Protein AF-A0A453SWI1-F1 (afdb_monomer_lite)

pLDDT: mean 75.59, std 21.59, range [22.67, 96.69]

Radius of gyration: 23.84 Å; chains: 1; bounding box: 58×55×70 Å

Organism: Aegilops tauschii subsp. strangulata (NCBI:txid200361)

Structure (mmCIF, N/CA/C/O backbone):
data_AF-A0A453SWI1-F1
#
_entry.id   AF-A0A453SWI1-F1
#
loop_
_atom_site.group_PDB
_atom_site.id
_atom_site.type_symbol
_atom_site.label_atom_id
_atom_site.label_alt_id
_atom_site.label_comp_id
_atom_site.label_asym_id
_atom_site.label_entity_id
_atom_site.label_seq_id
_atom_site.pdbx_PDB_ins_code
_atom_site.Cartn_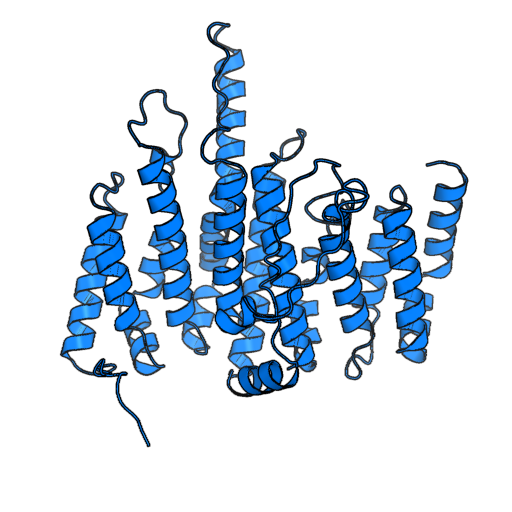x
_atom_site.Cartn_y
_atom_site.Cartn_z
_atom_site.occupancy
_atom_site.B_iso_or_equiv
_atom_site.auth_seq_id
_atom_site.auth_comp_id
_atom_site.auth_asym_id
_atom_site.auth_atom_id
_atom_site.pdbx_PDB_model_num
ATOM 1 N N . SER A 1 1 ? -19.571 -3.387 -36.442 1.00 33.78 1 SER A N 1
ATOM 2 C CA . SER A 1 1 ? -18.944 -2.528 -37.469 1.00 33.78 1 SER A CA 1
ATOM 3 C C . SER A 1 1 ? -18.848 -1.136 -36.872 1.00 33.78 1 SER A C 1
ATOM 5 O O . SER A 1 1 ? -19.881 -0.546 -36.625 1.00 33.78 1 SER A O 1
ATOM 7 N N . THR A 1 2 ? -17.700 -0.649 -36.415 1.00 26.67 2 THR A N 1
ATOM 8 C CA . THR A 1 2 ? -16.456 -0.480 -37.177 1.00 26.67 2 THR A CA 1
ATOM 9 C C . THR A 1 2 ? -15.273 -0.524 -36.204 1.00 26.67 2 THR A C 1
ATOM 11 O O . THR A 1 2 ? -15.128 0.341 -35.347 1.00 26.67 2 THR A O 1
ATOM 14 N N . LEU A 1 3 ? -14.434 -1.553 -36.349 1.00 32.88 3 LEU A N 1
ATOM 15 C CA . LEU A 1 3 ? -13.018 -1.496 -35.995 1.00 32.88 3 LEU A CA 1
ATOM 16 C C . LEU A 1 3 ? -12.351 -0.483 -36.935 1.00 32.88 3 LEU A C 1
ATOM 18 O O . LEU A 1 3 ? -12.455 -0.679 -38.142 1.00 32.88 3 LEU A O 1
ATOM 22 N N . ALA A 1 4 ? -11.650 0.522 -36.409 1.00 29.55 4 ALA A N 1
ATOM 23 C CA . ALA A 1 4 ? -10.449 1.105 -37.026 1.00 29.55 4 ALA A CA 1
ATOM 24 C C . ALA A 1 4 ? -9.934 2.279 -36.179 1.00 29.55 4 ALA A C 1
ATOM 26 O O . ALA A 1 4 ? -10.516 3.355 -36.225 1.00 29.55 4 ALA A O 1
ATOM 27 N N . ALA A 1 5 ? -8.863 2.038 -35.410 1.00 27.30 5 ALA A N 1
ATOM 28 C CA . ALA A 1 5 ? -7.766 2.975 -35.084 1.00 27.30 5 ALA A CA 1
ATOM 29 C C . ALA A 1 5 ? -7.000 2.532 -33.815 1.00 27.30 5 ALA A C 1
ATOM 31 O O . ALA A 1 5 ? -6.771 3.303 -32.892 1.00 27.30 5 ALA A O 1
ATOM 32 N N . LYS A 1 6 ? -6.579 1.263 -33.757 1.00 29.86 6 LYS A N 1
ATOM 33 C CA . LYS A 1 6 ? -5.437 0.829 -32.936 1.00 29.86 6 LYS A CA 1
ATOM 34 C C . LYS A 1 6 ? -4.476 0.102 -33.865 1.00 29.86 6 LYS A C 1
ATOM 36 O O . LYS A 1 6 ? -4.496 -1.115 -33.979 1.00 29.86 6 LYS A O 1
ATOM 41 N N . GLY A 1 7 ? -3.716 0.895 -34.610 1.00 26.67 7 GLY A N 1
ATOM 42 C CA . GLY A 1 7 ? -2.661 0.443 -35.509 1.00 26.67 7 GLY A CA 1
ATOM 43 C C . GLY A 1 7 ? -1.292 0.826 -34.965 1.00 26.67 7 GLY A C 1
ATOM 44 O O . GLY A 1 7 ? -0.549 1.518 -35.644 1.00 26.67 7 GLY A O 1
ATOM 45 N N . TYR A 1 8 ? -0.969 0.406 -33.741 1.00 31.95 8 TYR A N 1
ATOM 46 C CA . TYR A 1 8 ? 0.425 0.225 -33.347 1.00 31.95 8 TYR A CA 1
ATOM 47 C C . TYR A 1 8 ? 0.682 -1.272 -33.420 1.00 31.95 8 TYR A C 1
ATOM 49 O O . TYR A 1 8 ? 0.076 -2.048 -32.682 1.00 31.95 8 TYR A O 1
ATOM 57 N N . TYR A 1 9 ? 1.512 -1.679 -34.377 1.00 33.34 9 TYR A N 1
ATOM 58 C CA . TYR A 1 9 ? 1.978 -3.052 -34.495 1.00 33.34 9 TYR A CA 1
ATOM 59 C C . TYR A 1 9 ? 2.566 -3.483 -33.148 1.00 33.34 9 TYR A C 1
ATOM 61 O O . TYR A 1 9 ? 3.606 -2.976 -32.729 1.00 33.34 9 TYR A O 1
ATOM 69 N N . SER A 1 10 ? 1.885 -4.410 -32.470 1.00 39.66 10 SER A N 1
ATOM 70 C CA . SER A 1 10 ? 2.433 -5.148 -31.336 1.00 39.66 10 SER A CA 1
ATOM 71 C C . SER A 1 10 ? 3.617 -5.963 -31.849 1.00 39.66 10 SER A C 1
ATOM 73 O O . SER A 1 10 ? 3.466 -7.059 -32.379 1.00 39.66 10 SER A O 1
ATOM 75 N N . CYS A 1 11 ? 4.805 -5.375 -31.756 1.00 42.25 11 CYS A N 1
ATOM 76 C CA . CYS A 1 11 ? 6.077 -6.025 -32.046 1.00 42.25 11 CYS A CA 1
ATOM 77 C C . CYS A 1 11 ? 6.698 -6.578 -30.752 1.00 42.25 11 CYS A C 1
ATOM 79 O O . CYS A 1 11 ? 7.919 -6.697 -30.652 1.00 42.25 11 CYS A O 1
ATOM 81 N N . ALA A 1 12 ? 5.860 -6.884 -29.752 1.00 45.41 12 ALA A N 1
ATOM 82 C CA . ALA A 1 12 ? 6.252 -7.465 -28.475 1.00 45.41 12 ALA A CA 1
ATOM 83 C C . ALA A 1 12 ? 6.768 -8.897 -28.707 1.00 45.41 12 ALA A C 1
ATOM 85 O O . ALA A 1 12 ? 6.026 -9.869 -28.621 1.00 45.41 12 ALA A O 1
ATOM 86 N N . GLY A 1 13 ? 8.042 -9.018 -29.086 1.00 47.91 13 GLY A N 1
ATOM 87 C CA . GLY A 1 13 ? 8.703 -10.302 -29.337 1.00 47.91 13 GLY A CA 1
ATOM 88 C C . GLY A 1 13 ? 9.620 -10.361 -30.559 1.00 47.91 13 GLY A C 1
ATOM 89 O O . GLY A 1 13 ? 10.281 -11.379 -30.744 1.00 47.91 13 GLY A O 1
ATOM 90 N N . SER A 1 14 ? 9.713 -9.315 -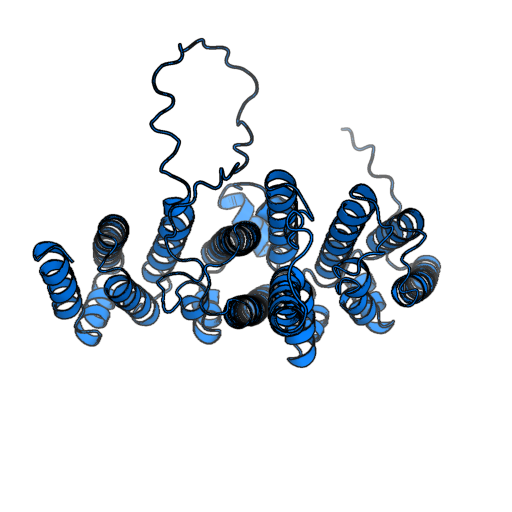31.391 1.00 59.75 14 SER A N 1
ATOM 91 C CA . SER A 1 14 ? 10.692 -9.323 -32.488 1.00 59.75 14 SER A CA 1
ATOM 92 C C . SER A 1 14 ? 12.110 -9.049 -31.970 1.00 59.75 14 SER A C 1
ATOM 94 O O . SER A 1 14 ? 12.307 -8.262 -31.043 1.00 59.75 14 SER A O 1
ATOM 96 N N . TRP A 1 15 ? 13.117 -9.656 -32.605 1.00 58.38 15 TRP A N 1
ATOM 97 C CA . TRP A 1 15 ? 14.543 -9.380 -32.354 1.00 58.38 15 TRP A CA 1
ATOM 98 C C . TRP A 1 15 ? 14.873 -7.877 -32.402 1.00 58.38 15 TRP A C 1
ATOM 100 O O . TRP A 1 15 ? 15.684 -7.380 -31.624 1.00 58.38 15 TRP A O 1
ATOM 110 N N . LEU A 1 16 ? 14.196 -7.143 -33.291 1.00 58.69 16 LEU A N 1
ATOM 111 C CA . LEU A 1 16 ? 14.291 -5.689 -33.403 1.00 58.69 16 LEU A CA 1
ATOM 112 C C . LEU A 1 16 ? 13.811 -4.983 -32.132 1.00 58.69 16 LEU A C 1
ATOM 114 O O . LEU A 1 16 ? 14.490 -4.083 -31.652 1.00 58.69 16 LEU A O 1
ATOM 118 N N . CYS A 1 17 ? 12.687 -5.407 -31.551 1.00 65.19 17 CYS A N 1
ATOM 119 C CA . CYS A 1 17 ? 12.175 -4.825 -30.311 1.00 65.19 17 CYS A CA 1
ATOM 120 C C . CYS A 1 17 ? 13.142 -5.064 -29.137 1.00 65.19 17 CYS A C 1
ATOM 122 O O . CYS A 1 17 ? 13.427 -4.139 -28.383 1.00 65.19 17 CYS A O 1
ATOM 124 N N . GLN A 1 18 ? 13.738 -6.258 -29.051 1.00 69.19 18 GLN A N 1
ATOM 125 C CA . GLN A 1 18 ? 14.719 -6.604 -28.012 1.00 69.19 18 GLN A CA 1
ATOM 126 C C . GLN A 1 18 ? 16.026 -5.798 -28.115 1.00 69.19 18 GLN A C 1
ATOM 128 O O . GLN A 1 18 ? 16.538 -5.308 -27.105 1.00 69.19 18 GLN A O 1
ATOM 133 N N . SER A 1 19 ? 16.562 -5.619 -29.329 1.00 73.00 19 SER A N 1
ATOM 134 C CA . SER A 1 19 ? 17.738 -4.762 -29.554 1.00 73.00 19 SER A CA 1
ATOM 135 C C . SER A 1 19 ? 17.428 -3.302 -29.220 1.00 73.00 19 SER A C 1
ATOM 137 O O . SER A 1 19 ? 18.192 -2.655 -28.507 1.00 73.00 19 SER A O 1
ATOM 139 N N . VAL A 1 20 ? 16.263 -2.797 -29.632 1.00 82.12 20 VAL A N 1
ATOM 140 C CA . VAL A 1 20 ? 15.848 -1.424 -29.324 1.00 82.12 20 VAL A CA 1
ATOM 141 C C . VAL A 1 20 ? 15.735 -1.197 -27.812 1.00 82.12 20 VAL A C 1
ATOM 143 O O . VAL A 1 20 ? 16.293 -0.219 -27.321 1.00 82.12 20 VAL A O 1
ATOM 146 N N . SER A 1 21 ? 15.112 -2.099 -27.044 1.00 82.19 21 SER A N 1
ATOM 147 C CA . SER A 1 21 ? 15.001 -1.947 -25.581 1.00 82.19 21 SER A CA 1
ATOM 148 C C . SER A 1 21 ? 16.368 -1.869 -24.893 1.00 82.19 21 SER A C 1
ATOM 150 O O . SER A 1 21 ? 16.569 -1.027 -24.018 1.00 82.19 21 SER A O 1
ATOM 152 N N . ARG A 1 22 ? 17.340 -2.693 -25.307 1.00 86.50 22 ARG A N 1
ATOM 153 C CA . ARG A 1 22 ? 18.706 -2.659 -24.758 1.00 86.50 22 ARG A CA 1
ATOM 154 C C . ARG A 1 22 ? 19.411 -1.334 -25.050 1.00 86.50 22 ARG A C 1
ATOM 156 O O . ARG A 1 22 ? 20.102 -0.790 -24.187 1.00 86.50 22 ARG A O 1
ATOM 163 N N . GLU A 1 23 ? 19.217 -0.801 -26.247 1.00 88.44 23 GLU A N 1
ATOM 164 C CA . GLU A 1 23 ? 19.861 0.434 -26.679 1.00 88.44 23 GLU A CA 1
ATOM 165 C C . GLU A 1 23 ? 19.249 1.636 -25.948 1.00 88.44 23 GLU A C 1
ATOM 167 O O . GLU A 1 23 ? 19.985 2.488 -25.447 1.00 88.44 23 GLU A O 1
ATOM 172 N N . LEU A 1 24 ? 17.921 1.649 -25.784 1.00 89.75 24 LEU A N 1
ATOM 173 C CA . LEU A 1 24 ? 17.203 2.642 -24.981 1.00 89.75 24 LEU A CA 1
ATOM 174 C C . LEU A 1 24 ? 17.655 2.619 -23.515 1.00 89.75 24 LEU A C 1
ATOM 176 O O . LEU A 1 24 ? 17.919 3.676 -22.946 1.00 89.75 24 LEU A O 1
ATOM 180 N N . LEU A 1 25 ? 17.826 1.436 -22.916 1.00 89.88 25 LEU A N 1
ATOM 181 C CA . LEU A 1 25 ? 18.326 1.302 -21.544 1.00 89.88 25 LEU A CA 1
ATOM 182 C C . LEU A 1 25 ? 19.735 1.882 -21.372 1.00 89.88 25 LEU A C 1
ATOM 184 O O . LEU A 1 25 ? 19.993 2.582 -20.394 1.00 89.88 25 LEU A O 1
ATOM 188 N N . ARG A 1 26 ? 20.639 1.669 -22.336 1.00 88.25 26 ARG A N 1
ATOM 189 C CA . ARG A 1 26 ? 21.980 2.284 -22.312 1.00 88.25 26 ARG A CA 1
ATOM 190 C C . ARG A 1 26 ? 21.918 3.807 -22.405 1.00 88.25 26 ARG A C 1
ATOM 192 O O . ARG A 1 26 ? 22.723 4.488 -21.769 1.00 88.25 26 ARG A O 1
ATOM 199 N N . VAL A 1 27 ? 20.997 4.347 -23.205 1.00 88.06 27 VAL A N 1
ATOM 200 C CA . VAL A 1 27 ? 20.767 5.797 -23.286 1.00 88.06 27 VAL A CA 1
ATOM 201 C C . VAL A 1 27 ? 20.263 6.314 -21.940 1.00 88.06 27 VAL A C 1
ATOM 203 O O . VAL A 1 27 ? 20.851 7.252 -21.409 1.00 88.06 27 VAL A O 1
ATOM 206 N N . ILE A 1 28 ? 19.268 5.656 -21.341 1.00 87.75 28 ILE A N 1
ATOM 207 C CA . ILE A 1 28 ? 18.716 6.016 -20.027 1.00 87.75 28 ILE A CA 1
ATOM 208 C C . ILE A 1 28 ? 19.791 5.988 -18.938 1.00 87.75 28 ILE A C 1
ATOM 210 O O . ILE A 1 28 ? 19.941 6.964 -18.213 1.00 87.75 28 ILE A O 1
ATOM 214 N N . GLN A 1 29 ? 20.601 4.929 -18.860 1.00 86.62 29 GLN A N 1
ATOM 215 C CA . GLN A 1 29 ? 21.712 4.849 -17.904 1.00 86.62 29 GLN A CA 1
ATOM 216 C C . GLN A 1 29 ? 22.676 6.033 -18.047 1.00 86.62 29 GLN A C 1
ATOM 218 O O . GLN A 1 29 ? 23.085 6.631 -17.056 1.00 86.62 29 GLN A O 1
ATOM 223 N N . ARG A 1 30 ? 23.027 6.408 -19.283 1.00 84.69 30 ARG A N 1
ATOM 224 C CA . ARG A 1 30 ? 23.901 7.564 -19.539 1.00 84.69 30 ARG A CA 1
ATOM 225 C C . ARG A 1 30 ? 23.246 8.887 -19.157 1.00 84.69 30 ARG A C 1
ATOM 227 O O . ARG A 1 30 ? 23.955 9.787 -18.714 1.00 84.69 30 ARG A O 1
ATOM 234 N N . LEU A 1 31 ? 21.935 9.015 -19.347 1.00 82.50 31 LEU A N 1
ATOM 235 C CA . LEU A 1 31 ? 21.178 10.195 -18.932 1.00 82.50 31 LEU A CA 1
ATOM 236 C C . LEU A 1 31 ? 21.090 10.287 -17.401 1.00 82.50 31 LEU A C 1
ATOM 238 O O . LEU A 1 31 ? 21.313 11.367 -16.869 1.00 82.50 31 LEU A O 1
ATOM 242 N N . ASN A 1 32 ? 20.905 9.161 -16.702 1.00 79.88 32 ASN A N 1
ATOM 243 C CA . ASN A 1 32 ? 20.886 9.094 -15.236 1.00 79.88 32 ASN A CA 1
ATOM 244 C C . ASN A 1 32 ? 22.253 9.423 -14.609 1.00 79.88 32 ASN A C 1
ATOM 246 O O . ASN A 1 32 ? 22.315 10.111 -13.595 1.00 79.88 32 ASN A O 1
ATOM 250 N N . LEU A 1 33 ? 23.357 8.960 -15.213 1.00 73.38 33 LEU A N 1
ATOM 251 C CA . LEU A 1 33 ? 24.721 9.216 -14.721 1.00 73.38 33 LEU A CA 1
ATOM 252 C C . LEU A 1 33 ? 25.175 10.668 -14.914 1.00 73.38 33 LEU A C 1
ATOM 254 O O . LEU A 1 33 ? 26.052 11.150 -14.198 1.00 73.38 33 LEU A O 1
ATOM 258 N N . LYS A 1 34 ? 24.612 11.380 -15.895 1.00 62.09 34 LYS A N 1
ATOM 259 C CA . LYS A 1 34 ? 24.868 12.809 -16.058 1.00 62.09 34 LYS A CA 1
ATOM 260 C C . LYS A 1 34 ? 24.070 13.558 -14.994 1.00 62.09 34 LYS A C 1
ATOM 262 O O . LYS A 1 34 ? 22.940 13.966 -15.240 1.00 62.09 34 LYS A O 1
ATOM 267 N N . GLU A 1 35 ? 24.696 13.832 -13.849 1.00 54.69 35 GLU A N 1
ATOM 268 C CA . GLU A 1 35 ? 24.138 14.633 -12.737 1.00 54.69 35 GLU A CA 1
ATOM 269 C C . GLU A 1 35 ? 23.506 15.974 -13.172 1.00 54.69 35 GLU A C 1
ATOM 271 O O . GLU A 1 35 ? 22.720 16.583 -12.446 1.00 54.69 35 GLU A O 1
ATOM 276 N N . GLN A 1 36 ? 23.812 16.439 -14.383 1.00 55.19 36 GLN A N 1
ATOM 277 C CA . GLN A 1 36 ? 23.316 17.685 -14.942 1.00 55.19 36 GLN A CA 1
ATOM 278 C C . GLN A 1 36 ? 21.908 17.611 -15.564 1.00 55.19 36 GLN A C 1
ATOM 280 O O . GLN A 1 36 ? 21.368 18.683 -15.814 1.00 55.19 36 GLN A O 1
ATOM 285 N N . TRP A 1 37 ? 21.286 16.433 -15.781 1.00 62.44 37 TRP A N 1
ATOM 286 C CA . TRP A 1 37 ? 19.982 16.241 -16.477 1.00 62.44 37 TRP A CA 1
ATOM 287 C C . TRP A 1 37 ? 19.708 17.328 -17.539 1.00 62.44 37 TRP A C 1
ATOM 289 O O . TRP A 1 37 ? 18.756 18.096 -17.419 1.00 62.44 37 TRP A O 1
ATOM 299 N N . THR A 1 38 ? 20.625 17.489 -18.498 1.00 62.59 38 THR A N 1
ATOM 300 C CA . THR A 1 38 ? 20.646 18.640 -19.422 1.00 62.59 38 THR A CA 1
ATOM 301 C C . THR A 1 38 ? 19.697 18.504 -20.612 1.00 62.59 38 THR A C 1
ATOM 303 O O . THR A 1 38 ? 19.531 19.463 -21.353 1.00 62.59 38 THR A O 1
ATOM 306 N N . ASP A 1 39 ? 19.113 17.323 -20.828 1.00 76.69 39 ASP A N 1
ATOM 307 C CA . ASP A 1 39 ? 18.196 17.055 -21.942 1.00 76.69 39 ASP A CA 1
ATOM 308 C C . ASP A 1 39 ? 16.999 16.219 -21.459 1.00 76.69 39 ASP A C 1
ATOM 310 O O . ASP A 1 39 ? 16.906 15.010 -21.690 1.00 76.69 39 ASP A O 1
ATOM 314 N N . LEU A 1 40 ? 16.107 16.874 -20.706 1.00 81.69 40 LEU A N 1
ATOM 315 C CA . LEU A 1 40 ? 14.895 16.258 -20.153 1.00 81.69 40 LEU A CA 1
ATOM 316 C C . LEU A 1 40 ? 13.959 15.772 -21.269 1.00 81.69 40 LEU A C 1
ATOM 318 O O . LEU A 1 40 ? 13.390 14.690 -21.156 1.00 81.69 40 LEU A O 1
ATOM 322 N N . SER A 1 41 ? 13.868 16.502 -22.384 1.00 85.38 41 SER A N 1
ATOM 323 C CA . SER A 1 41 ? 13.050 16.125 -23.546 1.00 85.38 41 SER A CA 1
ATOM 324 C C . SER A 1 41 ? 13.493 14.797 -24.173 1.00 85.38 41 SER A C 1
ATOM 326 O O . SER A 1 41 ? 12.667 13.905 -24.414 1.00 85.38 41 SER A O 1
ATOM 328 N N . LEU A 1 42 ? 14.804 14.610 -24.375 1.00 87.38 42 LEU A N 1
ATOM 329 C CA . LEU A 1 42 ? 15.350 13.332 -24.829 1.00 87.38 42 LEU A CA 1
ATOM 330 C C . LEU A 1 42 ? 15.084 12.221 -23.810 1.00 87.38 42 LEU A C 1
ATOM 332 O O . LEU A 1 42 ? 14.737 11.104 -24.200 1.00 87.38 42 LEU A O 1
ATOM 336 N N . HIS A 1 43 ? 15.206 12.521 -22.515 1.00 88.12 43 HIS A N 1
ATOM 337 C CA . HIS A 1 43 ? 14.940 11.564 -21.441 1.00 88.12 43 HIS A CA 1
ATOM 338 C C . HIS A 1 43 ? 13.490 11.073 -21.468 1.00 88.12 43 HIS A C 1
ATOM 340 O O . HIS A 1 43 ? 13.252 9.864 -21.531 1.00 88.12 43 HIS A O 1
ATOM 346 N N . PHE A 1 44 ? 12.531 11.998 -21.530 1.00 88.88 44 PHE A N 1
ATOM 347 C CA . PHE A 1 44 ? 11.107 11.699 -21.668 1.00 88.88 44 PHE A CA 1
ATOM 348 C C . PHE A 1 44 ? 10.817 10.857 -22.905 1.00 88.88 44 PHE A C 1
ATOM 350 O O . PHE A 1 44 ? 10.193 9.803 -22.809 1.00 88.88 44 PHE A O 1
ATOM 357 N N . THR A 1 45 ? 11.309 11.285 -24.067 1.00 89.25 45 THR A N 1
ATOM 358 C CA . THR A 1 45 ? 11.061 10.587 -25.335 1.00 89.25 45 THR A CA 1
ATOM 359 C C . THR A 1 45 ? 11.622 9.164 -25.305 1.00 89.25 45 THR A C 1
ATOM 361 O O . THR A 1 45 ? 10.961 8.219 -25.745 1.00 89.25 45 THR A O 1
ATOM 364 N N . THR A 1 46 ? 12.813 8.985 -24.728 1.00 91.38 46 THR A N 1
ATOM 365 C CA . THR A 1 46 ? 13.461 7.674 -24.588 1.00 91.38 46 THR A CA 1
ATOM 366 C C . THR A 1 46 ? 12.651 6.753 -23.674 1.00 91.38 46 THR A C 1
ATOM 368 O O . THR A 1 46 ? 12.411 5.600 -24.034 1.00 91.38 46 THR A O 1
ATOM 371 N N . LEU A 1 47 ? 12.163 7.254 -22.535 1.00 91.38 47 LEU A N 1
ATOM 372 C CA . LEU A 1 47 ? 11.329 6.481 -21.609 1.00 91.38 47 LEU A CA 1
ATOM 373 C C . LEU A 1 47 ? 9.952 6.146 -22.190 1.00 91.38 47 LEU A C 1
ATOM 375 O O . LEU A 1 47 ? 9.520 5.002 -22.089 1.00 91.38 47 LEU A O 1
ATOM 379 N N . CYS A 1 48 ? 9.282 7.085 -22.861 1.00 90.19 48 CYS A N 1
ATOM 380 C CA . CYS A 1 48 ? 8.015 6.818 -23.551 1.00 90.19 48 CYS A CA 1
ATOM 381 C C . CYS A 1 48 ? 8.176 5.750 -24.646 1.00 90.19 48 CYS A C 1
ATOM 383 O O . CYS A 1 48 ? 7.326 4.868 -24.809 1.00 90.19 48 CYS A O 1
ATOM 385 N N . THR A 1 49 ? 9.296 5.793 -25.373 1.00 90.56 49 THR A N 1
ATOM 386 C CA . THR A 1 49 ? 9.635 4.764 -26.364 1.00 90.56 49 THR A CA 1
ATOM 387 C C . THR A 1 49 ? 9.873 3.421 -25.680 1.00 90.56 49 THR A C 1
ATOM 389 O O . THR A 1 49 ? 9.334 2.410 -26.125 1.00 90.56 49 THR A O 1
ATOM 392 N N . LEU A 1 50 ? 10.610 3.403 -24.563 1.00 92.00 50 LEU A N 1
ATOM 393 C CA . LEU A 1 50 ? 10.861 2.189 -23.789 1.00 92.00 50 LEU A CA 1
ATOM 394 C C . LEU A 1 50 ? 9.559 1.571 -23.266 1.00 92.00 50 LEU A C 1
ATOM 396 O O . LEU A 1 50 ? 9.351 0.373 -23.444 1.00 92.00 50 LEU A O 1
ATOM 400 N N . ARG A 1 51 ? 8.660 2.380 -22.696 1.00 91.38 51 ARG A N 1
ATOM 401 C CA . ARG A 1 51 ? 7.336 1.953 -22.219 1.00 91.38 51 ARG A CA 1
ATOM 402 C C . ARG A 1 51 ? 6.568 1.180 -23.287 1.00 91.38 51 ARG A C 1
ATOM 404 O O . ARG A 1 51 ? 6.052 0.102 -23.029 1.00 91.38 51 ARG A O 1
ATOM 411 N N . SER A 1 52 ? 6.591 1.677 -24.524 1.00 87.44 52 SER A N 1
ATOM 412 C CA . SER A 1 52 ? 5.916 1.046 -25.667 1.00 87.44 52 SER A CA 1
ATOM 413 C C . SER A 1 52 ? 6.474 -0.341 -26.027 1.00 87.44 52 SER A C 1
ATOM 415 O O . SER A 1 52 ? 5.817 -1.101 -26.736 1.00 87.44 52 SER A O 1
ATOM 417 N N . THR A 1 53 ? 7.675 -0.686 -25.548 1.00 87.56 53 THR A N 1
ATOM 418 C CA . THR A 1 53 ? 8.286 -2.017 -25.724 1.00 87.56 53 THR A CA 1
ATOM 419 C C . THR A 1 53 ? 7.943 -2.998 -24.600 1.00 87.56 53 THR A C 1
ATOM 421 O O . THR A 1 53 ? 8.128 -4.203 -24.766 1.00 87.56 53 THR A O 1
ATOM 424 N N . ILE A 1 54 ? 7.418 -2.510 -23.472 1.00 85.31 54 ILE A N 1
ATOM 425 C CA . ILE A 1 54 ? 7.126 -3.295 -22.270 1.00 85.31 54 ILE A CA 1
ATOM 426 C C . ILE A 1 54 ? 5.637 -3.653 -22.288 1.00 85.31 54 ILE A C 1
ATOM 428 O O . ILE A 1 54 ? 4.806 -3.025 -21.644 1.00 85.31 54 ILE A O 1
ATOM 432 N N . SER A 1 55 ? 5.268 -4.658 -23.082 1.00 82.25 55 SER A N 1
ATOM 433 C CA . SER A 1 55 ? 3.894 -5.171 -23.098 1.00 82.25 55 SER A CA 1
ATOM 434 C C . SER A 1 55 ? 3.870 -6.692 -23.165 1.00 82.25 55 SER A C 1
ATOM 436 O O . SER A 1 55 ? 4.464 -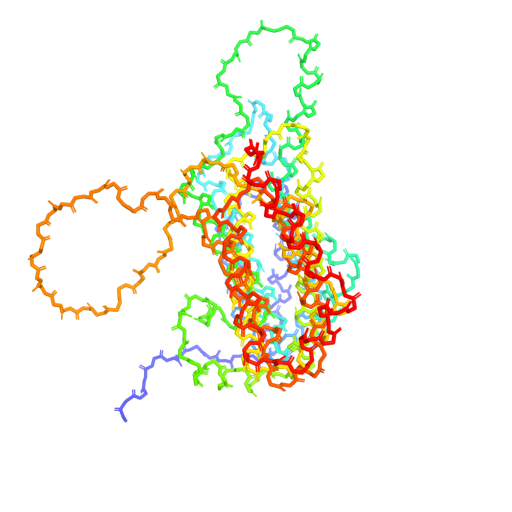7.301 -24.057 1.00 82.25 55 SER A O 1
ATOM 438 N N . GLY A 1 56 ? 3.171 -7.306 -22.210 1.00 84.44 56 GLY A N 1
ATOM 439 C CA . GLY A 1 56 ? 3.056 -8.755 -22.079 1.00 84.44 56 GLY A CA 1
ATOM 440 C C . GLY A 1 56 ? 4.223 -9.412 -21.334 1.00 84.44 56 GLY A C 1
ATOM 441 O O . GLY A 1 56 ? 5.332 -8.882 -21.240 1.00 84.44 56 GLY A O 1
ATOM 442 N N . THR A 1 57 ? 3.967 -10.616 -20.824 1.00 87.69 57 THR A N 1
ATOM 443 C CA . THR A 1 57 ? 4.870 -11.354 -19.922 1.00 87.69 57 THR A CA 1
ATOM 444 C C . THR A 1 57 ? 6.241 -11.639 -20.533 1.00 87.69 57 THR A C 1
ATOM 446 O O . THR A 1 57 ? 7.258 -11.516 -19.856 1.00 87.69 57 THR A O 1
ATOM 449 N N . HIS A 1 58 ? 6.305 -11.966 -21.827 1.00 87.88 58 HIS A N 1
ATOM 450 C CA . HIS A 1 58 ? 7.577 -12.205 -22.514 1.00 87.88 58 HIS A CA 1
ATOM 451 C C . HIS A 1 58 ? 8.454 -10.943 -22.567 1.00 87.88 58 HIS A C 1
ATOM 453 O O . HIS A 1 58 ? 9.648 -11.010 -22.276 1.00 87.88 58 HIS A O 1
ATOM 459 N N . ALA A 1 59 ? 7.868 -9.788 -22.900 1.00 89.25 59 ALA A N 1
ATOM 460 C CA . ALA A 1 59 ? 8.594 -8.522 -22.938 1.00 89.25 59 ALA A CA 1
ATOM 461 C C . ALA A 1 59 ? 9.047 -8.094 -21.535 1.00 89.25 59 ALA A C 1
ATOM 463 O O . ALA A 1 59 ? 10.201 -7.716 -21.364 1.00 89.25 59 ALA A O 1
ATOM 464 N N . GLN A 1 60 ? 8.184 -8.241 -20.526 1.00 93.19 60 GLN A N 1
ATOM 465 C CA . GLN A 1 60 ? 8.515 -7.988 -19.119 1.00 93.19 60 GLN A CA 1
ATOM 466 C C . GLN A 1 60 ? 9.678 -8.866 -18.621 1.00 93.19 60 GLN A C 1
ATOM 468 O O . GLN A 1 60 ? 10.597 -8.372 -17.967 1.00 93.19 60 GLN A O 1
ATOM 473 N N . ASN A 1 61 ? 9.676 -10.162 -18.948 1.00 92.56 61 ASN A N 1
ATOM 474 C CA . ASN A 1 61 ? 10.748 -11.083 -18.558 1.00 92.56 61 ASN A CA 1
ATOM 475 C C . ASN A 1 61 ? 12.064 -10.753 -19.270 1.00 92.56 61 ASN A C 1
ATOM 477 O O . ASN A 1 61 ? 13.126 -10.747 -18.647 1.00 92.56 61 ASN A O 1
ATOM 481 N N . HIS A 1 62 ? 12.004 -10.438 -20.567 1.00 90.75 62 HIS A N 1
ATOM 482 C CA . HIS A 1 62 ? 13.177 -9.980 -21.305 1.00 90.75 62 HIS A CA 1
ATOM 483 C C . HIS A 1 62 ? 13.734 -8.687 -20.702 1.00 90.75 62 HIS A C 1
ATOM 485 O O . HIS A 1 62 ? 14.935 -8.600 -20.454 1.00 90.75 62 HIS A O 1
ATOM 491 N N . PHE A 1 63 ? 12.861 -7.723 -20.408 1.00 93.31 63 PHE A N 1
ATOM 492 C CA . PHE A 1 63 ? 13.213 -6.450 -19.793 1.00 93.31 63 PHE A CA 1
ATOM 493 C C . PHE A 1 63 ? 13.935 -6.635 -18.453 1.00 93.31 63 PHE A C 1
ATOM 495 O O . PHE A 1 63 ? 14.988 -6.037 -18.238 1.00 93.31 63 PHE A O 1
ATOM 502 N N . ARG A 1 64 ? 13.448 -7.540 -17.594 1.00 93.31 64 ARG A N 1
ATOM 503 C CA . ARG A 1 64 ? 14.169 -7.948 -16.380 1.00 93.31 64 ARG A CA 1
ATOM 504 C C . ARG A 1 64 ? 15.535 -8.560 -16.701 1.00 93.31 64 ARG A C 1
ATOM 506 O O . ARG A 1 64 ? 16.533 -8.147 -16.129 1.00 93.31 64 ARG A O 1
ATOM 513 N N . SER A 1 65 ? 15.606 -9.510 -17.636 1.00 92.56 65 SER A N 1
ATOM 514 C CA . SER A 1 65 ? 16.851 -10.239 -17.950 1.00 92.56 65 SER A CA 1
ATOM 515 C C . SER A 1 65 ? 18.002 -9.355 -18.450 1.00 92.56 65 SER A C 1
ATOM 517 O O . SER A 1 65 ? 19.163 -9.746 -18.365 1.00 92.56 65 SER A O 1
ATOM 519 N N . ILE A 1 66 ? 17.689 -8.170 -18.981 1.00 91.94 66 ILE A N 1
ATOM 520 C CA . ILE A 1 66 ? 18.675 -7.195 -19.465 1.00 91.94 66 ILE A CA 1
ATOM 521 C C . ILE A 1 66 ? 19.001 -6.101 -18.432 1.00 91.94 66 ILE A C 1
ATOM 523 O O . ILE A 1 66 ? 19.650 -5.119 -18.790 1.00 91.94 66 ILE A O 1
ATOM 527 N N . GLY A 1 67 ? 18.566 -6.258 -17.178 1.00 91.50 67 GLY A N 1
ATOM 528 C CA . GLY A 1 67 ? 18.799 -5.301 -16.092 1.00 91.50 67 GLY A CA 1
ATOM 529 C C . GLY A 1 67 ? 17.859 -4.090 -16.113 1.00 91.50 67 GLY A C 1
ATOM 530 O O . GLY A 1 67 ? 18.197 -3.024 -15.604 1.00 91.50 67 GLY A O 1
ATOM 531 N N . GLY A 1 68 ? 16.711 -4.195 -16.789 1.00 94.19 68 GLY A N 1
ATOM 532 C CA . GLY A 1 68 ? 15.802 -3.068 -16.983 1.00 94.19 68 GLY A CA 1
ATOM 533 C C . GLY A 1 68 ? 15.143 -2.580 -15.692 1.00 94.19 68 GLY A C 1
ATOM 534 O O . GLY A 1 68 ? 14.961 -1.374 -15.528 1.00 94.19 68 GLY A O 1
ATOM 535 N N . LEU A 1 69 ? 14.815 -3.486 -14.763 1.00 94.44 69 LEU A N 1
ATOM 536 C CA . LEU A 1 69 ? 14.154 -3.131 -13.501 1.00 94.44 69 LEU A CA 1
ATOM 537 C C . LEU A 1 69 ? 15.094 -2.329 -12.590 1.00 94.44 69 LEU A C 1
ATOM 539 O O . LEU A 1 69 ? 14.689 -1.319 -12.020 1.00 94.44 69 LEU A O 1
ATOM 543 N N . GLU A 1 70 ? 16.361 -2.734 -12.520 1.00 92.69 70 GLU A N 1
ATOM 544 C CA . GLU A 1 70 ? 17.443 -2.060 -11.807 1.00 92.69 70 GLU A CA 1
ATOM 545 C C . GLU A 1 70 ? 17.610 -0.625 -12.315 1.00 92.69 70 GLU A C 1
ATOM 547 O O . GLU A 1 70 ? 17.639 0.311 -11.519 1.00 92.69 70 GLU A O 1
ATOM 552 N N . ILE A 1 71 ? 17.650 -0.449 -13.641 1.00 92.12 71 ILE A N 1
ATOM 553 C CA . ILE A 1 71 ? 17.844 0.856 -14.289 1.00 92.12 71 ILE A CA 1
ATOM 554 C C . ILE A 1 71 ? 16.666 1.796 -14.027 1.00 92.12 71 ILE A C 1
ATOM 556 O O . ILE A 1 71 ? 16.878 2.987 -13.789 1.00 92.12 71 ILE A O 1
ATOM 560 N N . LEU A 1 72 ? 15.428 1.289 -14.071 1.00 93.50 72 LEU A N 1
ATOM 561 C CA . LEU A 1 72 ? 14.253 2.095 -13.727 1.00 93.50 72 LEU A CA 1
ATOM 562 C C . LEU A 1 72 ? 14.271 2.491 -12.249 1.00 93.50 72 LEU A C 1
ATOM 564 O O . LEU A 1 72 ? 13.994 3.642 -11.927 1.00 93.50 72 LEU A O 1
ATOM 568 N N . LEU A 1 73 ? 14.641 1.564 -11.363 1.00 91.69 73 LEU A N 1
ATOM 569 C CA . LEU A 1 73 ? 14.741 1.824 -9.930 1.00 91.69 73 LEU A CA 1
ATOM 570 C C . LEU A 1 73 ? 15.855 2.830 -9.598 1.00 91.69 73 LEU A C 1
ATOM 572 O O . LEU A 1 73 ? 15.662 3.687 -8.740 1.00 91.69 73 LEU A O 1
ATOM 576 N N . ASP A 1 74 ? 16.994 2.769 -10.292 1.00 88.12 74 ASP A N 1
ATOM 577 C CA . ASP A 1 74 ? 18.049 3.791 -10.222 1.00 88.12 74 ASP A CA 1
ATOM 578 C C . ASP A 1 74 ? 17.539 5.167 -10.674 1.00 88.12 74 ASP A C 1
ATOM 580 O O . ASP A 1 74 ? 17.885 6.185 -10.078 1.00 88.12 74 ASP A O 1
ATOM 584 N N . GLY A 1 75 ? 16.689 5.198 -11.704 1.00 86.69 75 GLY A N 1
ATOM 585 C CA . GLY A 1 75 ? 16.108 6.424 -12.253 1.00 86.69 75 GLY A CA 1
ATOM 586 C C . GLY A 1 75 ? 15.028 7.083 -11.388 1.00 86.69 75 GLY A C 1
ATOM 587 O O . GLY A 1 75 ? 14.741 8.261 -11.586 1.00 86.69 75 GLY A O 1
ATOM 588 N N . LEU A 1 76 ? 14.444 6.363 -10.419 1.00 87.75 76 LEU A N 1
ATOM 589 C CA . LEU A 1 76 ? 13.443 6.913 -9.491 1.00 87.75 76 LEU A CA 1
ATOM 590 C C . LEU A 1 76 ? 14.037 7.902 -8.481 1.00 87.75 76 LEU A C 1
ATOM 592 O O . LEU A 1 76 ? 13.302 8.712 -7.910 1.00 87.75 76 LEU A O 1
ATOM 596 N N . GLY A 1 77 ? 15.340 7.802 -8.208 1.00 79.31 77 GLY A N 1
ATOM 597 C CA . GLY A 1 77 ? 16.040 8.715 -7.313 1.00 79.31 77 GLY A CA 1
ATOM 598 C C . GLY A 1 77 ? 16.143 10.114 -7.917 1.00 79.31 77 GLY A C 1
ATOM 599 O O . GLY A 1 77 ? 16.584 10.284 -9.052 1.00 79.31 77 GLY A O 1
ATOM 600 N N . LEU A 1 78 ? 15.768 11.135 -7.145 1.00 72.38 78 LEU A N 1
ATOM 601 C CA . LEU A 1 78 ? 15.939 12.520 -7.570 1.00 72.38 78 LEU A CA 1
ATOM 602 C C . LEU A 1 78 ? 17.369 13.010 -7.289 1.00 72.38 78 LEU A C 1
ATOM 604 O O . LEU A 1 78 ? 17.923 12.721 -6.227 1.00 72.38 78 LEU A O 1
ATOM 608 N N . PRO A 1 79 ? 17.983 13.776 -8.209 1.00 62.25 79 PRO A N 1
ATOM 609 C CA . PRO A 1 79 ? 19.343 14.281 -8.044 1.00 62.25 79 PRO A CA 1
ATOM 610 C C . PRO A 1 79 ? 19.417 15.292 -6.892 1.00 62.25 79 PRO A C 1
ATOM 612 O O . PRO A 1 79 ? 19.020 16.446 -7.047 1.00 62.25 79 PRO A O 1
ATOM 615 N N . SER A 1 80 ? 19.986 14.898 -5.750 1.00 56.59 80 SER A N 1
ATOM 616 C CA . SER A 1 80 ? 20.096 15.736 -4.541 1.00 56.59 80 SER A CA 1
ATOM 617 C C . SER A 1 80 ? 20.710 17.121 -4.804 1.00 56.59 80 SER A C 1
ATOM 619 O O . SER A 1 80 ? 20.255 18.117 -4.245 1.00 56.59 80 SER A O 1
ATOM 621 N N . ASN A 1 81 ? 21.673 17.218 -5.729 1.00 54.22 81 ASN A N 1
ATOM 622 C CA . ASN A 1 81 ? 22.347 18.467 -6.104 1.00 54.22 81 ASN A CA 1
ATOM 623 C C . ASN A 1 81 ? 21.452 19.486 -6.836 1.00 54.22 81 ASN A C 1
ATOM 625 O O . ASN A 1 81 ? 21.751 20.677 -6.811 1.00 54.22 81 ASN A O 1
ATOM 629 N N . LYS A 1 82 ? 20.364 19.051 -7.488 1.00 53.44 82 LYS A N 1
ATOM 630 C CA . LYS A 1 82 ? 19.417 19.954 -8.176 1.00 53.44 82 LYS A CA 1
ATOM 631 C C . LYS A 1 82 ? 18.335 20.502 -7.247 1.00 53.44 82 LYS A C 1
ATOM 633 O O . LYS A 1 82 ? 17.722 21.527 -7.540 1.00 53.44 82 LYS A O 1
ATOM 638 N N . PHE A 1 83 ? 18.107 19.803 -6.141 1.00 52.12 83 PHE A N 1
ATOM 639 C CA . PHE A 1 83 ? 17.103 20.134 -5.136 1.00 52.12 83 PHE A CA 1
ATOM 640 C C . PHE A 1 83 ? 17.734 20.766 -3.882 1.00 52.12 83 PHE A C 1
ATOM 642 O O . PHE A 1 83 ? 17.011 21.244 -3.010 1.00 52.12 83 PHE A O 1
ATOM 649 N N . SER A 1 84 ? 19.070 20.830 -3.799 1.00 50.47 84 SER A N 1
ATOM 650 C CA . SER A 1 84 ? 19.797 21.478 -2.707 1.00 50.47 84 SER A CA 1
ATOM 651 C C . SER A 1 84 ? 19.793 23.010 -2.828 1.00 50.47 84 SER A C 1
ATOM 653 O O . SER A 1 84 ? 19.912 23.594 -3.907 1.00 50.47 84 SER A O 1
ATOM 655 N N . VAL A 1 85 ? 19.668 23.686 -1.681 1.00 49.84 85 VAL A N 1
ATOM 656 C CA . VAL A 1 85 ? 19.517 25.153 -1.538 1.00 49.84 85 VAL A CA 1
ATOM 657 C C . VAL A 1 85 ? 20.874 25.877 -1.616 1.00 49.84 85 VAL A C 1
ATOM 659 O O . VAL A 1 85 ? 21.132 26.877 -0.948 1.00 49.84 85 VAL A O 1
ATOM 662 N N . SER A 1 86 ? 21.798 25.367 -2.428 1.00 39.94 86 SER A N 1
ATOM 663 C CA . SER A 1 86 ? 23.018 26.102 -2.751 1.00 39.94 86 SER A CA 1
ATOM 664 C C . SER A 1 86 ? 22.629 27.387 -3.489 1.00 39.94 86 SER A C 1
ATOM 666 O O . SER A 1 86 ? 21.859 27.332 -4.447 1.00 39.94 86 SER A O 1
ATOM 668 N N . LYS A 1 87 ? 23.171 28.544 -3.068 1.00 40.75 87 LYS A N 1
ATOM 669 C CA . LYS A 1 87 ? 22.924 29.907 -3.608 1.00 40.75 87 LYS A CA 1
ATOM 670 C C . LYS A 1 87 ? 23.193 30.075 -5.122 1.00 40.75 87 LYS A C 1
ATOM 672 O O . LYS A 1 87 ? 23.138 31.192 -5.629 1.00 40.75 87 LYS A O 1
ATOM 677 N N . HIS A 1 88 ? 23.470 28.990 -5.842 1.00 36.19 88 HIS A N 1
ATOM 678 C CA . HIS A 1 88 ? 23.830 28.959 -7.253 1.00 36.19 88 HIS A CA 1
ATOM 679 C C . HIS A 1 88 ? 23.105 27.876 -8.079 1.00 36.19 88 HIS A C 1
ATOM 681 O O . HIS A 1 88 ? 23.549 27.610 -9.194 1.00 36.19 88 HIS A O 1
ATOM 687 N N . SER A 1 89 ? 22.008 27.252 -7.615 1.00 46.25 89 SER A N 1
ATOM 688 C CA . SER A 1 89 ? 21.227 26.378 -8.511 1.00 46.25 89 SER A CA 1
ATOM 689 C C . SER A 1 89 ? 20.490 27.218 -9.565 1.00 46.25 89 SER A C 1
ATOM 691 O O . SER A 1 89 ? 19.469 27.852 -9.318 1.00 46.25 89 SER A O 1
ATOM 693 N N . SER A 1 90 ? 21.044 27.243 -10.776 1.00 49.31 90 SER A N 1
ATOM 694 C CA . SER A 1 90 ? 20.536 27.954 -11.956 1.00 49.31 90 SER A CA 1
ATOM 695 C C . SER A 1 90 ? 19.293 27.305 -12.587 1.00 49.31 90 SER A C 1
ATOM 697 O O . SER A 1 90 ? 19.029 27.526 -13.765 1.00 49.31 90 SER A O 1
ATOM 699 N N . ILE A 1 91 ? 18.574 26.457 -11.846 1.00 56.09 91 ILE A N 1
ATOM 700 C CA . ILE A 1 91 ? 17.510 25.595 -12.373 1.00 56.09 91 ILE A CA 1
ATOM 701 C C . ILE A 1 91 ? 16.182 26.342 -12.309 1.00 56.09 91 ILE A C 1
ATOM 703 O O . ILE A 1 91 ? 15.785 26.864 -11.259 1.00 56.09 91 ILE A O 1
ATOM 707 N N . SER A 1 92 ? 15.478 26.393 -13.437 1.00 62.28 92 SER A N 1
ATOM 708 C CA . SER A 1 92 ? 14.196 27.092 -13.515 1.00 62.28 92 SER A CA 1
ATOM 709 C C . SER A 1 92 ? 13.106 26.354 -12.714 1.00 62.28 92 SER A C 1
ATOM 711 O O . SER A 1 92 ? 13.250 25.201 -12.305 1.00 62.28 92 SER A O 1
ATOM 713 N N . ARG A 1 93 ? 11.979 27.015 -12.413 1.00 62.72 93 ARG A N 1
ATOM 714 C CA . ARG A 1 93 ? 10.829 26.320 -11.792 1.00 62.72 93 ARG A CA 1
ATOM 715 C C . ARG A 1 93 ? 10.235 25.259 -12.732 1.00 62.72 93 ARG A C 1
ATOM 717 O O . ARG A 1 93 ? 9.741 24.249 -12.249 1.00 62.72 93 ARG A O 1
ATOM 724 N N . ASP A 1 94 ? 10.320 25.491 -14.038 1.00 68.12 94 ASP A N 1
ATOM 725 C CA . ASP A 1 94 ? 9.783 24.611 -15.080 1.00 68.12 94 ASP A CA 1
ATOM 726 C C . ASP A 1 94 ? 10.556 23.284 -15.134 1.00 68.12 94 ASP A C 1
ATOM 728 O O . ASP A 1 94 ? 9.979 22.211 -14.977 1.00 68.12 94 ASP A O 1
ATOM 732 N N . GLU A 1 95 ? 11.891 23.364 -15.144 1.00 71.69 95 GLU A N 1
ATOM 733 C CA . GLU A 1 95 ? 12.791 22.198 -15.115 1.00 71.69 95 GLU A CA 1
ATOM 734 C C . GLU A 1 95 ? 12.573 21.309 -13.879 1.00 71.69 95 GLU A C 1
ATOM 736 O O . GLU A 1 95 ? 12.745 20.093 -13.928 1.00 71.69 95 GLU A O 1
ATOM 741 N N . ARG A 1 96 ? 12.171 21.896 -12.747 1.00 72.94 96 ARG A N 1
ATOM 742 C CA . ARG A 1 96 ? 11.862 21.145 -11.520 1.00 72.94 96 ARG A CA 1
ATOM 743 C C . ARG A 1 96 ? 10.558 20.364 -11.629 1.00 72.94 96 ARG A C 1
ATOM 745 O O . ARG A 1 96 ? 10.512 19.218 -11.189 1.00 72.94 96 ARG A O 1
ATOM 752 N N . GLY A 1 97 ? 9.525 20.963 -12.221 1.00 76.81 97 GLY A N 1
ATOM 753 C CA . GLY A 1 97 ? 8.272 20.269 -12.521 1.00 76.81 97 GLY A CA 1
ATOM 754 C C . GLY A 1 97 ? 8.486 19.112 -13.498 1.00 76.81 97 GLY A C 1
ATOM 755 O O . GLY A 1 97 ? 7.966 18.018 -13.282 1.00 76.81 97 GLY A O 1
ATOM 756 N N . GLU A 1 98 ? 9.325 19.316 -14.514 1.00 81.00 98 GLU A N 1
ATOM 757 C CA . GLU A 1 98 ? 9.706 18.272 -15.469 1.00 81.00 98 GLU A CA 1
ATOM 758 C C . GLU A 1 98 ? 10.427 17.095 -14.800 1.00 81.00 98 GLU A C 1
ATOM 760 O O . GLU A 1 98 ? 10.104 15.945 -15.080 1.00 81.00 98 GLU A O 1
ATOM 765 N N . ILE A 1 99 ? 11.346 17.344 -13.863 1.00 83.56 99 ILE A N 1
ATOM 766 C CA . ILE A 1 99 ? 12.023 16.265 -13.125 1.00 83.56 99 ILE A CA 1
ATOM 767 C C . ILE A 1 99 ? 11.024 15.418 -12.313 1.00 83.56 99 ILE A C 1
ATOM 769 O O . ILE A 1 99 ? 11.145 14.193 -12.257 1.00 83.56 99 ILE A O 1
ATOM 773 N N . LEU A 1 100 ? 10.012 16.039 -11.706 1.00 86.56 100 LEU A N 1
ATOM 774 C CA . LEU A 1 100 ? 8.977 15.305 -10.969 1.00 86.56 100 LEU A CA 1
ATOM 775 C C . LEU A 1 100 ? 8.081 14.488 -11.895 1.00 86.56 100 LEU A C 1
ATOM 777 O O . LEU A 1 100 ? 7.756 13.342 -11.589 1.00 86.56 100 LEU A O 1
ATOM 781 N N . LEU A 1 101 ? 7.727 15.041 -13.055 1.00 88.12 101 LEU A N 1
ATOM 782 C CA . LEU A 1 101 ? 7.006 14.303 -14.087 1.00 88.12 101 LEU A CA 1
ATOM 783 C C . LEU A 1 101 ? 7.826 13.109 -14.600 1.00 88.12 101 LEU A C 1
ATOM 785 O O . LEU A 1 101 ? 7.272 12.057 -14.912 1.00 88.12 101 LEU A O 1
ATOM 789 N N . LEU A 1 102 ? 9.148 13.246 -14.636 1.00 89.56 102 LEU A N 1
ATOM 790 C CA . LEU A 1 102 ? 10.057 12.192 -15.060 1.00 89.56 102 LEU A CA 1
ATOM 791 C C . LEU A 1 102 ? 10.109 11.054 -14.037 1.00 89.56 102 LEU A C 1
ATOM 793 O O . LEU A 1 102 ? 10.035 9.888 -14.421 1.00 89.56 102 LEU A O 1
ATOM 797 N N . GLN A 1 103 ? 10.133 11.379 -12.742 1.00 91.00 103 GLN A N 1
ATOM 798 C CA . GLN A 1 103 ? 9.992 10.390 -11.671 1.00 91.00 103 GLN A CA 1
ATOM 799 C C . GLN A 1 103 ? 8.659 9.632 -11.766 1.00 91.00 103 GLN A C 1
ATOM 801 O O . GLN A 1 103 ? 8.636 8.407 -11.640 1.00 91.00 103 GLN A O 1
ATOM 806 N N . LEU A 1 104 ? 7.555 10.339 -12.033 1.00 92.12 104 LEU A N 1
ATOM 807 C CA . LEU A 1 104 ? 6.246 9.714 -12.246 1.00 92.12 104 LEU A CA 1
ATOM 808 C C . LEU A 1 104 ? 6.268 8.760 -13.446 1.00 92.12 104 LEU A C 1
ATOM 810 O O . LEU A 1 104 ? 5.764 7.645 -13.346 1.00 92.12 104 LEU A O 1
ATOM 814 N N . LEU A 1 105 ? 6.908 9.151 -14.552 1.00 92.81 105 LEU A N 1
ATOM 815 C CA . LEU A 1 105 ? 7.047 8.293 -15.728 1.00 92.81 105 LEU A CA 1
ATOM 816 C C . LEU A 1 105 ? 7.875 7.035 -15.428 1.00 92.81 105 LEU A C 1
ATOM 818 O O . LEU A 1 105 ? 7.491 5.944 -15.842 1.00 92.81 105 LEU A O 1
ATOM 822 N N . TYR A 1 106 ? 8.976 7.155 -14.681 1.00 94.12 106 TYR A N 1
ATOM 823 C CA . TYR A 1 106 ? 9.735 5.992 -14.215 1.00 94.12 106 TYR A CA 1
ATOM 824 C C . TYR A 1 106 ? 8.868 5.029 -13.407 1.00 94.12 106 TYR A C 1
ATOM 826 O O . TYR A 1 106 ? 8.927 3.818 -13.625 1.00 94.12 106 TYR A O 1
ATOM 834 N N . LEU A 1 107 ? 8.049 5.567 -12.503 1.00 94.50 107 LEU A N 1
ATOM 835 C CA . LEU A 1 107 ? 7.175 4.779 -11.647 1.00 94.50 107 LEU A CA 1
ATOM 836 C C . LEU A 1 107 ? 6.081 4.064 -12.452 1.00 94.50 107 LEU A C 1
ATOM 838 O O . LEU A 1 107 ? 5.846 2.877 -12.239 1.00 94.50 107 LEU A O 1
ATOM 842 N N . GLU A 1 108 ? 5.474 4.751 -13.422 1.00 92.81 108 GLU A N 1
ATOM 843 C CA . GLU A 1 108 ? 4.496 4.161 -14.341 1.00 92.81 108 GLU A CA 1
ATOM 844 C C . GLU A 1 108 ? 5.104 3.025 -15.173 1.00 92.81 108 GLU A C 1
ATOM 846 O O . GLU A 1 108 ? 4.512 1.951 -15.280 1.00 92.81 108 GLU A O 1
ATOM 851 N N . ILE A 1 109 ? 6.300 3.228 -15.734 1.00 94.00 109 ILE A N 1
ATOM 852 C CA . ILE A 1 109 ? 6.980 2.203 -16.539 1.00 94.00 109 ILE A CA 1
ATOM 853 C C . ILE A 1 109 ? 7.377 1.011 -15.667 1.00 94.00 109 ILE A C 1
ATOM 855 O O . ILE A 1 109 ? 7.231 -0.136 -16.089 1.00 94.00 109 ILE A O 1
ATOM 859 N N . LEU A 1 110 ? 7.863 1.261 -14.449 1.00 95.69 110 LEU A N 1
ATOM 860 C CA . LEU A 1 110 ? 8.225 0.198 -13.516 1.00 95.69 110 LEU A CA 1
ATOM 861 C C . LEU A 1 110 ? 6.995 -0.616 -13.101 1.00 95.69 110 LEU A C 1
ATOM 863 O O . LEU A 1 110 ? 7.055 -1.844 -13.081 1.00 95.69 110 LEU A O 1
ATOM 867 N N . SER A 1 111 ? 5.873 0.056 -12.841 1.00 94.00 111 SER A N 1
ATOM 868 C CA . SER A 1 111 ? 4.592 -0.594 -12.579 1.00 94.00 111 SER A CA 1
ATOM 869 C C . SER A 1 111 ? 4.174 -1.480 -13.756 1.00 94.00 111 SER A C 1
ATOM 871 O O . SER A 1 111 ? 3.890 -2.656 -13.551 1.00 94.00 111 SER A O 1
ATOM 873 N N . GLU A 1 112 ? 4.234 -0.989 -14.998 1.00 92.31 112 GLU A N 1
ATOM 874 C CA . GLU A 1 112 ? 3.911 -1.781 -16.198 1.00 92.31 112 GLU A CA 1
ATOM 875 C C . GLU A 1 112 ? 4.863 -2.964 -16.427 1.00 92.31 112 GLU A C 1
ATOM 877 O O . GLU A 1 112 ? 4.436 -4.031 -16.875 1.00 92.31 112 GLU A O 1
ATOM 882 N N . ALA A 1 113 ? 6.146 -2.814 -16.094 1.00 94.25 113 ALA A N 1
ATOM 883 C CA . ALA A 1 113 ? 7.142 -3.876 -16.220 1.00 94.25 113 ALA A CA 1
ATOM 884 C C . ALA A 1 113 ? 6.921 -5.039 -15.239 1.00 94.25 113 ALA A C 1
ATOM 886 O O . ALA A 1 113 ? 7.414 -6.148 -15.470 1.00 94.25 113 ALA A O 1
ATOM 887 N N . VAL A 1 114 ? 6.192 -4.788 -14.153 1.00 95.06 114 VAL A N 1
ATOM 888 C CA . VAL A 1 114 ? 5.985 -5.734 -13.054 1.00 95.06 114 VAL A CA 1
ATOM 889 C C . VAL A 1 114 ? 4.542 -6.238 -12.993 1.00 95.06 114 VAL A C 1
ATOM 891 O O . VAL A 1 114 ? 4.317 -7.365 -12.556 1.00 95.06 114 VAL A O 1
ATOM 894 N N . PHE A 1 115 ? 3.565 -5.452 -13.453 1.00 93.38 115 PHE A N 1
ATOM 895 C CA . PHE A 1 115 ? 2.144 -5.753 -13.298 1.00 93.38 115 PHE A CA 1
ATOM 896 C C . PHE A 1 115 ? 1.750 -7.133 -13.840 1.00 93.38 115 PHE A C 1
ATOM 898 O O . PHE A 1 115 ? 2.023 -7.466 -14.996 1.00 93.38 115 PHE A O 1
ATOM 905 N N . GLY A 1 116 ? 1.115 -7.940 -12.983 1.00 91.81 116 GLY A N 1
ATOM 906 C CA . GLY A 1 116 ? 0.684 -9.309 -13.280 1.00 91.81 116 GLY A CA 1
ATOM 907 C C . GLY A 1 116 ? 1.808 -10.351 -13.369 1.00 91.81 116 GLY A C 1
ATOM 908 O O . GLY A 1 116 ? 1.525 -11.515 -13.652 1.00 91.81 116 GLY A O 1
ATOM 909 N N . ASN A 1 117 ? 3.068 -9.979 -13.127 1.00 94.44 117 ASN A N 1
ATOM 910 C CA . ASN A 1 117 ? 4.227 -10.863 -13.239 1.00 94.44 117 ASN A CA 1
ATOM 911 C C . ASN A 1 117 ? 4.904 -11.065 -11.877 1.00 94.44 117 ASN A C 1
ATOM 913 O O . ASN A 1 117 ? 5.697 -10.238 -11.426 1.00 94.44 117 ASN A O 1
ATOM 917 N N . VAL A 1 118 ? 4.596 -12.196 -11.232 1.00 94.31 118 VAL A N 1
ATOM 918 C CA . VAL A 1 118 ? 5.085 -12.551 -9.885 1.00 94.31 118 VAL A CA 1
ATOM 919 C C . VAL A 1 118 ? 6.608 -12.528 -9.812 1.00 94.31 118 VAL A C 1
ATOM 921 O O . VAL A 1 118 ? 7.162 -11.936 -8.895 1.00 94.31 118 VAL A O 1
ATOM 924 N N . ASN A 1 119 ? 7.286 -13.094 -10.813 1.00 93.00 119 ASN A N 1
ATOM 925 C CA . ASN A 1 119 ? 8.744 -13.168 -10.827 1.00 93.00 119 ASN A CA 1
ATOM 926 C C . ASN A 1 119 ? 9.361 -11.763 -10.850 1.00 93.00 119 ASN A C 1
ATOM 928 O O . ASN A 1 119 ? 10.333 -11.493 -10.150 1.00 93.00 119 ASN A O 1
ATOM 932 N N . ASN A 1 120 ? 8.821 -10.862 -11.673 1.00 95.00 120 ASN A N 1
ATOM 933 C CA . ASN A 1 120 ? 9.314 -9.488 -11.745 1.00 95.00 120 ASN A CA 1
ATOM 934 C C . ASN A 1 120 ? 9.013 -8.696 -10.469 1.00 95.00 120 ASN A C 1
ATOM 936 O O . ASN A 1 120 ? 9.804 -7.837 -10.092 1.00 95.00 120 ASN A O 1
ATOM 940 N N . LEU A 1 121 ? 7.901 -8.988 -9.795 1.00 95.69 121 LEU A N 1
ATOM 941 C CA . LEU A 1 121 ? 7.578 -8.366 -8.516 1.00 95.69 121 LEU A CA 1
ATOM 942 C C . LEU A 1 121 ? 8.483 -8.866 -7.391 1.00 95.69 121 LEU A C 1
ATOM 944 O O . LEU A 1 121 ? 8.917 -8.066 -6.570 1.00 95.69 121 LEU A O 1
ATOM 948 N N . GLU A 1 122 ? 8.808 -10.157 -7.378 1.00 94.25 122 GLU A N 1
ATOM 949 C CA . GLU A 1 122 ? 9.718 -10.767 -6.405 1.00 94.25 122 GLU A CA 1
ATOM 950 C C . GLU A 1 122 ? 11.075 -10.054 -6.375 1.00 94.25 122 GLU A C 1
ATOM 952 O O . GLU A 1 122 ? 11.600 -9.788 -5.298 1.00 94.25 122 GLU A O 1
ATOM 957 N N . PHE A 1 123 ? 11.582 -9.632 -7.539 1.00 93.94 123 PHE A N 1
ATOM 958 C CA . PHE A 1 123 ? 12.773 -8.785 -7.622 1.00 93.94 123 PHE A CA 1
ATOM 959 C C . PHE A 1 123 ? 12.625 -7.498 -6.791 1.00 93.94 123 PHE A C 1
ATOM 961 O O . PHE A 1 123 ? 13.499 -7.174 -6.000 1.00 93.94 123 PHE A O 1
ATOM 968 N N . LEU A 1 124 ? 11.498 -6.784 -6.885 1.00 93.19 124 LEU A N 1
ATOM 969 C CA . LEU A 1 124 ? 11.270 -5.572 -6.083 1.00 93.19 124 LEU A CA 1
ATOM 970 C C . LEU A 1 124 ? 11.057 -5.849 -4.587 1.00 93.19 124 LEU A C 1
ATOM 972 O O . LEU A 1 124 ? 11.110 -4.915 -3.786 1.00 93.19 124 LEU A O 1
ATOM 976 N N . CYS A 1 125 ? 10.807 -7.104 -4.210 1.00 92.62 125 CYS A N 1
ATOM 977 C CA . CYS A 1 125 ? 10.566 -7.512 -2.828 1.00 92.62 125 CYS A CA 1
ATOM 978 C C . CYS A 1 125 ? 11.849 -7.790 -2.040 1.00 92.62 125 CYS A C 1
ATOM 980 O O . CYS A 1 125 ? 11.777 -7.956 -0.822 1.00 92.62 125 CYS A O 1
ATOM 982 N N . GLU A 1 126 ? 13.016 -7.824 -2.690 1.00 92.81 126 GLU A N 1
ATOM 983 C CA . GLU A 1 126 ? 14.295 -7.919 -1.990 1.00 92.81 126 GLU A CA 1
ATOM 984 C C . GLU A 1 126 ? 14.461 -6.721 -1.038 1.00 92.81 126 GLU A C 1
ATOM 986 O O . GLU A 1 126 ? 14.336 -5.568 -1.451 1.00 92.81 126 GLU A O 1
ATOM 991 N N . ASN A 1 127 ? 14.759 -6.970 0.244 1.00 81.38 127 ASN A N 1
ATOM 992 C CA . ASN A 1 127 ? 14.735 -5.934 1.292 1.00 81.38 127 ASN A CA 1
ATOM 993 C C . ASN A 1 127 ? 15.552 -4.677 0.933 1.00 81.38 127 ASN A C 1
ATOM 995 O O . ASN A 1 127 ? 15.103 -3.555 1.161 1.00 81.38 127 ASN A O 1
ATOM 999 N N . GLY A 1 128 ? 16.732 -4.843 0.325 1.00 87.88 128 GLY A N 1
ATOM 1000 C CA . GLY A 1 128 ? 17.555 -3.709 -0.113 1.00 87.88 128 GLY A CA 1
ATOM 1001 C C . GLY A 1 128 ? 16.875 -2.842 -1.181 1.00 87.88 128 GLY A C 1
ATOM 1002 O O . GLY A 1 128 ? 17.035 -1.620 -1.184 1.00 87.88 128 GLY A O 1
ATOM 1003 N N . LEU A 1 129 ? 16.075 -3.454 -2.054 1.00 90.56 129 LEU A N 1
ATOM 1004 C CA . LEU A 1 129 ? 15.340 -2.774 -3.117 1.00 90.56 129 LEU A CA 1
ATOM 1005 C C . LEU A 1 129 ? 14.058 -2.116 -2.597 1.00 90.56 129 LEU A C 1
ATOM 1007 O O . LEU A 1 129 ? 13.745 -1.014 -3.042 1.00 90.56 129 LEU A O 1
ATOM 1011 N N . VAL A 1 130 ? 13.394 -2.704 -1.595 1.00 93.81 130 VAL A N 1
ATOM 1012 C CA . VAL A 1 130 ? 12.279 -2.062 -0.871 1.00 93.81 130 VAL A CA 1
ATOM 1013 C C . VAL A 1 130 ? 12.736 -0.747 -0.236 1.00 93.81 130 VAL A C 1
ATOM 1015 O O . VAL A 1 130 ? 12.119 0.293 -0.466 1.00 93.81 130 VAL A O 1
ATOM 1018 N N . HIS A 1 131 ? 13.857 -0.756 0.494 1.00 90.75 131 HIS A N 1
ATOM 1019 C CA . HIS A 1 131 ? 14.406 0.464 1.096 1.00 90.75 131 HIS A CA 1
ATOM 1020 C C . HIS A 1 131 ? 14.821 1.495 0.046 1.00 90.75 131 HIS A C 1
ATOM 1022 O O . HIS A 1 131 ? 14.539 2.682 0.197 1.00 90.75 131 HIS A O 1
ATOM 1028 N N . LYS A 1 132 ? 15.467 1.054 -1.039 1.00 91.88 132 LYS A N 1
ATOM 1029 C CA . LYS A 1 132 ? 15.853 1.941 -2.140 1.00 91.88 132 LYS A CA 1
ATOM 1030 C C . LYS A 1 132 ? 14.636 2.614 -2.773 1.00 91.88 132 LYS A C 1
ATOM 1032 O O . LYS A 1 132 ? 14.642 3.828 -2.945 1.00 91.88 132 LYS A O 1
ATOM 1037 N N . PHE A 1 133 ? 13.589 1.844 -3.061 1.00 94.81 133 PHE A N 1
ATOM 1038 C CA . PHE A 1 133 ? 12.336 2.362 -3.597 1.00 94.81 133 PHE A CA 1
ATOM 1039 C C . PHE A 1 133 ? 11.689 3.361 -2.630 1.00 94.81 133 PHE A C 1
ATOM 1041 O O . PHE A 1 133 ? 11.350 4.475 -3.025 1.00 94.81 133 PHE A O 1
ATOM 1048 N N . ALA A 1 134 ? 11.568 3.002 -1.350 1.00 93.56 134 ALA A N 1
ATOM 1049 C CA . ALA A 1 134 ? 10.988 3.871 -0.330 1.00 93.56 134 ALA A CA 1
ATOM 1050 C C . ALA A 1 134 ? 11.766 5.189 -0.170 1.00 93.56 134 ALA A C 1
ATOM 1052 O O . ALA A 1 134 ? 11.161 6.256 -0.049 1.00 93.56 134 ALA A O 1
ATOM 1053 N N . ASN A 1 135 ? 13.098 5.149 -0.249 1.00 90.06 135 ASN A N 1
ATOM 1054 C CA . ASN A 1 135 ? 13.936 6.347 -0.227 1.00 90.06 135 ASN A CA 1
ATOM 1055 C C . ASN A 1 135 ? 13.662 7.263 -1.427 1.00 90.06 135 ASN A C 1
ATOM 1057 O O . ASN A 1 135 ? 13.613 8.482 -1.262 1.00 90.06 135 ASN A O 1
ATOM 1061 N N . SER A 1 136 ? 13.419 6.701 -2.616 1.00 90.12 136 SER A N 1
ATOM 1062 C CA . SER A 1 136 ? 13.045 7.487 -3.796 1.00 90.12 136 SER A CA 1
ATOM 1063 C C . SER A 1 136 ? 11.721 8.229 -3.616 1.00 90.12 136 SER A C 1
ATOM 1065 O O . SER A 1 136 ? 11.581 9.333 -4.131 1.00 90.12 136 SER A O 1
ATOM 1067 N N . ILE A 1 137 ? 10.770 7.670 -2.864 1.00 91.38 137 ILE A N 1
ATOM 1068 C CA . ILE A 1 137 ? 9.491 8.323 -2.532 1.00 91.38 137 ILE A CA 1
ATOM 1069 C C . ILE A 1 137 ? 9.651 9.335 -1.385 1.00 91.38 137 ILE A C 1
ATOM 1071 O O . ILE A 1 137 ? 8.989 10.370 -1.369 1.00 91.38 137 ILE A O 1
ATOM 1075 N N . SER A 1 138 ? 10.576 9.079 -0.458 1.00 89.38 138 SER A N 1
ATOM 1076 C CA . SER A 1 138 ? 10.814 9.888 0.749 1.00 89.38 138 SER A CA 1
ATOM 1077 C C . SER A 1 138 ? 11.667 11.142 0.517 1.00 89.38 138 SER A C 1
ATOM 1079 O O . SER A 1 138 ? 11.952 11.877 1.463 1.00 89.38 138 SER A O 1
ATOM 1081 N N . TRP A 1 139 ? 12.054 11.440 -0.728 1.00 85.25 139 TRP A N 1
ATOM 1082 C CA . TRP A 1 139 ? 12.861 12.618 -1.067 1.00 85.25 139 TRP A CA 1
ATOM 1083 C C . TRP A 1 139 ? 12.345 13.955 -0.494 1.00 85.25 139 TRP A C 1
ATOM 1085 O O . TRP A 1 139 ? 13.188 14.760 -0.083 1.00 85.25 139 TRP A O 1
ATOM 1095 N N . PRO A 1 140 ? 11.021 14.221 -0.378 1.00 80.75 140 PRO A N 1
ATOM 1096 C CA . PRO A 1 140 ? 10.538 15.480 0.184 1.00 80.75 140 PRO A CA 1
ATOM 1097 C C . PRO A 1 140 ? 10.894 15.607 1.667 1.00 80.75 140 PRO A C 1
ATOM 1099 O O . PRO A 1 140 ? 11.206 16.697 2.141 1.00 80.75 140 PRO A O 1
ATOM 1102 N N . ALA A 1 141 ? 10.912 14.485 2.393 1.00 80.19 141 ALA A N 1
ATOM 1103 C CA . ALA A 1 141 ? 11.313 14.441 3.793 1.00 80.19 141 ALA A CA 1
ATOM 1104 C C . ALA A 1 141 ? 12.818 14.717 3.953 1.00 80.19 141 ALA A C 1
ATOM 1106 O O . ALA A 1 141 ? 13.219 15.517 4.800 1.00 80.19 141 ALA A O 1
ATOM 1107 N N . PHE A 1 142 ? 13.654 14.150 3.079 1.00 81.12 142 PHE A N 1
ATOM 1108 C CA . PHE A 1 142 ? 15.104 14.380 3.112 1.00 81.12 142 PHE A CA 1
ATOM 1109 C C . PHE A 1 142 ? 15.484 15.839 2.830 1.00 81.12 142 PHE A C 1
ATOM 1111 O O . PHE A 1 142 ? 16.427 16.361 3.426 1.00 81.12 142 PHE A O 1
ATOM 1118 N N . MET A 1 143 ? 14.719 16.541 1.987 1.00 73.44 143 MET A N 1
ATOM 1119 C CA . MET A 1 143 ? 14.917 17.980 1.778 1.00 73.44 143 MET A CA 1
ATOM 1120 C C . MET A 1 143 ? 14.707 18.805 3.051 1.00 73.44 143 MET A C 1
ATOM 1122 O O . MET A 1 143 ? 15.397 19.805 3.265 1.00 73.44 143 MET A O 1
ATOM 1126 N N . ILE A 1 144 ? 13.774 18.393 3.909 1.00 69.94 144 ILE A N 1
ATOM 1127 C CA . ILE A 1 144 ? 13.518 19.065 5.184 1.00 69.94 144 ILE A CA 1
ATOM 1128 C C . ILE A 1 144 ? 14.686 18.842 6.131 1.00 69.94 144 ILE A C 1
ATOM 1130 O O . ILE A 1 144 ? 15.216 19.817 6.669 1.00 69.94 144 ILE A O 1
ATOM 1134 N N . GLN A 1 145 ? 15.142 17.598 6.272 1.00 67.56 145 GLN A N 1
ATOM 1135 C CA . GLN A 1 145 ? 16.279 17.259 7.125 1.00 67.56 145 GLN A CA 1
ATOM 1136 C C . GLN A 1 145 ? 17.535 18.068 6.761 1.00 67.56 145 GLN A C 1
ATOM 1138 O O . GLN A 1 145 ? 18.166 18.661 7.640 1.00 67.56 145 GLN A O 1
ATOM 1143 N N . GLU A 1 146 ? 17.862 18.165 5.469 1.00 66.50 146 GLU A N 1
ATOM 1144 C CA . GLU A 1 146 ? 19.019 18.939 5.002 1.00 66.50 146 GLU A CA 1
ATOM 1145 C C . GLU A 1 146 ? 18.870 20.433 5.334 1.00 66.50 146 GLU A C 1
ATOM 1147 O O . GLU A 1 146 ? 19.822 21.094 5.757 1.00 66.50 146 GLU A O 1
ATOM 1152 N N . SER A 1 147 ? 17.648 20.965 5.246 1.00 60.34 147 SER A N 1
ATOM 1153 C CA . SER A 1 147 ? 17.383 22.353 5.616 1.00 60.34 147 SER A CA 1
ATOM 1154 C C . SER A 1 147 ? 17.547 22.648 7.108 1.00 60.34 147 SER A C 1
ATOM 1156 O O . SER A 1 147 ? 18.024 23.728 7.471 1.00 60.34 147 SER A O 1
ATOM 1158 N N . HIS A 1 148 ? 17.179 21.706 7.980 1.00 61.34 148 HIS A N 1
ATOM 1159 C CA . HIS A 1 148 ? 17.404 21.828 9.420 1.00 61.34 148 HIS A CA 1
ATOM 1160 C C . HIS A 1 148 ? 18.898 21.769 9.736 1.00 61.34 148 HIS A C 1
ATOM 1162 O O . HIS A 1 148 ? 19.412 22.652 10.425 1.00 61.34 148 HIS A O 1
ATOM 1168 N N . ARG A 1 149 ? 19.619 20.814 9.135 1.00 60.03 149 ARG A N 1
ATOM 1169 C CA . ARG A 1 149 ? 21.072 20.678 9.291 1.00 60.03 149 ARG A CA 1
ATOM 1170 C C . ARG A 1 149 ? 21.813 21.954 8.889 1.00 60.03 149 ARG A C 1
ATOM 1172 O O . ARG A 1 149 ? 22.721 22.384 9.603 1.00 60.03 149 ARG A O 1
ATOM 1179 N N . GLN A 1 150 ? 21.402 22.593 7.791 1.00 58.53 150 GLN A N 1
ATOM 1180 C CA . GLN A 1 150 ? 22.011 23.834 7.312 1.00 58.53 150 GLN A CA 1
ATOM 1181 C C . GLN A 1 150 ? 21.734 25.026 8.242 1.00 58.53 150 GLN A C 1
ATOM 1183 O O . GLN A 1 150 ? 22.627 25.849 8.454 1.00 58.53 150 GLN A O 1
ATOM 1188 N N . LYS A 1 151 ? 20.536 25.113 8.844 1.00 56.94 151 LYS A N 1
ATOM 1189 C CA . LYS A 1 151 ? 20.195 26.137 9.853 1.00 56.94 151 LYS A CA 1
ATOM 1190 C C . LYS A 1 151 ? 21.043 26.009 11.117 1.00 56.94 151 LYS A C 1
ATOM 1192 O O . LYS A 1 151 ? 21.481 27.025 11.652 1.00 56.94 151 LYS A O 1
ATOM 1197 N N . ASP A 1 152 ? 21.322 24.791 11.570 1.00 53.41 152 ASP A N 1
ATOM 1198 C CA . ASP A 1 152 ? 22.162 24.585 12.754 1.00 53.41 152 ASP A CA 1
ATOM 1199 C C . ASP A 1 152 ? 23.645 24.867 12.481 1.00 53.41 152 ASP A C 1
ATOM 1201 O O . ASP A 1 152 ? 24.345 25.353 13.365 1.00 53.41 152 ASP A O 1
ATOM 1205 N N . THR A 1 153 ? 24.113 24.697 11.238 1.00 53.34 153 THR A N 1
ATOM 1206 C CA . THR A 1 153 ? 25.463 25.143 10.836 1.00 53.34 153 THR A CA 1
ATOM 1207 C C . THR A 1 153 ? 25.562 26.660 10.641 1.00 53.34 153 THR A C 1
ATOM 1209 O O . THR A 1 153 ? 26.625 27.236 10.868 1.00 53.34 153 THR A O 1
ATOM 1212 N N . THR A 1 154 ? 24.473 27.332 10.242 1.00 47.53 154 THR A N 1
ATOM 1213 C CA . THR A 1 154 ? 24.437 28.797 10.037 1.00 47.53 154 THR A CA 1
ATOM 1214 C C . THR A 1 154 ? 24.075 29.607 11.279 1.00 47.53 154 THR A C 1
ATOM 1216 O O . THR A 1 154 ? 24.355 30.803 11.298 1.00 47.53 154 THR A O 1
ATOM 1219 N N . LYS A 1 155 ? 23.576 28.997 12.364 1.00 48.62 155 LYS A N 1
ATOM 1220 C CA . LYS A 1 155 ? 23.478 29.664 13.682 1.00 48.62 155 LYS A CA 1
ATOM 1221 C C . LYS A 1 155 ? 24.835 30.164 14.212 1.00 48.62 155 LYS A C 1
ATOM 1223 O O . LYS A 1 155 ? 24.855 31.024 15.087 1.00 48.62 155 LYS A O 1
ATOM 1228 N N . THR A 1 156 ? 25.952 29.700 13.649 1.00 44.75 156 THR A N 1
ATOM 1229 C CA . THR A 1 156 ? 27.317 30.155 13.969 1.00 44.75 156 THR A CA 1
ATOM 1230 C C . THR A 1 156 ? 27.792 31.349 13.117 1.00 44.75 156 THR A C 1
ATOM 1232 O O . THR A 1 156 ? 28.842 31.917 13.400 1.00 44.75 156 THR A O 1
ATOM 1235 N N . LEU A 1 157 ? 27.045 31.774 12.088 1.00 36.69 157 LEU A N 1
ATOM 1236 C CA . LEU A 1 157 ? 27.411 32.876 11.185 1.00 36.69 157 LEU A CA 1
ATOM 1237 C C . LEU A 1 157 ? 26.237 33.856 11.050 1.00 36.69 157 LEU A C 1
ATOM 1239 O O . LEU A 1 157 ? 25.287 33.638 10.307 1.00 36.69 157 LEU A O 1
ATOM 1243 N N . LEU A 1 158 ? 26.329 34.928 11.835 1.00 38.50 158 LEU A N 1
ATOM 1244 C CA . LEU A 1 158 ? 25.366 36.013 12.021 1.00 38.50 158 LEU A CA 1
ATOM 1245 C C . LEU A 1 158 ? 24.559 36.448 10.782 1.00 38.50 158 LEU A C 1
ATOM 1247 O O . LEU A 1 158 ? 25.099 36.734 9.717 1.00 38.50 158 LEU A O 1
ATOM 1251 N N . ALA A 1 159 ? 23.256 36.608 11.036 1.00 43.91 159 ALA A N 1
ATOM 1252 C CA . ALA A 1 159 ? 22.388 37.714 10.629 1.00 43.91 159 ALA A CA 1
ATOM 1253 C C . ALA A 1 159 ? 22.871 38.601 9.464 1.00 43.91 159 ALA A C 1
ATOM 1255 O O . ALA A 1 159 ? 23.508 39.623 9.687 1.00 43.91 159 ALA A O 1
ATOM 1256 N N . LEU A 1 160 ? 22.446 38.278 8.241 1.00 34.03 160 LEU A N 1
ATOM 1257 C CA . LEU A 1 160 ? 21.916 39.256 7.284 1.00 34.03 160 LEU A CA 1
ATOM 1258 C C . LEU A 1 160 ? 21.209 38.500 6.142 1.00 34.03 160 LEU A C 1
ATOM 1260 O O . LEU A 1 160 ? 21.765 37.561 5.577 1.00 34.03 160 LEU A O 1
ATOM 1264 N N . ASN A 1 161 ? 20.004 38.957 5.792 1.00 31.27 161 ASN A N 1
ATOM 1265 C CA . ASN A 1 161 ? 19.132 38.496 4.698 1.00 31.27 161 ASN A CA 1
ATOM 1266 C C . ASN A 1 161 ? 18.255 37.272 5.011 1.00 31.27 161 ASN A C 1
ATOM 1268 O O . ASN A 1 161 ? 18.385 36.188 4.443 1.00 31.27 161 ASN A O 1
ATOM 1272 N N . SER A 1 162 ? 17.286 37.508 5.895 1.00 43.78 162 SER A N 1
ATOM 1273 C CA . SER A 1 162 ? 15.978 36.855 5.858 1.00 43.78 162 SER A CA 1
ATOM 1274 C C . SER A 1 162 ? 15.290 37.071 4.492 1.00 43.78 162 SER A C 1
ATOM 1276 O O . SER A 1 162 ? 15.553 38.064 3.819 1.00 43.78 162 SER A O 1
ATOM 1278 N N . ILE A 1 163 ? 14.373 36.155 4.133 1.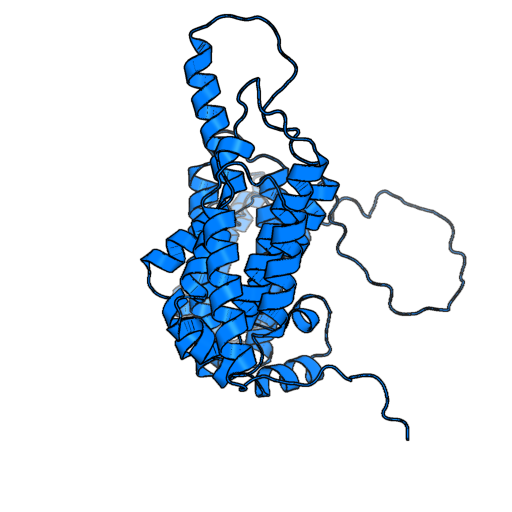00 35.31 163 ILE A N 1
ATOM 1279 C CA . ILE A 1 163 ? 13.457 36.112 2.958 1.00 35.31 163 ILE A CA 1
ATOM 1280 C C . ILE A 1 163 ? 13.730 35.008 1.901 1.00 35.31 163 ILE A C 1
ATOM 1282 O O . ILE A 1 163 ? 13.163 35.032 0.819 1.00 35.31 163 ILE A O 1
ATOM 1286 N N . SER A 1 164 ? 14.450 33.921 2.195 1.00 36.03 164 SER A N 1
ATOM 1287 C CA . SER A 1 164 ? 14.156 32.679 1.446 1.00 36.03 164 SER A CA 1
ATOM 1288 C C . SER A 1 164 ? 14.469 31.433 2.251 1.00 36.03 164 SER A C 1
ATOM 1290 O O . SER A 1 164 ? 15.598 30.951 2.275 1.00 36.03 164 SER A O 1
ATOM 1292 N N . GLY A 1 165 ? 13.444 30.897 2.911 1.00 37.75 165 GLY A N 1
ATOM 1293 C CA . GLY A 1 165 ? 13.495 29.525 3.395 1.00 37.75 165 GLY A CA 1
ATOM 1294 C C . GLY A 1 165 ? 13.485 28.513 2.230 1.00 37.75 165 GLY A C 1
ATOM 1295 O O . GLY A 1 165 ? 13.141 28.878 1.105 1.00 37.75 165 GLY A O 1
ATOM 1296 N N . PRO A 1 166 ? 13.778 27.229 2.497 1.00 41.66 166 PRO A N 1
ATOM 1297 C CA . PRO A 1 166 ? 13.799 26.115 1.525 1.00 41.66 166 PRO A CA 1
ATOM 1298 C C . PRO A 1 166 ? 12.454 25.805 0.833 1.00 41.66 166 PRO A C 1
ATOM 1300 O O . PRO A 1 166 ? 12.338 24.828 0.102 1.00 41.66 166 PRO A O 1
ATOM 1303 N N . VAL A 1 167 ? 11.408 26.587 1.110 1.00 44.97 167 VAL A N 1
ATOM 1304 C CA . VAL A 1 167 ? 10.000 26.150 1.085 1.00 44.97 167 VAL A CA 1
ATOM 1305 C C . VAL A 1 167 ? 9.251 26.598 -0.183 1.00 44.97 167 VAL A C 1
ATOM 1307 O O . VAL A 1 167 ? 8.068 26.324 -0.342 1.00 44.97 167 VAL A O 1
ATOM 1310 N N . HIS A 1 168 ? 9.923 27.235 -1.144 1.00 51.28 168 HIS A N 1
ATOM 1311 C CA . HIS A 1 168 ? 9.303 27.677 -2.404 1.00 51.28 168 HIS A CA 1
ATOM 1312 C C . HIS A 1 168 ? 9.758 26.851 -3.615 1.00 51.28 168 HIS A C 1
ATOM 1314 O O . HIS A 1 168 ? 10.164 27.400 -4.638 1.00 51.28 168 HIS A O 1
ATOM 1320 N N . PHE A 1 169 ? 9.714 25.520 -3.498 1.00 58.62 169 PHE A N 1
ATOM 1321 C CA . PHE A 1 169 ? 10.034 24.621 -4.614 1.00 58.62 169 PHE A CA 1
ATOM 1322 C C . PHE A 1 169 ? 8.873 24.500 -5.613 1.00 58.62 169 PHE A C 1
ATOM 1324 O O . PHE A 1 169 ? 9.077 24.597 -6.820 1.00 58.62 169 PHE A O 1
ATOM 1331 N N . LEU A 1 170 ? 7.654 24.371 -5.089 1.00 62.25 170 LEU A N 1
ATOM 1332 C CA . LEU A 1 170 ? 6.398 24.278 -5.827 1.00 62.25 170 LEU A CA 1
ATOM 1333 C C . LEU A 1 170 ? 5.299 25.027 -5.072 1.00 62.25 170 LEU A C 1
ATOM 1335 O O . LEU A 1 170 ? 5.368 25.194 -3.850 1.00 62.25 170 LEU A O 1
ATOM 1339 N N . LYS A 1 171 ? 4.256 25.447 -5.786 1.00 74.38 171 LYS A N 1
ATOM 1340 C CA . LYS A 1 171 ? 3.010 25.909 -5.160 1.00 74.38 171 LYS A CA 1
ATOM 1341 C C . LYS A 1 171 ? 2.277 24.732 -4.509 1.00 74.38 171 LYS A C 1
ATOM 1343 O O . LYS A 1 171 ? 2.405 23.595 -4.948 1.00 74.38 171 LYS A O 1
ATOM 1348 N N . ILE A 1 172 ? 1.433 25.014 -3.516 1.00 75.12 172 ILE A N 1
ATOM 1349 C CA . ILE A 1 172 ? 0.570 24.002 -2.872 1.00 75.12 172 ILE A CA 1
ATOM 1350 C C . ILE A 1 172 ? -0.255 23.225 -3.914 1.00 75.12 172 ILE A C 1
ATOM 1352 O O . ILE A 1 172 ? -0.369 22.008 -3.832 1.00 75.12 172 ILE A O 1
ATOM 1356 N N . THR A 1 173 ? -0.759 23.904 -4.948 1.00 78.94 173 THR A N 1
ATOM 1357 C CA . THR A 1 173 ? -1.513 23.278 -6.047 1.00 78.94 173 THR A CA 1
ATOM 1358 C C . THR A 1 173 ? -0.684 22.284 -6.864 1.00 78.94 173 THR A C 1
ATOM 1360 O O . THR A 1 173 ? -1.200 21.256 -7.283 1.00 78.94 173 THR A O 1
ATOM 1363 N N . GLU A 1 174 ? 0.599 22.575 -7.083 1.00 81.56 174 GLU A N 1
ATOM 1364 C CA . GLU A 1 174 ? 1.526 21.698 -7.810 1.00 81.56 174 GLU A CA 1
ATOM 1365 C C . GLU A 1 174 ? 1.914 20.488 -6.943 1.00 81.56 174 GLU A C 1
ATOM 1367 O O . GLU A 1 174 ? 1.986 19.370 -7.444 1.00 81.56 174 GLU A O 1
ATOM 1372 N N . TRP A 1 175 ? 2.075 20.681 -5.627 1.00 83.75 175 TRP A N 1
ATOM 1373 C CA . TRP A 1 175 ? 2.248 19.583 -4.670 1.00 83.75 175 TRP A CA 1
ATOM 1374 C C . TRP A 1 175 ? 1.032 18.663 -4.602 1.00 83.75 175 TRP A C 1
ATOM 1376 O O . TRP A 1 175 ? 1.209 17.448 -4.534 1.00 83.75 175 TRP A O 1
ATOM 1386 N N . ASN A 1 176 ? -0.182 19.214 -4.646 1.00 83.19 176 ASN A N 1
ATOM 1387 C CA . ASN A 1 176 ? -1.411 18.423 -4.699 1.00 83.19 176 ASN A CA 1
ATOM 1388 C C . ASN A 1 176 ? -1.453 17.547 -5.962 1.00 83.19 176 ASN A C 1
ATOM 1390 O O . ASN A 1 176 ? -1.663 16.342 -5.859 1.00 83.19 176 ASN A O 1
ATOM 1394 N N . ASP A 1 177 ? -1.202 18.129 -7.141 1.00 86.38 177 ASP A N 1
ATOM 1395 C CA . ASP A 1 177 ? -1.194 17.394 -8.415 1.00 86.38 177 ASP A CA 1
ATOM 1396 C C . ASP A 1 177 ? -0.103 16.312 -8.456 1.00 86.38 177 ASP A C 1
ATOM 1398 O O . ASP A 1 177 ? -0.368 15.166 -8.827 1.00 86.38 177 ASP A O 1
ATOM 1402 N N . TYR A 1 178 ? 1.111 16.641 -8.009 1.00 88.62 178 TYR A N 1
ATOM 1403 C CA . TYR A 1 178 ? 2.200 15.672 -7.913 1.00 88.62 178 TYR A CA 1
ATOM 1404 C C . TYR A 1 178 ? 1.865 14.534 -6.940 1.00 88.62 178 TYR A C 1
ATOM 1406 O O . TYR A 1 178 ? 1.994 13.367 -7.305 1.00 88.62 178 TYR A O 1
ATOM 1414 N N . SER A 1 179 ? 1.383 14.852 -5.734 1.00 88.56 179 SER A N 1
ATOM 1415 C CA . SER A 1 179 ? 1.036 13.850 -4.714 1.00 88.56 179 SER A CA 1
ATOM 1416 C C . SER A 1 179 ? -0.074 12.922 -5.198 1.00 88.56 179 SER A C 1
ATOM 1418 O O . SER A 1 179 ? -0.011 11.714 -4.974 1.00 88.56 179 SER A O 1
ATOM 1420 N N . LEU A 1 180 ? -1.061 13.466 -5.912 1.00 89.62 180 LEU A N 1
ATOM 1421 C CA . LEU A 1 180 ? -2.131 12.705 -6.546 1.00 89.62 180 LEU A CA 1
ATOM 1422 C C . LEU A 1 180 ? -1.578 11.721 -7.584 1.00 89.62 180 LEU A C 1
ATOM 1424 O O . LEU A 1 180 ? -1.836 10.519 -7.500 1.00 89.62 180 LEU A O 1
ATOM 1428 N N . LYS A 1 181 ? -0.796 12.213 -8.551 1.00 91.94 181 LYS A N 1
ATOM 1429 C CA . LYS A 1 181 ? -0.215 11.379 -9.614 1.00 91.94 181 LYS A CA 1
ATOM 1430 C C . LYS A 1 181 ? 0.721 10.313 -9.054 1.00 91.94 181 LYS A C 1
ATOM 1432 O O . LYS A 1 181 ? 0.653 9.166 -9.490 1.00 91.94 181 LYS A O 1
ATOM 1437 N N . LEU A 1 182 ? 1.534 10.669 -8.060 1.00 93.50 182 LEU A N 1
ATOM 1438 C CA . LEU A 1 182 ? 2.429 9.741 -7.377 1.00 93.50 182 LEU A CA 1
ATOM 1439 C C . LEU A 1 182 ? 1.638 8.635 -6.685 1.00 93.50 182 LEU A C 1
ATOM 1441 O O . LEU A 1 182 ? 1.939 7.462 -6.869 1.00 93.50 182 LEU A O 1
ATOM 1445 N N . SER A 1 183 ? 0.588 8.996 -5.947 1.00 91.94 183 SER A N 1
ATOM 1446 C CA . SER A 1 183 ? -0.258 8.030 -5.243 1.00 91.94 183 SER A CA 1
ATOM 1447 C C . SER A 1 183 ? -0.951 7.068 -6.209 1.00 91.94 183 SER A C 1
ATOM 1449 O O . SER A 1 183 ? -1.026 5.870 -5.941 1.00 91.94 183 SER A O 1
ATOM 1451 N N . ILE A 1 184 ? -1.400 7.564 -7.368 1.00 90.62 184 ILE A N 1
ATOM 1452 C CA . ILE A 1 184 ? -1.982 6.725 -8.422 1.00 90.62 184 ILE A CA 1
ATOM 1453 C C . ILE A 1 184 ? -0.946 5.755 -9.001 1.00 90.62 184 ILE A C 1
ATOM 1455 O O . ILE A 1 184 ? -1.250 4.575 -9.167 1.00 90.62 184 ILE A O 1
ATOM 1459 N N . ALA A 1 185 ? 0.260 6.239 -9.301 1.00 93.31 185 ALA A N 1
ATOM 1460 C CA . ALA A 1 185 ? 1.342 5.427 -9.853 1.00 93.31 185 ALA A CA 1
ATOM 1461 C C . ALA A 1 185 ? 1.920 4.427 -8.830 1.00 93.31 185 ALA A C 1
ATOM 1463 O O . ALA A 1 185 ? 2.370 3.350 -9.204 1.00 93.31 185 ALA A O 1
ATOM 1464 N N . LEU A 1 186 ? 1.862 4.724 -7.529 1.00 94.25 186 LEU A N 1
ATOM 1465 C CA . LEU A 1 186 ? 2.157 3.748 -6.476 1.00 94.25 186 LEU A CA 1
ATOM 1466 C C . LEU A 1 186 ? 1.083 2.658 -6.443 1.00 94.25 186 LEU A C 1
ATOM 1468 O O . LEU A 1 186 ? 1.385 1.471 -6.541 1.00 94.25 186 LEU A O 1
ATOM 1472 N N . CYS A 1 187 ? -0.192 3.041 -6.387 1.00 94.06 187 CYS A N 1
ATOM 1473 C CA . CYS A 1 187 ? -1.290 2.076 -6.352 1.00 94.06 187 CYS A CA 1
ATOM 1474 C C . CYS A 1 187 ? -1.387 1.230 -7.635 1.00 94.06 187 CYS A C 1
ATOM 1476 O O . CYS A 1 187 ? -1.988 0.153 -7.601 1.00 94.06 187 CYS A O 1
ATOM 1478 N N . SER A 1 188 ? -0.766 1.661 -8.744 1.00 93.38 188 SER A N 1
ATOM 1479 C CA . SER A 1 188 ? -0.777 0.905 -9.998 1.00 93.38 188 SER A CA 1
ATOM 1480 C C . SER A 1 188 ? -0.008 -0.418 -9.956 1.00 93.38 188 SER A C 1
ATOM 1482 O O . SER A 1 188 ? -0.226 -1.281 -10.802 1.00 93.38 188 SER A O 1
ATOM 1484 N N . PHE A 1 189 ? 0.839 -0.624 -8.943 1.00 95.31 189 PHE A N 1
ATOM 1485 C CA . PHE A 1 189 ? 1.458 -1.924 -8.663 1.00 95.31 189 PHE A CA 1
ATOM 1486 C C . PHE A 1 189 ? 0.466 -2.961 -8.119 1.00 95.31 189 PHE A C 1
ATOM 1488 O O . PHE A 1 189 ? 0.769 -4.145 -8.134 1.00 95.31 189 PHE A O 1
ATOM 1495 N N . ILE A 1 190 ? -0.706 -2.539 -7.638 1.00 94.12 190 ILE A N 1
ATOM 1496 C CA . ILE A 1 190 ? -1.719 -3.436 -7.067 1.00 94.12 190 ILE A CA 1
ATOM 1497 C C . ILE A 1 190 ? -2.910 -3.564 -8.017 1.00 94.12 190 ILE A C 1
ATOM 1499 O O . ILE A 1 190 ? -3.352 -4.671 -8.319 1.00 94.12 190 ILE A O 1
ATOM 1503 N N . LEU A 1 191 ? -3.435 -2.434 -8.500 1.00 89.81 191 LEU A N 1
ATOM 1504 C CA . LEU A 1 191 ? -4.591 -2.378 -9.397 1.00 89.81 191 LEU A CA 1
ATOM 1505 C C . LEU A 1 191 ? -4.303 -1.469 -10.593 1.00 89.81 191 LEU A C 1
ATOM 1507 O O . LEU A 1 191 ? -3.651 -0.451 -10.417 1.00 89.81 191 LEU A O 1
ATOM 1511 N N . PRO A 1 192 ? -4.847 -1.732 -11.792 1.00 84.50 192 PRO A N 1
ATOM 1512 C CA . PRO A 1 192 ? -4.629 -0.869 -12.952 1.00 84.50 192 PRO A CA 1
ATOM 1513 C C . PRO A 1 192 ? -4.981 0.607 -12.680 1.00 84.50 192 PRO A C 1
ATOM 1515 O O . PRO A 1 192 ? -5.972 0.914 -12.017 1.00 84.50 192 PRO A O 1
ATOM 1518 N N . SER A 1 193 ? -4.196 1.548 -13.215 1.00 73.56 193 SER A N 1
ATOM 1519 C CA . SER A 1 193 ? -4.307 2.982 -12.881 1.00 73.56 193 SER A CA 1
ATOM 1520 C C . SER A 1 193 ? -5.670 3.610 -13.213 1.00 73.56 193 SER A C 1
ATOM 1522 O O . SER A 1 193 ? -6.105 4.544 -12.538 1.00 73.56 193 SER A O 1
ATOM 1524 N N . ASN A 1 194 ? -6.386 3.084 -14.210 1.00 66.56 194 ASN A N 1
ATOM 1525 C CA . ASN A 1 194 ? -7.767 3.465 -14.525 1.00 66.56 194 ASN A CA 1
ATOM 1526 C C . ASN A 1 194 ? -8.752 3.071 -13.413 1.00 66.56 194 ASN A C 1
ATOM 1528 O O . ASN A 1 194 ? -9.692 3.813 -13.139 1.00 66.56 194 ASN A O 1
ATOM 1532 N N . VAL A 1 195 ? -8.513 1.938 -12.750 1.00 65.94 195 VAL A N 1
ATOM 1533 C CA . VAL A 1 195 ? -9.294 1.491 -11.591 1.00 65.94 195 VAL A CA 1
ATOM 1534 C C . VAL A 1 195 ? -8.960 2.344 -10.382 1.00 65.94 195 VAL A C 1
ATOM 1536 O O . VAL A 1 195 ? -9.864 2.748 -9.666 1.00 65.94 195 VAL A O 1
ATOM 1539 N N . VAL A 1 196 ? -7.685 2.687 -10.180 1.00 61.78 196 VAL A N 1
ATOM 1540 C CA . VAL A 1 196 ? -7.260 3.560 -9.076 1.00 61.78 196 VAL A CA 1
ATOM 1541 C C . VAL A 1 196 ? -7.919 4.941 -9.174 1.00 61.78 196 VAL A C 1
ATOM 1543 O O . VAL A 1 196 ? -8.464 5.419 -8.180 1.00 61.78 196 VAL A O 1
ATOM 1546 N N . LYS A 1 197 ? -7.928 5.547 -10.371 1.00 58.25 197 LYS A N 1
ATOM 1547 C CA . LYS A 1 197 ? -8.487 6.887 -10.626 1.00 58.25 197 LYS A CA 1
ATOM 1548 C C . LYS A 1 197 ? -10.004 6.976 -10.452 1.00 58.25 197 LYS A C 1
ATOM 1550 O O . LYS A 1 197 ? -10.487 7.988 -9.961 1.00 58.25 197 LYS A O 1
ATOM 1555 N N . CYS A 1 198 ? -10.751 5.954 -10.865 1.00 45.50 198 CYS A N 1
ATOM 1556 C CA . CYS A 1 198 ? -12.207 6.032 -10.969 1.00 45.50 198 CYS A CA 1
ATOM 1557 C C . CYS A 1 198 ? -12.902 5.332 -9.789 1.00 45.50 198 CYS A C 1
ATOM 1559 O O . CYS A 1 198 ? -12.467 4.263 -9.355 1.00 45.50 198 CYS A O 1
ATOM 1561 N N . CYS A 1 199 ? -14.010 5.887 -9.285 1.00 48.84 199 CYS A N 1
ATOM 1562 C CA . CYS A 1 199 ? -14.977 5.133 -8.478 1.00 48.84 199 CYS A CA 1
ATOM 1563 C C . CYS A 1 199 ? -15.678 4.126 -9.397 1.00 48.84 199 CYS A C 1
ATOM 1565 O O . CYS A 1 199 ? -16.734 4.406 -9.956 1.00 48.84 199 CYS A O 1
ATOM 1567 N N . SER A 1 200 ? -15.017 2.997 -9.637 1.00 51.34 200 SER A N 1
ATOM 1568 C CA . SER A 1 200 ? -15.537 1.919 -10.469 1.00 51.34 200 SER A CA 1
ATOM 1569 C C . SER A 1 200 ? -16.608 1.137 -9.711 1.00 51.34 200 SER A C 1
ATOM 1571 O O . SER A 1 200 ? -16.509 0.955 -8.500 1.00 51.34 200 SER A O 1
ATOM 1573 N N . ASP A 1 201 ? -17.632 0.703 -10.444 1.00 58.69 201 ASP A N 1
ATOM 1574 C CA . ASP A 1 201 ? -18.684 -0.186 -9.947 1.00 58.69 201 ASP A CA 1
ATOM 1575 C C . ASP A 1 201 ? -18.068 -1.486 -9.394 1.00 58.69 201 ASP A C 1
ATOM 1577 O O . ASP A 1 201 ? -17.103 -2.005 -9.970 1.00 58.69 201 ASP A O 1
ATOM 1581 N N . GLU A 1 202 ? -18.614 -2.028 -8.303 1.00 63.16 202 GLU A N 1
ATOM 1582 C CA . GLU A 1 202 ? -18.098 -3.232 -7.628 1.00 63.16 202 GLU A CA 1
ATOM 1583 C C . GLU A 1 202 ? -17.992 -4.415 -8.600 1.00 63.16 202 GLU A C 1
ATOM 1585 O O . GLU A 1 202 ? -17.025 -5.178 -8.575 1.00 63.16 202 GLU A O 1
ATOM 1590 N N . THR A 1 203 ? -18.922 -4.517 -9.554 1.00 64.19 203 THR A N 1
ATOM 1591 C CA . THR A 1 203 ? -18.884 -5.545 -10.602 1.00 64.19 203 THR A CA 1
ATOM 1592 C C . THR A 1 203 ? -17.702 -5.390 -11.559 1.00 64.19 203 THR A C 1
ATOM 1594 O O . THR A 1 203 ? -17.147 -6.391 -12.011 1.00 64.19 203 THR A O 1
ATOM 1597 N N . ALA A 1 204 ? -17.297 -4.156 -11.873 1.00 66.00 204 ALA A N 1
ATOM 1598 C CA . ALA A 1 204 ? -16.150 -3.893 -12.741 1.00 66.00 204 ALA A CA 1
ATOM 1599 C C . ALA A 1 204 ? -14.828 -4.172 -12.011 1.00 66.00 204 ALA A C 1
ATOM 1601 O O . ALA A 1 204 ? -13.897 -4.716 -12.606 1.00 66.00 204 ALA A O 1
ATOM 1602 N N . ILE A 1 205 ? -14.767 -3.856 -10.715 1.00 67.50 205 ILE A N 1
ATOM 1603 C CA . ILE A 1 205 ? -13.614 -4.158 -9.862 1.00 67.50 205 ILE A CA 1
ATOM 1604 C C . ILE A 1 205 ? -13.417 -5.679 -9.782 1.00 67.50 205 ILE A C 1
ATOM 1606 O O . ILE A 1 205 ? -12.326 -6.162 -10.083 1.00 67.50 205 ILE A O 1
ATOM 1610 N N . ASN A 1 206 ? -14.484 -6.437 -9.517 1.00 68.81 206 ASN A N 1
ATOM 1611 C CA . ASN A 1 206 ? -14.430 -7.899 -9.426 1.00 68.81 206 ASN A CA 1
ATOM 1612 C C . ASN A 1 206 ? -13.953 -8.562 -10.729 1.00 68.81 206 ASN A C 1
ATOM 1614 O O . ASN A 1 206 ? -13.156 -9.499 -10.696 1.00 68.81 206 ASN A O 1
ATOM 1618 N N . GLN A 1 207 ? -14.385 -8.060 -11.890 1.00 69.44 207 GLN A N 1
ATOM 1619 C CA . GLN A 1 207 ? -13.935 -8.574 -13.191 1.00 69.44 207 GLN A CA 1
ATOM 1620 C C . GLN A 1 207 ? -12.451 -8.297 -13.455 1.00 69.44 207 GLN A C 1
ATOM 1622 O O . GLN A 1 207 ? -11.754 -9.144 -14.015 1.00 69.44 207 GLN A O 1
ATOM 1627 N N . ILE A 1 208 ? -11.955 -7.126 -13.051 1.00 70.44 208 ILE A N 1
ATOM 1628 C CA . ILE A 1 208 ? -10.546 -6.764 -13.230 1.00 70.44 208 ILE A CA 1
ATOM 1629 C C . ILE A 1 208 ? -9.675 -7.564 -12.266 1.00 70.44 208 ILE A C 1
ATOM 1631 O O . ILE A 1 208 ? -8.676 -8.141 -12.694 1.00 70.44 208 ILE A O 1
ATOM 1635 N N . SER A 1 209 ? -10.071 -7.675 -11.000 1.00 69.56 209 SER A N 1
ATOM 1636 C CA . SER A 1 209 ? -9.354 -8.476 -10.010 1.00 69.56 209 SER A CA 1
ATOM 1637 C C . SER A 1 209 ? -9.309 -9.958 -10.374 1.00 69.56 209 SER A C 1
ATOM 1639 O O . SER A 1 209 ? -8.262 -10.573 -10.205 1.00 69.56 209 SER A O 1
ATOM 1641 N N . ALA A 1 210 ? -10.362 -10.512 -10.985 1.00 71.44 210 ALA A N 1
ATOM 1642 C CA . ALA A 1 210 ? -10.358 -11.894 -11.474 1.00 71.44 210 ALA A CA 1
ATOM 1643 C C . ALA A 1 210 ? -9.307 -12.168 -12.571 1.00 71.44 210 ALA A C 1
ATOM 1645 O O . ALA A 1 210 ? -8.935 -13.319 -12.795 1.00 71.44 210 ALA A O 1
ATOM 1646 N N . SER A 1 211 ? -8.822 -11.131 -13.265 1.00 81.88 211 SER A N 1
ATOM 1647 C CA . SER A 1 211 ? -7.771 -11.261 -14.285 1.00 81.88 211 SER A CA 1
ATOM 1648 C C . SER A 1 211 ? -6.347 -11.211 -13.717 1.00 81.88 211 SER A C 1
ATOM 1650 O O . SER A 1 211 ? -5.393 -11.552 -14.419 1.00 81.88 211 SER A O 1
ATOM 1652 N N . ILE A 1 212 ? -6.191 -10.796 -12.456 1.00 87.56 212 ILE A N 1
ATOM 1653 C CA . ILE A 1 212 ? -4.895 -10.662 -11.793 1.00 87.56 212 ILE A CA 1
ATOM 1654 C C . ILE A 1 212 ? -4.547 -11.999 -11.121 1.00 87.56 212 ILE A C 1
ATOM 1656 O O . ILE A 1 212 ? -5.365 -12.540 -10.378 1.00 87.56 212 ILE A O 1
ATOM 1660 N N . PRO A 1 213 ? -3.337 -12.552 -11.326 1.00 91.44 213 PRO A N 1
ATOM 1661 C CA . PRO A 1 213 ? -2.923 -13.758 -10.617 1.00 91.44 213 PRO A CA 1
ATOM 1662 C C . PRO A 1 213 ? -2.956 -13.549 -9.095 1.00 91.44 213 PRO A C 1
ATOM 1664 O O . PRO A 1 213 ? -2.327 -12.621 -8.593 1.00 91.44 213 PRO A O 1
ATOM 1667 N N . SER A 1 214 ? -3.615 -14.441 -8.348 1.00 90.81 214 SER A N 1
ATOM 1668 C CA . SER A 1 214 ? -3.740 -14.325 -6.881 1.00 90.81 214 SER A CA 1
ATOM 1669 C C . SER A 1 214 ? -2.384 -14.192 -6.178 1.00 90.81 214 SER A C 1
ATOM 1671 O O . SER A 1 214 ? -2.232 -13.358 -5.292 1.00 90.81 214 SER A O 1
ATOM 1673 N N . ALA A 1 215 ? -1.379 -14.962 -6.614 1.00 94.12 215 ALA A N 1
ATOM 1674 C CA . ALA A 1 215 ? -0.022 -14.886 -6.069 1.00 94.12 215 ALA A CA 1
ATOM 1675 C C . ALA A 1 215 ? 0.639 -13.518 -6.321 1.00 94.12 215 ALA A C 1
ATOM 1677 O O . ALA A 1 215 ? 1.380 -13.020 -5.479 1.00 94.12 215 ALA A O 1
ATOM 1678 N N . TYR A 1 216 ? 0.350 -12.888 -7.466 1.00 95.38 216 TYR A N 1
ATOM 1679 C CA . TYR A 1 216 ? 0.811 -11.528 -7.744 1.00 95.38 216 TYR A CA 1
ATOM 1680 C C . TYR A 1 216 ? 0.113 -10.531 -6.823 1.00 95.38 216 TYR A C 1
ATOM 1682 O O . TYR A 1 216 ? 0.771 -9.683 -6.229 1.00 95.38 216 TYR A O 1
ATOM 1690 N N . GLN A 1 217 ? -1.210 -10.646 -6.689 1.00 94.06 217 GLN A N 1
ATOM 1691 C CA . GLN A 1 217 ? -2.006 -9.723 -5.890 1.00 94.06 217 GLN A CA 1
ATOM 1692 C C . GLN A 1 217 ? -1.578 -9.745 -4.419 1.00 94.06 217 GLN A C 1
ATOM 1694 O O . GLN A 1 217 ? -1.310 -8.686 -3.855 1.00 94.06 217 GLN A O 1
ATOM 1699 N N . GLU A 1 218 ? -1.419 -10.934 -3.834 1.00 95.69 218 GLU A N 1
ATOM 1700 C CA . GLU A 1 218 ? -0.908 -11.094 -2.472 1.00 95.69 218 GLU A CA 1
ATOM 1701 C C . GLU A 1 218 ? 0.470 -10.441 -2.313 1.00 95.69 218 GLU A C 1
ATOM 1703 O O . GLU A 1 218 ? 0.647 -9.557 -1.474 1.00 95.69 218 GLU A O 1
ATOM 1708 N N . GLN A 1 219 ? 1.430 -10.803 -3.169 1.00 95.62 219 GLN A N 1
ATOM 1709 C CA . GLN A 1 219 ? 2.787 -10.269 -3.086 1.00 95.62 219 GLN A CA 1
ATOM 1710 C C . GLN A 1 219 ? 2.822 -8.746 -3.283 1.00 95.62 219 GLN A C 1
ATOM 1712 O O . GLN A 1 219 ? 3.619 -8.062 -2.643 1.00 95.62 219 GLN A O 1
ATOM 1717 N N . SER A 1 220 ? 1.953 -8.197 -4.139 1.00 96.56 220 SER A N 1
ATOM 1718 C CA . SER A 1 220 ? 1.905 -6.758 -4.433 1.00 96.56 220 SER A CA 1
ATOM 1719 C C . SER A 1 220 ? 1.407 -5.947 -3.242 1.00 96.56 220 SER A C 1
ATOM 1721 O O . SER A 1 220 ? 1.949 -4.880 -2.955 1.00 96.56 220 SER A O 1
ATOM 1723 N N . VAL A 1 221 ? 0.430 -6.485 -2.506 1.00 95.81 221 VAL A N 1
ATOM 1724 C CA . VAL A 1 221 ? -0.065 -5.900 -1.259 1.00 95.81 221 VAL A CA 1
ATOM 1725 C C . VAL A 1 221 ? 1.026 -5.944 -0.199 1.00 95.81 221 VAL A C 1
ATOM 1727 O O . VAL A 1 221 ? 1.334 -4.905 0.384 1.00 95.81 221 VAL A O 1
ATOM 1730 N N . ARG A 1 222 ? 1.654 -7.112 0.005 1.00 96.69 222 ARG A N 1
ATOM 1731 C CA . ARG A 1 222 ? 2.732 -7.268 0.992 1.00 96.69 222 ARG A CA 1
ATOM 1732 C C . ARG A 1 222 ? 3.873 -6.288 0.726 1.00 96.69 222 ARG A C 1
ATOM 1734 O O . ARG A 1 222 ? 4.297 -5.548 1.610 1.00 96.69 222 ARG A O 1
ATOM 1741 N N . TRP A 1 223 ? 4.323 -6.226 -0.525 1.00 96.62 223 TRP A N 1
ATOM 1742 C CA . TRP A 1 223 ? 5.356 -5.294 -0.963 1.00 96.62 223 TRP A CA 1
ATOM 1743 C C . TRP A 1 223 ? 4.973 -3.830 -0.715 1.00 96.62 223 TRP A C 1
ATOM 1745 O O . TRP A 1 223 ? 5.772 -3.079 -0.155 1.00 96.62 223 TRP A O 1
ATOM 1755 N N . MET A 1 224 ? 3.749 -3.426 -1.074 1.00 96.00 224 MET A N 1
ATOM 1756 C CA . MET A 1 224 ? 3.286 -2.051 -0.870 1.00 96.00 224 MET A CA 1
ATOM 1757 C C . MET A 1 224 ? 3.263 -1.666 0.610 1.00 96.00 224 MET A C 1
ATOM 1759 O O . MET A 1 224 ? 3.710 -0.575 0.958 1.00 96.00 224 MET A O 1
ATOM 1763 N N . ILE A 1 225 ? 2.784 -2.553 1.490 1.00 95.25 225 ILE A N 1
ATOM 1764 C CA . ILE A 1 225 ? 2.756 -2.294 2.936 1.00 95.25 225 ILE A CA 1
ATOM 1765 C C . ILE A 1 225 ? 4.179 -2.042 3.452 1.00 95.25 225 ILE A C 1
ATOM 1767 O O . ILE A 1 225 ? 4.419 -1.022 4.098 1.00 95.25 225 ILE A O 1
ATOM 1771 N N . ARG A 1 226 ? 5.154 -2.886 3.081 1.00 95.19 226 ARG A N 1
ATOM 1772 C CA . ARG A 1 226 ? 6.570 -2.712 3.465 1.00 95.19 226 ARG A CA 1
ATOM 1773 C C . ARG A 1 226 ? 7.176 -1.406 2.952 1.00 95.19 226 ARG A C 1
ATOM 1775 O O . ARG A 1 226 ? 7.899 -0.724 3.686 1.00 95.19 226 ARG A O 1
ATOM 1782 N N . VAL A 1 227 ? 6.886 -1.048 1.698 1.00 95.31 227 VAL A N 1
ATOM 1783 C CA . VAL A 1 227 ? 7.323 0.224 1.107 1.00 95.31 227 VAL A CA 1
ATOM 1784 C C . VAL A 1 227 ? 6.766 1.393 1.911 1.00 95.31 227 VAL A C 1
ATOM 1786 O O . VAL A 1 227 ? 7.528 2.269 2.313 1.00 95.31 227 VAL A O 1
ATOM 1789 N N . LEU A 1 228 ? 5.461 1.406 2.176 1.00 93.62 228 LEU A N 1
ATOM 1790 C CA . LEU A 1 228 ? 4.808 2.523 2.849 1.00 93.62 228 LEU A CA 1
ATOM 1791 C C . LEU A 1 228 ? 5.212 2.645 4.318 1.00 93.62 228 LEU A C 1
ATOM 1793 O O . LEU A 1 228 ? 5.454 3.761 4.769 1.00 93.62 228 LEU A O 1
ATOM 1797 N N . LEU A 1 229 ? 5.376 1.528 5.035 1.00 91.00 229 LEU A N 1
ATOM 1798 C CA . LEU A 1 229 ? 5.941 1.531 6.388 1.00 91.00 229 LEU A CA 1
ATOM 1799 C C . LEU A 1 229 ? 7.314 2.209 6.388 1.00 91.00 229 LEU A C 1
ATOM 1801 O O . LEU A 1 229 ? 7.575 3.097 7.196 1.00 91.00 229 LEU A O 1
ATOM 1805 N N . THR A 1 230 ? 8.167 1.864 5.421 1.00 91.81 230 THR A N 1
ATOM 1806 C CA . THR A 1 230 ? 9.485 2.493 5.281 1.00 91.81 230 THR A CA 1
ATOM 1807 C C . THR A 1 230 ? 9.366 3.987 4.961 1.00 91.81 230 THR A C 1
ATOM 1809 O O . THR A 1 230 ? 10.035 4.796 5.599 1.00 91.81 230 THR A O 1
ATOM 1812 N N . VAL A 1 231 ? 8.491 4.379 4.027 1.00 91.38 231 VAL A N 1
ATOM 1813 C CA . VAL A 1 231 ? 8.269 5.790 3.660 1.00 91.38 231 VAL A CA 1
ATOM 1814 C C . VAL A 1 231 ? 7.807 6.614 4.861 1.00 91.38 231 VAL A C 1
ATOM 1816 O O . VAL A 1 231 ? 8.360 7.683 5.122 1.00 91.38 231 VAL A O 1
ATOM 1819 N N . PHE A 1 232 ? 6.824 6.135 5.624 1.00 88.19 232 PHE A N 1
ATOM 1820 C CA . PHE A 1 232 ? 6.311 6.882 6.770 1.00 88.19 232 PHE A CA 1
ATOM 1821 C C . PHE A 1 232 ? 7.295 6.924 7.938 1.00 88.19 232 PHE A C 1
ATOM 1823 O O . PHE A 1 232 ? 7.409 7.967 8.584 1.00 88.19 232 PHE A O 1
ATOM 1830 N N . LEU A 1 233 ? 8.076 5.862 8.162 1.00 87.31 233 LEU A N 1
ATOM 1831 C CA . LEU A 1 233 ? 9.193 5.898 9.108 1.00 87.31 233 LEU A CA 1
ATOM 1832 C C . LEU A 1 233 ? 10.253 6.926 8.690 1.00 87.31 233 LEU A C 1
ATOM 1834 O O . LEU A 1 233 ? 10.731 7.681 9.536 1.00 87.31 233 LEU A O 1
ATOM 1838 N N . CYS A 1 234 ? 10.581 7.021 7.398 1.00 86.12 234 CYS A N 1
ATOM 1839 C CA . CYS A 1 234 ? 11.490 8.046 6.881 1.00 86.12 234 CYS A CA 1
ATOM 1840 C C . CYS A 1 234 ? 10.932 9.462 7.080 1.00 86.12 234 CYS A C 1
ATOM 1842 O O . CYS A 1 234 ? 11.666 10.349 7.519 1.00 86.12 234 CYS A O 1
ATOM 1844 N N . ILE A 1 235 ? 9.642 9.680 6.804 1.00 83.94 235 ILE A N 1
ATOM 1845 C CA . ILE A 1 235 ? 8.976 10.970 7.038 1.00 83.94 235 ILE A CA 1
ATOM 1846 C C . ILE A 1 235 ? 9.028 11.339 8.525 1.00 83.94 235 ILE A C 1
ATOM 1848 O O . ILE A 1 235 ? 9.448 12.451 8.850 1.00 83.94 235 ILE A O 1
ATOM 1852 N N . LYS A 1 236 ? 8.674 10.405 9.421 1.00 81.56 236 LYS A N 1
ATOM 1853 C CA . LYS A 1 236 ? 8.718 10.599 10.880 1.00 81.56 236 LYS A CA 1
ATOM 1854 C C . LYS A 1 236 ? 10.136 10.923 11.356 1.00 81.56 236 LYS A C 1
ATOM 1856 O O . LYS A 1 236 ? 10.318 11.863 12.115 1.00 81.56 236 LYS A O 1
ATOM 1861 N N . ALA A 1 237 ? 11.149 10.214 10.859 1.00 82.50 237 ALA A N 1
ATOM 1862 C CA . ALA A 1 237 ? 12.546 10.458 11.222 1.00 82.50 237 ALA A CA 1
ATOM 1863 C C . ALA A 1 237 ? 13.071 11.835 10.768 1.00 82.50 237 ALA A C 1
ATOM 1865 O O . ALA A 1 237 ? 13.981 12.381 11.389 1.00 82.50 237 ALA A O 1
ATOM 1866 N N . CYS A 1 238 ? 12.517 12.402 9.690 1.00 76.12 238 CYS A N 1
ATOM 1867 C CA . CYS A 1 238 ? 12.884 13.737 9.203 1.00 76.12 238 CYS A CA 1
ATOM 1868 C C . CYS A 1 238 ? 12.102 14.867 9.890 1.00 76.12 238 CYS A C 1
ATOM 1870 O O . CYS A 1 238 ? 12.514 16.027 9.827 1.00 76.12 238 CYS A O 1
ATOM 1872 N N . ALA A 1 239 ? 10.980 14.539 10.529 1.00 71.44 239 ALA A N 1
ATOM 1873 C CA . ALA A 1 239 ? 10.202 15.441 11.355 1.00 71.44 239 ALA A CA 1
ATOM 1874 C C . ALA A 1 239 ? 10.873 15.562 12.733 1.00 71.44 239 ALA A C 1
ATOM 1876 O O . ALA A 1 239 ? 10.486 14.901 13.690 1.00 71.44 239 ALA A O 1
ATOM 1877 N N . CYS A 1 240 ? 11.924 16.381 12.854 1.00 56.97 240 CYS A N 1
ATOM 1878 C CA . CYS A 1 240 ? 12.375 16.834 14.180 1.00 56.97 240 CYS A CA 1
ATOM 1879 C C . CYS A 1 240 ? 11.199 17.494 14.935 1.00 56.97 240 CYS A C 1
ATOM 1881 O O . CYS A 1 240 ? 10.220 17.836 14.288 1.00 56.97 240 CYS A O 1
ATOM 1883 N N . GLU A 1 241 ? 11.313 17.751 16.249 1.00 55.75 241 GLU A N 1
ATOM 1884 C CA . GLU A 1 241 ? 10.282 18.303 17.179 1.00 55.75 241 GLU A CA 1
ATOM 1885 C C . GLU A 1 241 ? 9.430 19.517 16.698 1.00 55.75 241 GLU A C 1
ATOM 1887 O O . GLU A 1 241 ? 8.534 19.976 17.400 1.00 55.75 241 GLU A O 1
ATOM 1892 N N . SER A 1 242 ? 9.695 20.071 15.515 1.00 57.25 242 SER A N 1
ATOM 1893 C CA . SER A 1 242 ? 8.844 21.010 14.785 1.00 57.25 242 SER A CA 1
ATOM 1894 C C . SER A 1 242 ? 7.722 20.327 13.992 1.00 57.25 242 SER A C 1
ATOM 1896 O O . SER A 1 242 ? 7.933 19.298 13.356 1.00 57.25 242 SER A O 1
ATOM 1898 N N . GLU A 1 243 ? 6.559 20.975 13.909 1.00 66.69 243 GLU A N 1
ATOM 1899 C CA . GLU A 1 243 ? 5.461 20.522 13.051 1.00 66.69 243 GLU A CA 1
ATOM 1900 C C . GLU A 1 243 ? 5.884 20.267 11.593 1.00 66.69 243 GLU A C 1
ATOM 1902 O O . GLU A 1 243 ? 6.651 21.022 10.986 1.00 66.69 243 GLU A O 1
ATOM 1907 N N . LEU A 1 244 ? 5.320 19.205 11.012 1.00 72.06 244 LEU A N 1
ATOM 1908 C CA . LEU A 1 244 ? 5.596 18.780 9.645 1.00 72.06 244 LEU A CA 1
ATOM 1909 C C . LEU A 1 244 ? 5.164 19.861 8.628 1.00 72.06 244 LEU A C 1
ATOM 1911 O O . LEU A 1 244 ? 4.042 20.369 8.715 1.00 72.06 244 LEU A O 1
ATOM 1915 N N . PRO A 1 245 ? 5.978 20.200 7.614 1.00 76.50 245 PRO A N 1
ATOM 1916 C CA . PRO A 1 245 ? 5.579 21.167 6.595 1.00 76.50 245 PRO A CA 1
ATOM 1917 C C . PRO A 1 245 ? 4.323 20.745 5.822 1.00 76.50 245 PRO A C 1
ATOM 1919 O O . PRO A 1 245 ? 4.128 19.566 5.514 1.00 76.50 245 PRO A O 1
ATOM 1922 N N . SER A 1 246 ? 3.504 21.726 5.427 1.00 75.81 246 SER A N 1
ATOM 1923 C CA . SER A 1 246 ? 2.215 21.505 4.750 1.00 75.81 246 SER A CA 1
ATOM 1924 C C . SER A 1 246 ? 2.305 20.614 3.504 1.00 75.81 246 SER A C 1
ATOM 1926 O O . SER A 1 246 ? 1.448 19.763 3.300 1.00 75.81 246 SER A O 1
ATOM 1928 N N . HIS A 1 247 ? 3.368 20.728 2.704 1.00 76.44 247 HIS A N 1
ATOM 1929 C CA . HIS A 1 247 ? 3.575 19.895 1.512 1.00 76.44 247 HIS A CA 1
ATOM 1930 C C . HIS A 1 247 ? 3.826 18.412 1.823 1.00 76.44 247 HIS A C 1
ATOM 1932 O O . HIS A 1 247 ? 3.374 17.549 1.075 1.00 76.44 247 HIS A O 1
ATOM 1938 N N . ILE A 1 248 ? 4.481 18.091 2.942 1.00 81.44 248 ILE A N 1
ATOM 1939 C CA . ILE A 1 248 ? 4.637 16.696 3.376 1.00 81.44 248 ILE A CA 1
ATOM 1940 C C . ILE A 1 248 ? 3.335 16.174 3.960 1.00 81.44 248 ILE A C 1
ATOM 1942 O O . ILE A 1 248 ? 2.962 15.040 3.676 1.00 81.44 248 ILE A O 1
ATOM 1946 N N . LYS A 1 249 ? 2.613 17.010 4.723 1.00 81.06 249 LYS A N 1
ATOM 1947 C CA . LYS A 1 249 ? 1.268 16.670 5.206 1.00 81.06 249 LYS A CA 1
ATOM 1948 C C . LYS A 1 249 ? 0.354 16.315 4.020 1.00 81.06 249 LYS A C 1
ATOM 1950 O O . LYS A 1 249 ? -0.326 15.297 4.082 1.00 81.06 249 LYS A O 1
ATOM 1955 N N . ILE A 1 250 ? 0.384 17.089 2.926 1.00 80.81 250 ILE A N 1
ATOM 1956 C CA . ILE A 1 250 ? -0.333 16.790 1.666 1.00 80.81 250 ILE A CA 1
ATOM 1957 C C . ILE A 1 250 ? 0.080 15.439 1.101 1.00 80.81 250 ILE A C 1
ATOM 1959 O O . ILE A 1 250 ? -0.778 14.596 0.842 1.00 80.81 250 ILE A O 1
ATOM 1963 N N . LEU A 1 251 ? 1.382 15.241 0.898 1.00 85.50 251 LEU A N 1
ATOM 1964 C CA . LEU A 1 251 ? 1.921 14.036 0.281 1.00 85.50 251 LEU A CA 1
ATOM 1965 C C . LEU A 1 251 ? 1.513 12.787 1.060 1.00 85.50 251 LEU A C 1
ATOM 1967 O O . LEU A 1 251 ? 0.914 11.875 0.496 1.00 85.50 251 LEU A O 1
ATOM 1971 N N . ALA A 1 252 ? 1.785 12.782 2.364 1.00 86.06 252 ALA A N 1
ATOM 1972 C CA . ALA A 1 252 ? 1.481 11.669 3.247 1.00 86.06 252 ALA A CA 1
ATOM 1973 C C . ALA A 1 252 ? -0.026 11.378 3.284 1.00 86.06 252 ALA A C 1
ATOM 1975 O O . ALA A 1 252 ? -0.423 10.240 3.037 1.00 86.06 252 ALA A O 1
ATOM 1976 N N . LYS A 1 253 ? -0.873 12.402 3.478 1.00 84.31 253 LYS A N 1
ATOM 1977 C CA . LYS A 1 253 ? -2.338 12.236 3.461 1.00 84.31 253 LYS A CA 1
ATOM 1978 C C . LYS A 1 253 ? -2.834 11.674 2.128 1.00 84.31 253 LYS A C 1
ATOM 1980 O O . LYS A 1 253 ? -3.661 10.767 2.118 1.00 84.31 253 LYS A O 1
ATOM 1985 N N . THR A 1 254 ? -2.322 12.178 1.003 1.00 86.38 254 THR A N 1
ATOM 1986 C CA . THR A 1 254 ? -2.742 11.718 -0.331 1.00 86.38 254 THR A CA 1
ATOM 1987 C C . THR A 1 254 ? -2.365 10.254 -0.548 1.00 86.38 254 THR A C 1
ATOM 1989 O O . THR A 1 254 ? -3.223 9.460 -0.934 1.00 86.38 254 THR A O 1
ATOM 1992 N N . ILE A 1 255 ? -1.121 9.877 -0.229 1.00 90.56 255 ILE A N 1
ATOM 1993 C CA . ILE A 1 255 ? -0.645 8.493 -0.347 1.00 90.56 255 ILE A CA 1
ATOM 1994 C C . ILE A 1 255 ? -1.506 7.560 0.508 1.00 90.56 255 ILE A C 1
ATOM 1996 O O . ILE A 1 255 ? -1.955 6.526 0.011 1.00 90.56 255 ILE A O 1
ATOM 2000 N N . GLN A 1 256 ? -1.795 7.931 1.759 1.00 88.50 256 GLN A N 1
ATOM 2001 C CA . GLN A 1 256 ? -2.620 7.114 2.651 1.00 88.50 256 GLN A CA 1
ATOM 2002 C C . GLN A 1 256 ? -4.041 6.920 2.124 1.00 88.50 256 GLN A C 1
ATOM 2004 O O . GLN A 1 256 ? -4.489 5.781 2.021 1.00 88.50 256 GLN A O 1
ATOM 2009 N N . ILE A 1 257 ? -4.736 7.995 1.732 1.00 86.44 257 ILE A N 1
ATOM 2010 C CA . ILE A 1 257 ? -6.120 7.907 1.233 1.00 86.44 257 ILE A CA 1
ATOM 2011 C C . ILE A 1 257 ? -6.203 6.981 0.011 1.00 86.44 257 ILE A C 1
ATOM 2013 O O . 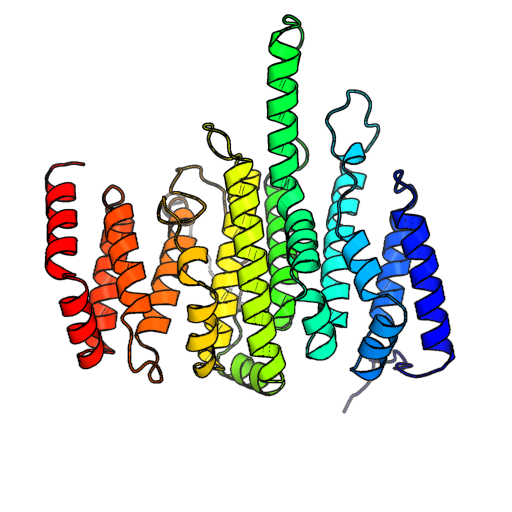ILE A 1 257 ? -7.064 6.102 -0.053 1.00 86.44 257 ILE A O 1
ATOM 2017 N N . TYR A 1 258 ? -5.310 7.159 -0.966 1.00 88.38 258 TYR A N 1
ATOM 2018 C CA . TYR A 1 258 ? -5.308 6.339 -2.182 1.00 88.38 258 TYR A CA 1
ATOM 2019 C C . TYR A 1 258 ? -4.950 4.880 -1.900 1.00 88.38 258 TYR A C 1
ATOM 2021 O O . TYR A 1 258 ? -5.549 3.976 -2.489 1.00 88.38 258 TYR A O 1
ATOM 2029 N N . THR A 1 259 ? -4.030 4.648 -0.965 1.00 91.56 259 THR A N 1
ATOM 2030 C CA . THR A 1 259 ? -3.655 3.301 -0.530 1.00 91.56 259 THR A CA 1
ATOM 2031 C C . THR A 1 259 ? -4.827 2.606 0.155 1.00 91.56 259 THR A C 1
ATOM 2033 O O . THR A 1 259 ? -5.195 1.512 -0.260 1.00 91.56 259 THR A O 1
ATOM 2036 N N . ILE A 1 260 ? -5.472 3.248 1.136 1.00 91.06 260 ILE A N 1
ATOM 2037 C CA . ILE A 1 260 ? -6.626 2.695 1.866 1.00 91.06 260 ILE A CA 1
ATOM 2038 C C . ILE A 1 260 ? -7.750 2.332 0.893 1.00 91.06 260 ILE A C 1
ATOM 2040 O O . ILE A 1 260 ? -8.283 1.223 0.936 1.00 91.06 260 ILE A O 1
ATOM 2044 N N . ARG A 1 261 ? -8.072 3.223 -0.052 1.00 88.88 261 ARG A N 1
ATOM 2045 C CA . ARG A 1 261 ? -9.085 2.951 -1.083 1.00 88.88 261 ARG A CA 1
ATOM 2046 C C . ARG A 1 261 ? -8.702 1.779 -1.982 1.00 88.88 261 ARG A C 1
ATOM 2048 O O . ARG A 1 261 ? -9.554 0.960 -2.317 1.00 88.88 261 ARG A O 1
ATOM 2055 N N . THR A 1 262 ? -7.432 1.680 -2.366 1.00 91.50 262 THR A N 1
ATOM 2056 C CA . THR A 1 262 ? -6.923 0.565 -3.176 1.00 91.50 262 THR A CA 1
ATOM 2057 C C . THR A 1 262 ? -7.001 -0.750 -2.403 1.00 91.50 262 THR A C 1
ATOM 2059 O O . THR A 1 262 ? -7.529 -1.729 -2.924 1.00 91.50 262 THR A O 1
ATOM 2062 N N . PHE A 1 263 ? -6.569 -0.768 -1.143 1.00 93.81 263 PHE A N 1
ATOM 2063 C CA . PHE A 1 263 ? -6.651 -1.930 -0.261 1.00 93.81 263 PHE A CA 1
ATOM 2064 C C . PHE A 1 263 ? -8.090 -2.379 -0.017 1.00 93.81 263 PHE A C 1
ATOM 2066 O O . PHE A 1 263 ? -8.380 -3.570 -0.114 1.00 93.81 263 PHE A O 1
ATOM 2073 N N . ARG A 1 264 ? -9.018 -1.438 0.191 1.00 91.81 264 ARG A N 1
ATOM 2074 C CA . ARG A 1 264 ? -10.450 -1.740 0.283 1.00 91.81 264 ARG A CA 1
ATOM 2075 C C . ARG A 1 264 ? -10.948 -2.465 -0.961 1.00 91.81 264 ARG A C 1
ATOM 2077 O O . ARG A 1 264 ? -11.582 -3.505 -0.837 1.00 91.81 264 ARG A O 1
ATOM 2084 N N . ARG A 1 265 ? -10.627 -1.966 -2.157 1.00 89.44 265 ARG A N 1
ATOM 2085 C CA . ARG A 1 265 ? -11.027 -2.605 -3.427 1.00 89.44 265 ARG A CA 1
ATOM 2086 C C . ARG A 1 265 ? -10.438 -4.004 -3.590 1.00 89.44 265 ARG A C 1
ATOM 2088 O O . ARG A 1 265 ? -11.119 -4.896 -4.093 1.00 89.44 265 ARG A O 1
ATOM 2095 N N . VAL A 1 266 ? -9.195 -4.201 -3.146 1.00 91.69 266 VAL A N 1
ATOM 2096 C CA . VAL A 1 266 ? -8.571 -5.528 -3.113 1.00 91.69 266 VAL A CA 1
ATOM 2097 C C . VAL A 1 266 ? -9.355 -6.466 -2.204 1.00 91.69 266 VAL A C 1
ATOM 2099 O O . VAL A 1 266 ? -9.713 -7.544 -2.658 1.00 91.69 266 VAL A O 1
ATOM 2102 N N . LEU A 1 267 ? -9.680 -6.057 -0.975 1.00 91.81 267 LEU A N 1
ATOM 2103 C CA . LEU A 1 267 ? -10.424 -6.905 -0.040 1.00 91.81 267 LEU A CA 1
ATOM 2104 C C . LEU A 1 267 ? -11.872 -7.163 -0.471 1.00 91.81 267 LEU A C 1
ATOM 2106 O O . LEU A 1 267 ? -12.371 -8.253 -0.229 1.00 91.81 267 LEU A O 1
ATOM 2110 N N . VAL A 1 268 ? -12.529 -6.217 -1.152 1.00 89.75 268 VAL A N 1
ATOM 2111 C CA . VAL A 1 268 ? -13.850 -6.450 -1.769 1.00 89.75 268 VAL A CA 1
ATOM 2112 C C . VAL A 1 268 ? -13.786 -7.589 -2.792 1.00 89.75 268 VAL A C 1
ATOM 2114 O O . VAL A 1 268 ? -14.698 -8.406 -2.862 1.00 89.75 268 VAL A O 1
ATOM 2117 N N . SER A 1 269 ? -12.700 -7.664 -3.563 1.00 87.75 269 SER A N 1
ATOM 2118 C CA . SER A 1 269 ? -12.563 -8.647 -4.648 1.00 87.75 269 SER A CA 1
ATOM 2119 C C . SER A 1 269 ? -11.925 -9.964 -4.207 1.00 87.75 269 SER A C 1
ATOM 2121 O O . SER A 1 269 ? -12.180 -11.010 -4.797 1.00 87.75 269 SER A O 1
ATOM 2123 N N . ALA A 1 270 ? -11.050 -9.906 -3.205 1.00 90.31 270 ALA A N 1
ATOM 2124 C CA . ALA A 1 270 ? -10.276 -11.023 -2.685 1.00 90.31 270 ALA A CA 1
ATOM 2125 C C . ALA A 1 270 ? -10.197 -10.957 -1.143 1.00 90.31 270 ALA A C 1
ATOM 2127 O O . ALA A 1 270 ? -9.128 -10.667 -0.594 1.00 90.31 270 ALA A O 1
ATOM 2128 N N . PRO A 1 271 ? -11.301 -11.257 -0.424 1.00 91.62 271 PRO A N 1
ATOM 2129 C CA . PRO A 1 271 ? -11.351 -11.199 1.043 1.00 91.62 271 PRO A CA 1
ATOM 2130 C C . PRO A 1 271 ? -10.299 -12.074 1.734 1.00 91.62 271 PRO A C 1
ATOM 2132 O O . PRO A 1 271 ? -9.787 -11.722 2.796 1.00 91.62 271 PRO A O 1
ATOM 2135 N N . ALA A 1 272 ? -9.916 -13.187 1.098 1.00 92.31 272 ALA A N 1
ATOM 2136 C CA . ALA A 1 272 ? -8.896 -14.109 1.596 1.00 92.31 272 ALA A CA 1
ATOM 2137 C C . ALA A 1 272 ? -7.524 -13.447 1.825 1.00 92.31 272 ALA A C 1
ATOM 2139 O O . ALA A 1 272 ? -6.732 -13.959 2.611 1.00 92.31 272 ALA A O 1
ATOM 2140 N N . LEU A 1 273 ? -7.243 -12.303 1.186 1.00 94.38 273 LEU A N 1
ATOM 2141 C CA . LEU A 1 273 ? -5.990 -11.569 1.378 1.00 94.38 273 LEU A CA 1
ATOM 2142 C C . LEU A 1 273 ? -5.901 -10.853 2.730 1.00 94.38 273 LEU A C 1
ATOM 2144 O O . LEU A 1 273 ? -4.818 -10.386 3.080 1.00 94.38 273 LEU A O 1
ATOM 2148 N N . LEU A 1 274 ? -6.985 -10.780 3.513 1.00 95.56 274 LEU A N 1
ATOM 2149 C CA . LEU A 1 274 ? -6.982 -10.162 4.844 1.00 95.56 274 LEU A CA 1
ATOM 2150 C C . LEU A 1 274 ? -5.876 -10.724 5.755 1.00 95.56 274 LEU A C 1
ATOM 2152 O O . LEU A 1 274 ? -5.293 -9.987 6.549 1.00 95.56 274 LEU A O 1
ATOM 2156 N N . THR A 1 275 ? -5.539 -12.007 5.624 1.00 94.12 275 THR A N 1
ATOM 2157 C CA . THR A 1 275 ? -4.427 -12.623 6.363 1.00 94.12 275 THR A CA 1
ATOM 2158 C C . THR A 1 275 ? -3.083 -11.993 6.002 1.00 94.12 275 THR A C 1
ATOM 2160 O O . THR A 1 275 ? -2.352 -11.586 6.900 1.00 94.12 275 THR A O 1
ATOM 2163 N N . ALA A 1 276 ? -2.791 -11.813 4.712 1.00 95.19 276 ALA A N 1
ATOM 2164 C CA . ALA A 1 276 ? -1.570 -11.156 4.246 1.00 95.19 276 ALA A CA 1
ATOM 2165 C C . ALA A 1 276 ? -1.497 -9.687 4.697 1.00 95.19 276 ALA A C 1
ATOM 2167 O O . ALA A 1 276 ? -0.433 -9.206 5.076 1.00 95.19 276 ALA A O 1
ATOM 2168 N N . PHE A 1 277 ? -2.634 -8.984 4.717 1.00 95.38 277 PHE A N 1
ATOM 2169 C CA . PHE A 1 277 ? -2.733 -7.630 5.268 1.00 95.38 277 PHE A CA 1
ATOM 2170 C C . PHE A 1 277 ? -2.325 -7.573 6.749 1.00 95.38 277 PHE A C 1
ATOM 2172 O O . PHE A 1 277 ? -1.542 -6.705 7.141 1.00 95.38 277 PHE A O 1
ATOM 2179 N N . ARG A 1 278 ? -2.830 -8.509 7.563 1.00 94.25 278 ARG A N 1
ATOM 2180 C CA . ARG A 1 278 ? -2.508 -8.614 8.996 1.00 94.25 278 ARG A CA 1
ATOM 2181 C C . ARG A 1 278 ? -1.041 -8.960 9.230 1.00 94.25 278 ARG A C 1
ATOM 2183 O O . ARG A 1 278 ? -0.395 -8.311 10.041 1.00 94.25 278 ARG A O 1
ATOM 2190 N N . GLU A 1 279 ? -0.525 -9.961 8.517 1.00 95.00 279 GLU A N 1
ATOM 2191 C CA . GLU A 1 279 ? 0.859 -10.438 8.655 1.00 95.00 279 GLU A CA 1
ATOM 2192 C C . GLU A 1 279 ? 1.896 -9.347 8.376 1.00 95.00 279 GLU A C 1
ATOM 2194 O O . GLU A 1 279 ? 2.950 -9.326 9.005 1.00 95.00 279 GLU A O 1
ATOM 2199 N N . GLU A 1 280 ? 1.600 -8.437 7.449 1.00 94.38 280 GLU A N 1
ATOM 2200 C CA . GLU A 1 280 ? 2.501 -7.340 7.084 1.00 94.38 280 GLU A CA 1
ATOM 2201 C C . GLU A 1 280 ? 2.289 -6.068 7.920 1.00 94.38 280 GLU A C 1
ATOM 2203 O O . GLU A 1 280 ? 2.983 -5.078 7.702 1.00 94.38 280 GLU A O 1
ATOM 2208 N N . GLY A 1 281 ? 1.347 -6.072 8.871 1.00 90.88 281 GLY A N 1
ATOM 2209 C CA . GLY A 1 281 ? 1.121 -4.941 9.775 1.00 90.88 281 GLY A CA 1
ATOM 2210 C C . GLY A 1 281 ? 0.393 -3.761 9.127 1.00 90.88 281 GLY A C 1
ATOM 2211 O O . GLY A 1 281 ? 0.728 -2.606 9.384 1.00 90.88 281 GLY A O 1
ATOM 2212 N N . VAL A 1 282 ? -0.621 -4.001 8.280 1.00 91.75 282 VAL A N 1
ATOM 2213 C CA . VAL A 1 282 ? -1.383 -2.892 7.665 1.00 91.75 282 VAL A CA 1
ATOM 2214 C C . VAL A 1 282 ? -2.059 -1.981 8.704 1.00 91.75 282 VAL A C 1
ATOM 2216 O O . VAL A 1 282 ? -2.253 -0.793 8.453 1.00 91.75 282 VAL A O 1
ATOM 2219 N N . TRP A 1 283 ? -2.404 -2.503 9.883 1.00 90.81 283 TRP A N 1
ATOM 2220 C CA . TRP A 1 283 ? -3.000 -1.700 10.953 1.00 90.81 283 TRP A CA 1
ATOM 2221 C C . TRP A 1 283 ? -1.984 -0.721 11.548 1.00 90.81 283 TRP A C 1
ATOM 2223 O O . TRP A 1 283 ? -2.319 0.450 11.700 1.00 90.81 283 TRP A O 1
ATOM 2233 N N . ASP A 1 284 ? -0.731 -1.147 11.720 1.00 86.00 284 ASP A N 1
ATOM 2234 C CA . ASP A 1 284 ? 0.393 -0.297 12.151 1.00 86.00 284 ASP A CA 1
ATOM 2235 C C . ASP A 1 284 ? 0.807 0.729 11.080 1.00 86.00 284 ASP A C 1
ATOM 2237 O O . ASP A 1 284 ? 1.472 1.729 11.359 1.00 86.00 284 ASP A O 1
ATOM 2241 N N . LEU A 1 285 ? 0.446 0.470 9.819 1.00 83.44 285 LEU A N 1
ATOM 2242 C CA . LEU A 1 285 ? 0.624 1.404 8.710 1.00 83.44 285 LEU A CA 1
ATOM 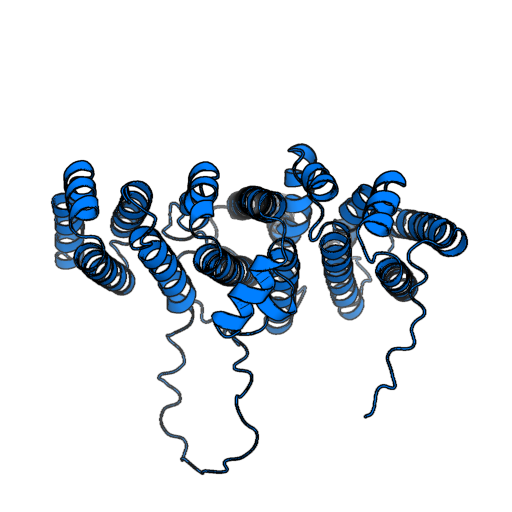2243 C C . LEU A 1 285 ? -0.455 2.498 8.692 1.00 83.44 285 LEU A C 1
ATOM 2245 O O . LEU A 1 285 ? -0.177 3.644 8.332 1.00 83.44 285 LEU A O 1
ATOM 2249 N N . ILE A 1 286 ? -1.698 2.141 9.014 1.00 83.50 286 ILE A N 1
ATOM 2250 C CA . ILE A 1 286 ? -2.841 3.062 8.976 1.00 83.50 286 ILE A CA 1
ATOM 2251 C C . ILE A 1 286 ? -2.874 3.919 10.240 1.00 83.50 286 ILE A C 1
ATOM 2253 O O . ILE A 1 286 ? -3.022 5.141 10.140 1.00 83.50 286 ILE A O 1
ATOM 2257 N N . PHE A 1 287 ? -2.701 3.291 11.402 1.00 76.50 287 PHE A N 1
ATOM 2258 C CA . PHE A 1 287 ? -2.689 3.960 12.695 1.00 76.50 287 PHE A CA 1
ATOM 2259 C C . PHE A 1 287 ? -1.252 4.163 13.163 1.00 76.50 287 PHE A C 1
ATOM 2261 O O . PHE A 1 287 ? -0.447 3.237 13.156 1.00 76.50 287 PHE A O 1
ATOM 2268 N N . SER A 1 288 ? -0.926 5.388 13.566 1.00 70.56 288 SER A N 1
ATOM 2269 C CA . SER A 1 288 ? 0.344 5.699 14.229 1.00 70.56 288 SER A CA 1
ATOM 2270 C C . SER A 1 288 ? 0.105 5.995 15.711 1.00 70.56 288 SER A C 1
ATOM 2272 O O . SER A 1 288 ? -1.037 6.088 16.160 1.00 70.56 288 SER A O 1
ATOM 2274 N N . GLU A 1 289 ? 1.190 6.223 16.455 1.00 61.03 289 GLU A N 1
ATOM 2275 C CA . GLU A 1 289 ? 1.156 6.718 17.843 1.00 61.03 289 GLU A CA 1
ATOM 2276 C C . GLU A 1 289 ? 0.318 8.008 18.006 1.00 61.03 289 GLU A C 1
ATOM 2278 O O . GLU A 1 289 ? -0.259 8.228 19.065 1.00 61.03 289 GLU A O 1
ATOM 2283 N N . ASP A 1 290 ? 0.170 8.819 16.951 1.00 57.00 290 ASP A N 1
ATOM 2284 C CA . ASP A 1 290 ? -0.648 10.046 16.932 1.00 57.00 290 ASP A CA 1
ATOM 2285 C C . ASP A 1 290 ? -2.065 9.800 16.356 1.00 57.00 290 ASP A C 1
ATOM 2287 O O . ASP A 1 290 ? -2.649 10.667 15.701 1.00 57.00 290 ASP A O 1
ATOM 2291 N N . CYS A 1 291 ? -2.600 8.585 16.526 1.00 52.00 291 CYS A N 1
ATOM 2292 C CA . CYS A 1 291 ? -3.757 7.995 15.830 1.00 52.00 291 CYS A CA 1
ATOM 2293 C C . CYS A 1 291 ? -3.580 7.781 14.320 1.00 52.00 291 CYS A C 1
ATOM 2295 O O . CYS A 1 291 ? -4.019 6.765 13.796 1.00 52.00 291 CYS A O 1
ATOM 2297 N N . PHE A 1 292 ? -2.958 8.709 13.598 1.00 61.56 292 PHE A N 1
ATOM 2298 C CA . PHE A 1 292 ? -2.672 8.608 12.165 1.00 61.56 292 PHE A CA 1
ATOM 2299 C C . PHE A 1 292 ? -1.317 9.259 11.889 1.00 61.56 292 PHE A C 1
ATOM 2301 O O . PHE A 1 292 ? -0.988 10.269 12.509 1.00 61.56 292 PHE A O 1
ATOM 2308 N N . TYR A 1 293 ? -0.528 8.745 10.932 1.00 54.25 293 TYR A N 1
ATOM 2309 C CA . TYR A 1 293 ? 0.816 9.296 10.636 1.00 54.25 293 TYR A CA 1
ATOM 2310 C C . TYR A 1 293 ? 0.830 10.793 10.290 1.00 54.25 293 TYR A C 1
ATOM 2312 O O . TYR A 1 293 ? 1.890 11.416 10.302 1.00 54.25 293 TYR A O 1
ATOM 2320 N N . VAL A 1 294 ? -0.327 11.388 10.000 1.00 50.50 294 VAL A N 1
ATOM 2321 C CA . VAL A 1 294 ? -0.491 12.837 9.980 1.00 50.50 294 VAL A CA 1
ATOM 2322 C C . VAL A 1 294 ? -1.634 13.201 10.924 1.00 50.50 294 VAL A C 1
ATOM 2324 O O . VAL A 1 294 ? -2.801 13.139 10.537 1.00 50.50 294 VAL A O 1
ATOM 2327 N N . GLY A 1 295 ? -1.284 13.565 12.160 1.00 44.81 295 GLY A N 1
ATOM 2328 C CA . GLY A 1 295 ? -2.221 14.025 13.186 1.00 44.81 295 GLY A CA 1
ATOM 2329 C C . GLY A 1 295 ? -3.083 15.227 12.764 1.00 44.81 295 GLY A C 1
ATOM 2330 O O . GLY A 1 295 ? -2.884 15.854 11.716 1.00 44.81 295 GLY A O 1
ATOM 2331 N N . SER A 1 296 ? -4.062 15.556 13.609 1.00 43.72 296 SER A N 1
ATOM 2332 C CA . SER A 1 296 ? -5.169 16.498 13.368 1.00 43.72 296 SER A CA 1
ATOM 2333 C C . SER A 1 296 ? -4.792 17.991 13.337 1.00 43.72 296 SER A C 1
ATOM 2335 O O . SER A 1 296 ? -5.621 18.838 13.667 1.00 43.72 296 SER A O 1
ATOM 2337 N N . SER A 1 297 ? -3.575 18.374 12.923 1.00 38.44 297 SER A N 1
ATOM 2338 C CA . SER A 1 297 ? -3.224 19.800 12.866 1.00 38.44 297 SER A CA 1
ATOM 2339 C C . SER A 1 297 ? -4.123 20.517 11.848 1.00 38.44 297 SER A C 1
ATOM 2341 O O . SER A 1 297 ? -4.065 20.227 10.646 1.00 38.44 297 SER A O 1
ATOM 2343 N N . VAL A 1 298 ? -4.948 21.421 12.371 1.00 38.59 298 VAL A N 1
ATOM 2344 C CA . VAL A 1 298 ? -5.995 22.235 11.737 1.00 38.59 298 VAL A CA 1
ATOM 2345 C C . VAL A 1 298 ? -5.395 23.261 10.772 1.00 38.59 298 VAL A C 1
ATOM 2347 O O . VAL A 1 298 ? -5.524 24.465 10.951 1.00 38.59 298 VAL A O 1
ATOM 2350 N N . GLU A 1 299 ? -4.707 22.800 9.735 1.00 36.25 299 GLU A N 1
ATOM 2351 C CA . GLU A 1 299 ? -4.356 23.663 8.615 1.00 36.25 299 GLU A CA 1
ATOM 2352 C C . GLU A 1 299 ? -5.089 23.174 7.376 1.00 36.25 299 GLU A C 1
ATOM 2354 O O . GLU A 1 299 ? -4.804 22.109 6.822 1.00 36.25 299 GLU A O 1
ATOM 2359 N N . ASP A 1 300 ? -6.089 23.981 7.020 1.00 39.81 300 ASP A N 1
ATOM 2360 C CA . ASP A 1 300 ? -6.966 23.893 5.864 1.00 39.81 300 ASP A CA 1
ATOM 2361 C C . ASP A 1 300 ? -6.145 23.808 4.578 1.00 39.81 300 ASP A C 1
ATOM 2363 O O . ASP A 1 300 ? -5.797 24.811 3.949 1.00 39.81 300 ASP A O 1
ATOM 2367 N N . ILE A 1 301 ? -5.830 22.586 4.165 1.00 39.88 301 ILE A N 1
ATOM 2368 C CA . ILE A 1 301 ? -5.328 22.340 2.825 1.00 39.88 301 ILE A CA 1
ATOM 2369 C C . ILE A 1 301 ? -6.491 21.821 2.007 1.00 39.88 301 ILE A C 1
ATOM 2371 O O . ILE A 1 301 ? -6.907 20.678 2.162 1.00 39.88 301 ILE A O 1
ATOM 2375 N N . GLN A 1 302 ? -6.983 22.698 1.139 1.00 36.47 302 GLN A N 1
ATOM 2376 C CA . GLN A 1 302 ? -8.079 22.455 0.217 1.00 36.47 302 GLN A CA 1
ATOM 2377 C C . GLN A 1 302 ? -7.760 21.229 -0.655 1.00 36.47 302 GLN A C 1
ATOM 2379 O O . GLN A 1 302 ? -7.020 21.321 -1.641 1.00 36.47 302 GLN A O 1
ATOM 2384 N N . PHE A 1 303 ? -8.302 20.069 -0.284 1.00 37.31 303 PHE A N 1
ATOM 2385 C CA . PHE A 1 303 ? -8.185 18.846 -1.064 1.00 37.31 303 PHE A CA 1
ATOM 2386 C C . PHE A 1 303 ? -9.218 18.921 -2.184 1.00 37.31 303 PHE A C 1
ATOM 2388 O O . PHE A 1 303 ? -10.412 18.716 -1.988 1.00 37.31 303 PHE A O 1
ATOM 2395 N N . HIS A 1 304 ? -8.771 19.221 -3.401 1.00 36.00 304 HIS A N 1
ATOM 2396 C CA . HIS A 1 304 ? -9.607 18.991 -4.576 1.00 36.00 304 HIS A CA 1
ATOM 2397 C C . HIS A 1 304 ? -9.576 17.495 -4.884 1.00 36.00 304 HIS A C 1
ATOM 2399 O O . HIS A 1 304 ? -8.851 17.040 -5.767 1.00 36.00 304 HIS A O 1
ATOM 2405 N N . ILE A 1 305 ? -10.356 16.711 -4.134 1.00 39.62 305 ILE A N 1
ATOM 2406 C CA . ILE A 1 305 ? -10.806 15.416 -4.638 1.00 39.62 305 ILE A CA 1
ATOM 2407 C C . ILE A 1 305 ? -11.598 15.754 -5.894 1.00 39.62 305 ILE A C 1
ATOM 2409 O O . ILE A 1 305 ? -12.637 16.408 -5.808 1.00 39.62 305 ILE A O 1
ATOM 2413 N N . GLY A 1 306 ? -11.066 15.377 -7.056 1.00 30.52 306 GLY A N 1
ATOM 2414 C CA . GLY A 1 306 ? -11.758 15.527 -8.325 1.00 30.52 306 GLY A CA 1
ATOM 2415 C C . GLY A 1 306 ? -13.107 14.828 -8.235 1.00 30.52 306 GLY A C 1
ATOM 2416 O O . GLY A 1 306 ? -13.205 13.617 -8.404 1.00 30.52 306 GLY A O 1
ATOM 2417 N N . THR A 1 307 ? -14.154 15.595 -7.952 1.00 26.55 307 THR A N 1
ATOM 2418 C CA . THR A 1 307 ? -15.514 15.242 -8.323 1.00 26.55 307 THR A CA 1
ATOM 2419 C C . THR A 1 307 ? -15.537 15.402 -9.834 1.00 26.55 307 THR A C 1
ATOM 2421 O O . THR A 1 307 ? -15.860 16.460 -10.368 1.00 26.55 307 THR A O 1
ATOM 2424 N N . GLU A 1 308 ? -15.075 14.374 -10.545 1.00 31.53 308 GLU A N 1
ATOM 2425 C CA . GLU A 1 308 ? -15.373 14.261 -11.963 1.00 31.53 308 GLU A CA 1
ATOM 2426 C C . GLU A 1 308 ? -16.887 14.101 -12.060 1.00 31.53 308 GLU A C 1
ATOM 2428 O O . GLU A 1 308 ? -17.461 13.079 -11.681 1.00 31.53 308 GLU A O 1
ATOM 2433 N N . ASN A 1 309 ? -17.516 15.204 -12.461 1.00 25.41 309 ASN A N 1
ATOM 2434 C CA . ASN A 1 309 ? -18.929 15.339 -12.744 1.00 25.41 309 ASN A CA 1
ATOM 2435 C C . ASN A 1 309 ? -19.442 14.089 -13.459 1.00 25.41 309 ASN A C 1
ATOM 2437 O O . ASN A 1 309 ? -19.154 13.864 -14.635 1.00 25.41 309 ASN A O 1
ATOM 2441 N N . GLN A 1 310 ? -20.265 13.307 -12.764 1.00 28.31 310 GLN A N 1
ATOM 2442 C CA . GLN A 1 310 ? -21.248 12.513 -13.471 1.00 28.31 310 GLN A CA 1
ATOM 2443 C C . GLN A 1 310 ? -22.236 13.493 -14.108 1.00 28.31 310 GLN A C 1
ATOM 2445 O O . GLN A 1 310 ? -22.896 14.267 -13.416 1.00 28.31 310 GLN A O 1
ATOM 2450 N N . ASN A 1 311 ? -22.325 13.395 -15.430 1.00 24.66 311 ASN A N 1
ATOM 2451 C CA . ASN A 1 311 ? -23.344 13.951 -16.312 1.00 24.66 311 ASN A CA 1
ATOM 2452 C C . ASN A 1 311 ? -23.161 15.408 -16.757 1.00 24.66 311 ASN A C 1
ATOM 2454 O O . ASN A 1 311 ? -23.605 16.367 -16.126 1.00 24.66 311 ASN A O 1
ATOM 2458 N N . ASP A 1 312 ? -22.650 15.522 -17.984 1.00 31.41 312 ASP A N 1
ATOM 2459 C CA . ASP A 1 312 ? -23.205 16.452 -18.960 1.00 31.41 312 ASP A CA 1
ATOM 2460 C C . ASP A 1 312 ? -24.745 16.416 -18.921 1.00 31.41 312 ASP A C 1
ATOM 2462 O O . ASP A 1 312 ? -25.366 15.353 -18.959 1.00 31.41 312 ASP A O 1
ATOM 2466 N N . ASN A 1 313 ? -25.332 17.615 -18.917 1.00 29.95 313 ASN A N 1
ATOM 2467 C CA . ASN A 1 313 ? -26.758 17.933 -19.044 1.00 29.95 313 ASN A CA 1
ATOM 2468 C C . ASN A 1 313 ? -27.656 17.701 -17.818 1.00 29.95 313 ASN A C 1
ATOM 2470 O O . ASN A 1 313 ? -28.468 16.791 -17.844 1.00 29.95 313 ASN A O 1
ATOM 2474 N N . VAL A 1 314 ? -27.680 18.642 -16.861 1.00 27.31 314 VAL A N 1
ATOM 2475 C CA . VAL A 1 314 ? -28.925 19.347 -16.464 1.00 27.31 314 VAL A CA 1
ATOM 2476 C C . VAL A 1 314 ? -28.565 20.730 -15.907 1.00 27.31 314 VAL A C 1
ATOM 2478 O O . VAL A 1 314 ? -28.092 20.889 -14.786 1.00 27.31 314 VAL A O 1
ATOM 2481 N N . ARG A 1 315 ? -28.857 21.762 -16.698 1.00 30.62 315 ARG A N 1
ATOM 2482 C CA . ARG A 1 315 ? -28.959 23.159 -16.264 1.00 30.62 315 ARG A CA 1
ATOM 2483 C C . ARG A 1 315 ? -30.018 23.260 -15.165 1.00 30.62 315 ARG A C 1
ATOM 2485 O O . ARG A 1 315 ? -31.187 23.074 -15.474 1.00 30.62 315 ARG A O 1
ATOM 2492 N N . ASN A 1 316 ? -29.646 23.608 -13.933 1.00 24.80 316 ASN A N 1
ATOM 2493 C CA . ASN A 1 316 ? -30.586 24.186 -12.973 1.00 24.80 316 ASN A CA 1
ATOM 2494 C C . ASN A 1 316 ? -29.892 25.158 -12.016 1.00 24.80 316 ASN A C 1
ATOM 2496 O O . ASN A 1 316 ? -29.054 24.792 -11.198 1.00 24.80 316 ASN A O 1
ATOM 2500 N N . ASN A 1 317 ? -30.302 26.418 -12.141 1.00 28.81 317 ASN A N 1
ATOM 2501 C CA . ASN A 1 317 ? -29.981 27.516 -11.250 1.00 28.81 317 ASN A CA 1
ATOM 2502 C C . ASN A 1 317 ? -30.415 27.168 -9.819 1.00 28.81 317 ASN A C 1
ATOM 2504 O O . ASN A 1 317 ? -31.613 27.086 -9.543 1.00 28.81 317 ASN A O 1
ATOM 2508 N N . ARG A 1 318 ? -29.463 27.042 -8.894 1.00 26.09 318 ARG A N 1
ATOM 2509 C CA . ARG A 1 318 ? -29.723 27.271 -7.472 1.00 26.09 318 ARG A CA 1
ATOM 2510 C C . ARG A 1 318 ? -28.704 28.266 -6.943 1.00 26.09 318 ARG A C 1
ATOM 2512 O O . ARG A 1 318 ? -27.498 28.101 -7.078 1.00 26.09 318 ARG A O 1
ATOM 2519 N N . THR A 1 319 ? -29.274 29.354 -6.459 1.00 22.67 319 THR A N 1
ATOM 2520 C CA . THR A 1 319 ? -28.660 30.545 -5.894 1.00 22.67 319 THR A CA 1
ATOM 2521 C C . THR A 1 319 ? -27.664 30.209 -4.795 1.00 22.67 319 THR A C 1
ATOM 2523 O O . THR A 1 319 ? -27.923 29.349 -3.959 1.00 22.67 319 THR A O 1
ATOM 2526 N N . ALA A 1 320 ? -26.549 30.935 -4.817 1.00 31.78 320 ALA A N 1
ATOM 2527 C CA . ALA A 1 320 ? -25.525 30.945 -3.792 1.00 31.78 320 ALA A CA 1
ATOM 2528 C C . ALA A 1 320 ? -26.121 31.300 -2.424 1.00 31.78 320 ALA A C 1
ATOM 2530 O O . ALA A 1 320 ? -26.544 32.434 -2.204 1.00 31.78 320 ALA A O 1
ATOM 2531 N N . THR A 1 321 ? -26.102 30.338 -1.510 1.00 25.17 321 THR A N 1
ATOM 2532 C CA . THR A 1 321 ? -26.186 30.580 -0.072 1.00 25.17 321 THR A CA 1
ATOM 2533 C C . THR A 1 321 ? -25.305 29.557 0.642 1.00 25.17 321 THR A C 1
ATOM 2535 O O . THR A 1 321 ? -25.359 28.365 0.353 1.00 25.17 321 THR A O 1
ATOM 2538 N N . ASP A 1 322 ? -24.484 30.086 1.548 1.00 25.11 322 ASP A N 1
ATOM 2539 C CA . ASP A 1 322 ? -23.649 29.422 2.554 1.00 25.11 322 ASP A CA 1
ATOM 2540 C C . ASP A 1 322 ? -22.358 28.733 2.094 1.00 25.11 322 ASP A C 1
ATOM 2542 O O . ASP A 1 322 ? -22.119 27.542 2.287 1.00 25.11 322 ASP A O 1
ATOM 2546 N N . SER A 1 323 ? -21.420 29.561 1.631 1.00 26.50 323 SER A N 1
ATOM 2547 C CA . SER A 1 323 ? -19.987 29.259 1.507 1.00 26.50 323 SER A CA 1
ATOM 2548 C C . SER A 1 323 ? -19.259 29.144 2.864 1.00 26.50 323 SER A C 1
ATOM 2550 O O . SER A 1 323 ? -18.132 29.611 2.997 1.00 26.50 323 SER A O 1
ATOM 2552 N N . GLN A 1 324 ? -19.884 28.569 3.895 1.00 25.27 324 GLN A N 1
ATOM 2553 C CA . GLN A 1 324 ? -19.251 28.330 5.206 1.00 25.27 324 GLN A CA 1
ATOM 2554 C C . GLN A 1 324 ? -19.305 26.864 5.663 1.00 25.27 324 GLN A C 1
ATOM 2556 O O . GLN A 1 324 ? -18.572 26.494 6.574 1.00 25.27 324 GLN A O 1
ATOM 2561 N N . SER A 1 325 ? -20.091 25.997 5.015 1.00 26.23 325 SER A N 1
ATOM 2562 C CA . SER A 1 325 ? -20.240 24.589 5.427 1.00 26.23 325 SER A CA 1
ATOM 2563 C C . SER A 1 325 ? -19.285 23.607 4.734 1.00 26.23 325 SER A C 1
ATOM 2565 O O . SER A 1 325 ? -19.143 22.479 5.195 1.00 26.23 325 SER A O 1
ATOM 2567 N N . SER A 1 326 ? -18.589 24.020 3.669 1.00 28.83 326 SER A N 1
ATOM 2568 C CA . SER A 1 326 ? -17.712 23.136 2.879 1.00 28.83 326 SER A CA 1
ATOM 2569 C C . SER A 1 326 ? -16.263 23.048 3.387 1.00 28.83 326 SER A C 1
ATOM 2571 O O . SER A 1 326 ? -15.489 22.254 2.859 1.00 28.83 326 SER A O 1
ATOM 2573 N N . TYR A 1 327 ? -15.880 23.862 4.376 1.00 30.02 327 TYR A N 1
ATOM 2574 C CA . TYR A 1 327 ? -14.478 24.111 4.748 1.00 30.02 327 TYR A CA 1
ATOM 2575 C C . TYR A 1 327 ? -13.955 23.241 5.903 1.00 30.02 327 TYR A C 1
ATOM 2577 O O . TYR A 1 327 ? -12.783 23.313 6.236 1.00 30.02 327 TYR A O 1
ATOM 2585 N N . ARG A 1 328 ? -14.799 22.400 6.517 1.00 28.69 328 ARG A N 1
ATOM 2586 C CA . ARG A 1 328 ? -14.472 21.649 7.748 1.00 28.69 328 ARG A CA 1
ATOM 2587 C C . ARG A 1 328 ? -14.233 20.147 7.524 1.00 28.69 328 ARG A C 1
ATOM 2589 O O . ARG A 1 328 ? -14.201 19.378 8.482 1.00 28.69 328 ARG A O 1
ATOM 2596 N N . THR A 1 329 ? -14.144 19.717 6.267 1.00 43.28 329 THR A N 1
ATOM 2597 C CA . THR A 1 329 ? -14.427 18.326 5.876 1.00 43.28 329 THR A CA 1
ATOM 2598 C C . THR A 1 329 ? -13.178 17.483 5.619 1.00 43.28 329 THR A C 1
ATOM 2600 O O . THR A 1 329 ? -13.216 16.281 5.855 1.00 43.28 329 THR A O 1
ATOM 2603 N N . ASP A 1 330 ? -12.056 18.077 5.208 1.00 46.03 330 ASP A N 1
ATOM 2604 C CA . ASP A 1 330 ? -10.935 17.313 4.633 1.00 46.03 330 ASP A CA 1
ATOM 2605 C C . ASP A 1 330 ? -10.106 16.537 5.671 1.00 46.03 330 ASP A C 1
ATOM 2607 O O . ASP A 1 330 ? -9.654 15.424 5.398 1.00 46.03 330 ASP A O 1
ATOM 2611 N N . VAL A 1 331 ? -9.958 17.068 6.892 1.00 49.47 331 VAL A N 1
ATOM 2612 C CA . VAL A 1 331 ? -9.277 16.374 8.007 1.00 49.47 331 VAL A CA 1
ATOM 2613 C C . VAL A 1 331 ? -10.071 15.142 8.471 1.00 49.47 331 VAL A C 1
ATOM 2615 O O . VAL A 1 331 ? -9.471 14.159 8.896 1.00 49.47 331 VAL A O 1
ATOM 2618 N N . ASN A 1 332 ? -11.393 15.132 8.264 1.00 63.47 332 ASN A N 1
ATOM 2619 C CA . ASN A 1 332 ? -12.248 13.976 8.540 1.00 63.47 332 ASN A CA 1
ATOM 2620 C C . ASN A 1 332 ? -12.123 12.871 7.480 1.00 63.47 332 ASN A C 1
ATOM 2622 O O . ASN A 1 332 ? -12.354 11.713 7.804 1.00 63.47 332 ASN A O 1
ATOM 2626 N N . ILE A 1 333 ? -11.775 13.178 6.224 1.00 77.12 333 ILE A N 1
ATOM 2627 C CA . ILE A 1 333 ? -11.871 12.185 5.136 1.00 77.12 333 ILE A CA 1
ATOM 2628 C C . ILE A 1 333 ? -10.923 11.012 5.374 1.00 77.12 333 ILE A C 1
ATOM 2630 O O . ILE A 1 333 ? -11.358 9.869 5.307 1.00 77.12 333 ILE A O 1
ATOM 2634 N N . LEU A 1 334 ? -9.649 11.272 5.684 1.00 81.19 334 LEU A N 1
ATOM 2635 C CA . LEU A 1 334 ? -8.682 10.198 5.933 1.00 81.19 334 LEU A CA 1
ATOM 2636 C C . LEU A 1 334 ? -9.083 9.348 7.146 1.00 81.19 334 LEU A C 1
ATOM 2638 O O . LEU A 1 334 ? -9.051 8.125 7.065 1.00 81.19 334 LEU A O 1
ATOM 2642 N N . GLN A 1 335 ? -9.484 9.991 8.244 1.00 81.88 335 GLN A N 1
ATOM 2643 C CA . GLN A 1 335 ? -9.864 9.305 9.481 1.00 81.88 335 GLN A CA 1
ATOM 2644 C C . GLN A 1 335 ? -11.116 8.446 9.265 1.00 81.88 335 GLN A C 1
ATOM 2646 O O . GLN A 1 335 ? -11.140 7.276 9.636 1.00 81.88 335 GLN A O 1
ATOM 2651 N N . VAL A 1 336 ? -12.134 8.996 8.597 1.00 83.25 336 VAL A N 1
ATOM 2652 C CA . VAL A 1 336 ? -13.364 8.279 8.241 1.00 83.25 336 VAL A CA 1
ATOM 2653 C C . VAL A 1 336 ? -13.069 7.117 7.295 1.00 83.25 336 VAL A C 1
ATOM 2655 O O . VAL A 1 336 ? -13.579 6.025 7.520 1.00 83.25 336 VAL A O 1
ATOM 2658 N N . GLU A 1 337 ? -12.240 7.311 6.269 1.00 85.88 337 GLU A N 1
ATOM 2659 C CA . GLU A 1 337 ? -11.866 6.249 5.324 1.00 85.88 337 GLU A CA 1
ATOM 2660 C C . GLU A 1 337 ? -11.077 5.129 6.011 1.00 85.88 337 GLU A C 1
ATOM 2662 O O . GLU A 1 337 ? -11.352 3.954 5.780 1.00 85.88 337 GLU A O 1
ATOM 2667 N N . ALA A 1 338 ? -10.138 5.473 6.894 1.00 88.12 338 ALA A N 1
ATOM 2668 C CA . ALA A 1 338 ? -9.359 4.506 7.658 1.00 88.12 338 ALA A CA 1
ATOM 2669 C C . ALA A 1 338 ? -10.229 3.695 8.628 1.00 88.12 338 ALA A C 1
ATOM 2671 O O . ALA A 1 338 ? -10.170 2.465 8.628 1.00 88.12 338 ALA A O 1
ATOM 2672 N N . ILE A 1 339 ? -11.083 4.369 9.409 1.00 89.94 339 ILE A N 1
ATOM 2673 C CA . ILE A 1 339 ? -12.019 3.705 10.326 1.00 89.94 339 ILE A CA 1
ATOM 2674 C C . ILE A 1 339 ? -13.004 2.844 9.534 1.00 89.94 339 ILE A C 1
ATOM 2676 O O . ILE A 1 339 ? -13.243 1.700 9.906 1.00 89.94 339 ILE A O 1
ATOM 2680 N N . SER A 1 340 ? -13.532 3.348 8.415 1.00 90.62 340 SER A N 1
ATOM 2681 C CA . SER A 1 340 ? -14.441 2.591 7.551 1.00 90.62 340 SER A CA 1
ATOM 2682 C C . SER A 1 340 ? -13.768 1.375 6.913 1.00 90.62 340 SER A C 1
ATOM 2684 O O . SER A 1 340 ? -14.422 0.357 6.693 1.00 90.62 340 SER A O 1
ATOM 2686 N N . PHE A 1 341 ? -12.477 1.459 6.591 1.00 92.50 341 PHE A N 1
ATOM 2687 C CA . PHE A 1 341 ? -11.722 0.328 6.063 1.00 92.50 341 PHE A CA 1
ATOM 2688 C C . PHE A 1 341 ? -11.516 -0.765 7.119 1.00 92.50 341 PHE A C 1
ATOM 2690 O O . PHE A 1 341 ? -11.718 -1.936 6.801 1.00 92.50 341 PHE A O 1
ATOM 2697 N N . LEU A 1 342 ? -11.202 -0.408 8.371 1.00 93.81 342 LEU A N 1
ATOM 2698 C CA . LEU A 1 342 ? -11.148 -1.395 9.458 1.00 93.81 342 LEU A CA 1
ATOM 2699 C C . LEU A 1 342 ? -12.518 -1.957 9.810 1.00 93.81 342 LEU A C 1
ATOM 2701 O O . LEU A 1 342 ? -12.623 -3.156 10.034 1.00 93.81 342 LEU A O 1
ATOM 2705 N N . GLU A 1 343 ? -13.559 -1.123 9.839 1.00 94.62 343 GLU A N 1
ATOM 2706 C CA . GLU A 1 343 ? -14.940 -1.572 10.041 1.00 94.62 343 GLU A CA 1
ATOM 2707 C C . GLU A 1 343 ? -15.308 -2.635 9.005 1.00 94.62 343 GLU A C 1
ATOM 2709 O O . GLU A 1 343 ? -15.804 -3.706 9.353 1.00 94.62 343 GLU A O 1
ATOM 2714 N N . PHE A 1 344 ? -14.991 -2.370 7.735 1.00 94.06 344 PHE A N 1
ATOM 2715 C CA . PHE A 1 344 ? -15.176 -3.322 6.648 1.00 94.06 344 PHE A CA 1
ATOM 2716 C C . PHE A 1 344 ? -14.380 -4.610 6.891 1.00 94.06 344 PHE A C 1
ATOM 2718 O O . PHE A 1 344 ? -14.957 -5.690 6.857 1.00 94.06 344 PHE A O 1
ATOM 2725 N N . ALA A 1 345 ? -13.086 -4.518 7.209 1.00 94.75 345 ALA A N 1
ATOM 2726 C CA . ALA A 1 345 ? -12.253 -5.693 7.472 1.00 94.75 345 ALA A CA 1
ATOM 2727 C C . ALA A 1 345 ? -12.748 -6.532 8.669 1.00 94.75 345 ALA A C 1
ATOM 2729 O O . ALA A 1 345 ? -12.755 -7.763 8.610 1.00 94.75 345 ALA A O 1
ATOM 2730 N N . ALA A 1 346 ? -13.216 -5.880 9.736 1.00 95.06 346 ALA A N 1
ATOM 2731 C CA . ALA A 1 346 ? -13.740 -6.518 10.943 1.00 95.06 346 ALA A CA 1
ATOM 2732 C C . ALA A 1 346 ? -15.096 -7.214 10.733 1.00 95.06 346 ALA A C 1
ATOM 2734 O O . ALA A 1 346 ? -15.475 -8.063 11.545 1.00 95.06 346 ALA A O 1
ATOM 2735 N N . THR A 1 347 ? -15.820 -6.838 9.674 1.00 94.69 347 THR A N 1
ATOM 2736 C CA . THR A 1 347 ? -17.165 -7.333 9.333 1.00 94.69 347 THR A CA 1
ATOM 2737 C C . THR A 1 347 ? -17.204 -8.165 8.052 1.00 94.69 347 THR A C 1
ATOM 2739 O O . THR A 1 347 ? -18.280 -8.589 7.636 1.00 94.69 347 THR A O 1
ATOM 2742 N N . LEU A 1 348 ? -16.047 -8.431 7.436 1.00 92.25 348 LEU A N 1
ATOM 2743 C CA . LEU A 1 348 ? -15.930 -9.360 6.313 1.00 92.25 348 LEU A CA 1
ATOM 2744 C C . LEU A 1 348 ? -16.482 -10.736 6.705 1.00 92.25 348 LEU A C 1
ATOM 2746 O O . LEU A 1 348 ? -16.115 -11.281 7.743 1.00 92.25 348 LEU A O 1
ATOM 2750 N N . ASN A 1 349 ? -17.322 -11.322 5.851 1.00 86.12 349 ASN A N 1
ATOM 2751 C CA . ASN A 1 349 ? -17.973 -12.606 6.129 1.00 86.12 349 ASN A CA 1
ATOM 2752 C C . ASN A 1 349 ? -16.960 -13.748 6.313 1.00 86.12 349 ASN A C 1
ATOM 2754 O O . ASN A 1 349 ? -17.186 -14.674 7.085 1.00 86.12 349 ASN A O 1
ATOM 2758 N N . GLU A 1 350 ? -15.840 -13.685 5.595 1.00 86.56 350 GLU A N 1
ATOM 2759 C CA . GLU A 1 350 ? -14.740 -14.647 5.663 1.00 86.56 350 GLU A CA 1
ATOM 2760 C C . GLU A 1 350 ? -13.857 -14.454 6.905 1.00 86.56 350 GLU A C 1
ATOM 2762 O O . GLU A 1 350 ? -13.029 -15.311 7.220 1.00 86.56 350 GLU A O 1
ATOM 2767 N N . ASN A 1 351 ? -14.005 -13.333 7.615 1.00 88.94 351 ASN A N 1
ATOM 2768 C CA . ASN A 1 351 ? -13.253 -13.050 8.823 1.00 88.94 351 ASN A CA 1
ATOM 2769 C C . ASN A 1 351 ? -13.939 -13.707 10.022 1.00 88.94 351 ASN A C 1
ATOM 2771 O O . ASN A 1 351 ? -14.860 -13.137 10.589 1.00 88.94 351 ASN A O 1
ATOM 2775 N N . THR A 1 352 ? -13.458 -14.879 10.436 1.00 86.81 352 THR A N 1
ATOM 2776 C CA . THR A 1 352 ? -13.984 -15.610 11.604 1.00 86.81 352 THR A CA 1
ATOM 2777 C C . THR A 1 352 ? -13.384 -15.155 12.940 1.00 86.81 352 THR A C 1
ATOM 2779 O O . THR A 1 352 ? -13.709 -15.713 13.985 1.00 86.81 352 THR A O 1
ATOM 2782 N N . TYR A 1 353 ? -12.432 -14.218 12.922 1.00 91.75 353 TYR A N 1
ATOM 2783 C CA . TYR A 1 353 ? -11.711 -13.755 14.106 1.00 91.75 353 TYR A CA 1
ATOM 2784 C C . TYR A 1 353 ? -11.218 -12.323 13.901 1.00 91.75 353 TYR A C 1
ATOM 2786 O O . TYR A 1 353 ? -10.193 -12.090 13.253 1.00 91.75 353 TYR A O 1
ATOM 2794 N N . ASN A 1 354 ? -11.952 -11.366 14.467 1.00 94.94 354 ASN A N 1
ATOM 2795 C CA . ASN A 1 354 ? -11.727 -9.938 14.261 1.00 94.94 354 ASN A CA 1
ATOM 2796 C C . ASN A 1 354 ? -10.956 -9.238 15.393 1.00 94.94 354 ASN A C 1
ATOM 2798 O O . ASN A 1 354 ? -10.896 -8.009 15.416 1.00 94.94 354 ASN A O 1
ATOM 2802 N N . LEU A 1 355 ? -10.309 -9.993 16.296 1.00 95.38 355 LEU A N 1
ATOM 2803 C CA . LEU A 1 355 ? -9.468 -9.414 17.353 1.00 95.38 355 LEU A CA 1
ATOM 2804 C C . LEU A 1 355 ? -8.420 -8.427 16.811 1.00 95.38 355 LEU A C 1
ATOM 2806 O O . LEU A 1 355 ? -8.283 -7.371 17.424 1.00 95.38 355 LEU A O 1
ATOM 2810 N N . PRO A 1 356 ? -7.695 -8.697 15.699 1.00 94.81 356 PRO A N 1
ATOM 2811 C CA . PRO A 1 356 ? -6.682 -7.763 15.208 1.00 94.81 356 PRO A CA 1
ATOM 2812 C C . PRO A 1 356 ? -7.271 -6.396 14.845 1.00 94.81 356 PRO A C 1
ATOM 2814 O O . PRO A 1 356 ? -6.707 -5.365 15.204 1.00 94.81 356 PRO A O 1
ATOM 2817 N N . GLU A 1 357 ? -8.430 -6.378 14.181 1.00 95.62 357 GLU A N 1
ATOM 2818 C CA . GLU A 1 357 ? -9.102 -5.135 13.800 1.00 95.62 357 GLU A CA 1
ATOM 2819 C C . GLU A 1 357 ? -9.714 -4.435 15.019 1.00 95.62 357 GLU A C 1
ATOM 2821 O O . GLU A 1 357 ? -9.584 -3.220 15.169 1.00 95.62 357 GLU A O 1
ATOM 2826 N N . CYS A 1 358 ? -10.349 -5.190 15.921 1.00 94.88 358 CYS A N 1
ATOM 2827 C CA . CYS A 1 358 ? -10.906 -4.637 17.153 1.00 94.88 358 CYS A CA 1
ATOM 2828 C C . CYS A 1 358 ? -9.816 -4.054 18.060 1.00 94.88 358 CYS A C 1
ATOM 2830 O O . CYS A 1 358 ? -10.029 -2.984 18.623 1.00 94.88 358 CYS A O 1
ATOM 2832 N N . SER A 1 359 ? -8.651 -4.701 18.171 1.00 94.62 359 SER A N 1
ATOM 2833 C CA . SER A 1 359 ? -7.517 -4.187 18.947 1.00 94.62 359 SER A CA 1
ATOM 2834 C C . SER A 1 359 ? -7.074 -2.839 18.400 1.00 94.62 359 SER A C 1
ATOM 2836 O O . SER A 1 359 ? -7.085 -1.861 19.140 1.00 94.62 359 SER A O 1
ATOM 2838 N N . ALA A 1 360 ? -6.804 -2.761 17.093 1.00 92.56 360 ALA A N 1
ATOM 2839 C CA . ALA A 1 360 ? -6.372 -1.525 16.449 1.00 92.56 360 ALA A CA 1
ATOM 2840 C C . ALA A 1 360 ? -7.384 -0.379 16.631 1.00 92.56 360 ALA A C 1
ATOM 2842 O O . ALA A 1 360 ? -6.993 0.753 16.907 1.00 92.56 360 ALA A O 1
ATOM 2843 N N . LEU A 1 361 ? -8.690 -0.657 16.543 1.00 92.25 361 LEU A N 1
ATOM 2844 C CA . LEU A 1 361 ? -9.732 0.352 16.771 1.00 92.25 361 LEU A CA 1
ATOM 2845 C C . LEU A 1 361 ? -9.811 0.815 18.232 1.00 92.25 361 LEU A C 1
ATOM 2847 O O . LEU A 1 361 ? -10.032 2.000 18.484 1.00 92.25 361 LEU A O 1
ATOM 2851 N N . VAL A 1 362 ? -9.670 -0.096 19.202 1.00 92.94 362 VAL A N 1
ATOM 2852 C CA . VAL A 1 362 ? -9.691 0.263 20.632 1.00 92.94 362 VAL A CA 1
ATOM 2853 C C . VAL A 1 362 ? -8.427 1.035 21.002 1.00 92.94 362 VAL A C 1
ATOM 2855 O O . VAL A 1 362 ? -8.513 2.031 21.719 1.00 92.94 362 VAL A O 1
ATOM 2858 N N . ASP A 1 363 ? -7.276 0.642 20.461 1.00 90.62 363 ASP A N 1
ATOM 2859 C CA . ASP A 1 363 ? -6.027 1.382 20.611 1.00 90.62 363 ASP A CA 1
ATOM 2860 C C . ASP A 1 363 ? -6.173 2.787 20.007 1.00 90.62 363 ASP A C 1
ATOM 2862 O O . ASP A 1 363 ? -5.889 3.773 20.685 1.00 90.62 363 ASP A O 1
ATOM 2866 N N . ALA A 1 364 ? -6.721 2.916 18.794 1.00 88.88 364 ALA A N 1
ATOM 2867 C CA . ALA A 1 364 ? -6.999 4.214 18.177 1.00 88.88 364 ALA A CA 1
ATOM 2868 C C . ALA A 1 364 ? -7.951 5.082 19.021 1.00 88.88 364 ALA A C 1
ATOM 2870 O O . ALA A 1 364 ? -7.739 6.288 19.135 1.00 88.88 364 ALA A O 1
ATOM 2871 N N . LEU A 1 365 ? -8.969 4.490 19.659 1.00 89.69 365 LEU A N 1
ATOM 2872 C CA . LEU A 1 365 ? -9.876 5.216 20.556 1.00 89.69 365 LEU A CA 1
ATOM 2873 C C . LEU A 1 365 ? -9.123 5.836 21.738 1.00 89.69 365 LEU A C 1
ATOM 2875 O O . LEU A 1 365 ? -9.378 6.988 22.085 1.00 89.69 365 LEU A O 1
ATOM 2879 N N . GLU A 1 366 ? -8.203 5.092 22.350 1.00 88.12 366 GLU A N 1
ATOM 2880 C CA . GLU A 1 366 ? -7.419 5.592 23.481 1.00 88.12 366 GLU A CA 1
ATOM 2881 C C . GLU A 1 366 ? -6.415 6.678 23.090 1.00 88.12 366 GLU A C 1
ATOM 2883 O O . GLU A 1 366 ? -6.173 7.590 23.880 1.00 88.12 366 GLU A O 1
ATOM 2888 N N . HIS A 1 367 ? -5.861 6.621 21.881 1.00 84.94 367 HIS A N 1
ATOM 2889 C CA . HIS A 1 367 ? -4.972 7.674 21.387 1.00 84.94 367 HIS A CA 1
ATOM 2890 C C . HIS A 1 367 ? -5.752 8.941 20.992 1.00 84.94 367 HIS A C 1
ATOM 2892 O O . HIS A 1 367 ? -5.233 10.049 21.100 1.00 84.94 367 HIS A O 1
ATOM 2898 N N . CYS A 1 368 ? -7.023 8.804 20.601 1.00 79.69 368 CYS A N 1
ATOM 2899 C CA . CYS A 1 368 ? -7.868 9.896 20.113 1.00 79.69 368 CYS A CA 1
ATOM 2900 C C . CYS A 1 368 ? -8.796 10.482 21.193 1.00 79.69 368 CYS A C 1
ATOM 2902 O O . CYS A 1 368 ? -9.821 11.083 20.871 1.00 79.69 368 CYS A O 1
ATOM 2904 N N . VAL A 1 369 ? -8.454 10.337 22.480 1.00 82.69 369 VAL A N 1
ATOM 2905 C CA . VAL A 1 369 ? -9.276 10.829 23.605 1.00 82.69 369 VAL A CA 1
ATOM 2906 C C . VAL A 1 369 ? -9.587 12.325 23.480 1.00 82.69 369 VAL A C 1
ATOM 2908 O O . VAL A 1 369 ? -10.723 12.722 23.731 1.00 82.69 369 VAL A O 1
ATOM 2911 N N . SER A 1 370 ? -8.615 13.130 23.042 1.00 79.31 370 SER A N 1
ATOM 2912 C CA . SER A 1 370 ? -8.745 14.586 22.883 1.00 79.31 370 SER A CA 1
ATOM 2913 C C . SER A 1 370 ? -9.571 15.016 21.661 1.00 79.31 370 SER A C 1
ATOM 2915 O O . SER A 1 370 ? -9.987 16.171 21.576 1.00 79.31 370 SER A O 1
ATOM 2917 N N . ASP A 1 371 ? -9.851 14.110 20.716 1.00 81.06 371 ASP A N 1
ATOM 2918 C CA . ASP A 1 371 ? -10.676 14.383 19.536 1.00 81.06 371 ASP A CA 1
ATOM 2919 C C . ASP A 1 371 ? -12.059 13.735 19.682 1.00 81.06 371 ASP A C 1
ATOM 2921 O O . ASP A 1 371 ? -12.313 12.593 19.285 1.00 81.06 371 ASP A O 1
ATOM 2925 N N . ALA A 1 372 ? -12.997 14.501 20.242 1.00 81.94 372 ALA A N 1
ATOM 2926 C CA . ALA A 1 372 ? -14.370 14.051 20.459 1.00 81.94 372 ALA A CA 1
ATOM 2927 C C . ALA A 1 372 ? -15.098 13.640 19.163 1.00 81.94 372 ALA A C 1
ATOM 2929 O O . ALA A 1 372 ? -16.005 12.802 19.205 1.00 81.94 372 ALA A O 1
ATOM 2930 N N . VAL A 1 373 ? -14.723 14.204 18.006 1.00 82.75 373 VAL A N 1
ATOM 2931 C CA . VAL A 1 373 ? -15.347 13.864 16.720 1.00 82.75 373 VAL A CA 1
ATOM 2932 C C . VAL A 1 373 ? -14.897 12.475 16.284 1.00 82.75 373 VAL A C 1
ATOM 2934 O O . VAL A 1 373 ? -15.743 11.625 15.996 1.00 82.75 373 VAL A O 1
ATOM 2937 N N . VAL A 1 374 ? -13.590 12.216 16.308 1.00 82.31 374 VAL A N 1
ATOM 2938 C CA . VAL A 1 374 ? -13.019 10.911 15.941 1.00 82.31 374 VAL A CA 1
ATOM 2939 C C . VAL A 1 374 ? -13.452 9.826 16.919 1.00 82.31 374 VAL A C 1
ATOM 2941 O O . VAL A 1 374 ? -13.897 8.761 16.489 1.00 82.31 374 VAL A O 1
ATOM 2944 N N . ALA A 1 375 ? -13.433 10.110 18.223 1.00 86.00 375 ALA A N 1
ATOM 2945 C CA . ALA A 1 375 ? -13.932 9.186 19.237 1.00 86.00 375 ALA A CA 1
ATOM 2946 C C . ALA A 1 375 ? -15.406 8.812 18.993 1.00 86.00 375 ALA A C 1
ATOM 2948 O O . ALA A 1 375 ? -15.776 7.641 19.068 1.00 86.00 375 ALA A O 1
ATOM 2949 N N . SER A 1 376 ? -16.256 9.778 18.617 1.00 84.94 376 SER A N 1
ATOM 2950 C CA . SER A 1 376 ? -17.654 9.501 18.261 1.00 84.94 376 SER A CA 1
ATOM 2951 C C . SER A 1 376 ? -17.784 8.596 17.029 1.00 84.94 376 SER A C 1
ATOM 2953 O O . SER A 1 376 ? -18.667 7.734 16.993 1.00 84.94 376 SER A O 1
ATOM 2955 N N . ILE A 1 377 ? -16.922 8.767 16.022 1.00 86.88 377 ILE A N 1
ATOM 2956 C CA . ILE A 1 377 ? -16.896 7.918 14.821 1.00 86.88 377 ILE A CA 1
ATOM 2957 C C . ILE A 1 377 ? -16.463 6.491 15.186 1.00 86.88 377 ILE A C 1
ATOM 2959 O O . ILE A 1 377 ? -17.134 5.540 14.788 1.00 86.88 377 ILE A O 1
ATOM 2963 N N . LEU A 1 378 ? -15.420 6.333 16.004 1.00 89.38 378 LEU A N 1
ATOM 2964 C CA . LEU A 1 378 ? -14.951 5.029 16.491 1.00 89.38 378 LEU A CA 1
ATOM 2965 C C . LEU A 1 378 ? -16.029 4.293 17.299 1.00 89.38 378 LEU A C 1
ATOM 2967 O O . LEU A 1 378 ? -16.277 3.112 17.069 1.00 89.38 378 LEU A O 1
ATOM 2971 N N . LEU A 1 379 ? -16.750 4.991 18.182 1.00 89.62 379 LEU A N 1
ATOM 2972 C CA . LEU A 1 379 ? -17.865 4.401 18.936 1.00 89.62 379 LEU A CA 1
ATOM 2973 C C . LEU A 1 379 ? -19.010 3.926 18.030 1.00 89.62 379 LEU A C 1
ATOM 2975 O O . LEU A 1 379 ? -19.604 2.874 18.276 1.00 89.62 379 LEU A O 1
ATOM 2979 N N . LYS A 1 380 ? -19.320 4.677 16.965 1.00 90.62 380 LYS A N 1
ATOM 2980 C CA . LYS A 1 380 ? -20.292 4.238 15.950 1.00 90.62 380 LYS A CA 1
ATOM 2981 C C . LYS A 1 380 ? -19.789 3.005 15.201 1.00 90.62 380 LYS A C 1
ATOM 2983 O O . LYS A 1 380 ? -20.577 2.084 15.011 1.00 90.62 380 LYS A O 1
ATOM 2988 N N . CYS A 1 381 ? -18.505 2.967 14.858 1.00 92.25 381 CYS A N 1
ATOM 2989 C CA . CYS A 1 381 ? -17.863 1.820 14.221 1.00 92.25 381 CYS A CA 1
ATOM 2990 C C . CYS A 1 381 ? -17.968 0.558 15.092 1.00 92.25 381 CYS A C 1
ATOM 2992 O O . CYS A 1 381 ? -18.484 -0.457 14.629 1.00 92.25 381 CYS A O 1
ATOM 2994 N N . PHE A 1 382 ? -17.644 0.625 16.391 1.00 93.88 382 PHE A N 1
ATOM 2995 C CA . PHE A 1 382 ? -17.820 -0.523 17.297 1.00 93.88 382 PHE A CA 1
ATOM 2996 C C . PHE A 1 382 ? -19.252 -1.050 17.326 1.00 93.88 382 PHE A C 1
ATOM 2998 O O . PHE A 1 382 ? -19.467 -2.262 17.335 1.00 93.88 382 PHE A O 1
ATOM 3005 N N . ARG A 1 383 ? -20.243 -0.151 17.316 1.00 92.75 383 ARG A N 1
ATOM 3006 C CA . ARG A 1 383 ? -21.651 -0.549 17.251 1.00 92.75 383 ARG A CA 1
ATOM 3007 C C . ARG A 1 383 ? -21.958 -1.305 15.958 1.00 92.75 383 ARG A C 1
ATOM 3009 O O . ARG A 1 383 ? -22.657 -2.312 16.025 1.00 92.75 383 ARG A O 1
ATOM 3016 N N . VAL A 1 384 ? -21.479 -0.825 14.812 1.00 93.50 384 VAL A N 1
ATOM 3017 C CA . VAL A 1 384 ? -21.704 -1.477 13.512 1.00 93.50 384 VAL A CA 1
ATOM 3018 C C . VAL A 1 384 ? -21.045 -2.855 13.483 1.00 93.50 384 VAL A C 1
ATOM 3020 O O . VAL A 1 384 ? -21.710 -3.832 13.147 1.00 93.50 384 VAL A O 1
ATOM 3023 N N . ILE A 1 385 ? -19.789 -2.964 13.924 1.00 93.69 385 ILE A N 1
ATOM 3024 C CA . ILE A 1 385 ? -19.071 -4.245 13.978 1.00 93.69 385 ILE A CA 1
ATOM 3025 C C . ILE A 1 385 ? -19.815 -5.243 14.871 1.00 93.69 385 ILE A C 1
ATOM 3027 O O . ILE A 1 385 ? -20.089 -6.363 14.448 1.00 93.69 385 ILE A O 1
ATOM 3031 N N . LEU A 1 386 ? -20.231 -4.826 16.071 1.00 92.44 386 LEU A N 1
ATOM 3032 C CA . LEU A 1 386 ? -20.980 -5.684 16.991 1.00 92.44 386 LEU A CA 1
ATOM 3033 C C . LEU A 1 386 ? -22.327 -6.145 16.405 1.00 92.44 386 LEU A C 1
ATOM 3035 O O . LEU A 1 386 ? -22.787 -7.243 16.710 1.00 92.44 386 LEU A O 1
ATOM 3039 N N . GLN A 1 387 ? -22.968 -5.324 15.568 1.00 93.00 387 GLN A N 1
ATOM 3040 C CA . GLN A 1 387 ? -24.226 -5.673 14.903 1.00 93.00 387 GLN A CA 1
ATOM 3041 C C . GLN A 1 387 ? -24.042 -6.650 13.737 1.00 93.00 387 GLN A C 1
ATOM 3043 O O . GLN A 1 387 ? -24.923 -7.475 13.512 1.00 93.00 387 GLN A O 1
ATOM 3048 N N . LEU A 1 388 ? -22.939 -6.548 12.994 1.00 92.00 388 LEU A N 1
ATOM 3049 C CA . LEU A 1 388 ? -22.701 -7.348 11.789 1.00 92.00 388 LEU A CA 1
ATOM 3050 C C . LEU A 1 388 ? -21.906 -8.634 12.061 1.00 92.00 388 LEU A C 1
ATOM 3052 O O . LEU A 1 388 ? -22.088 -9.620 11.358 1.00 92.00 388 LEU A O 1
ATOM 3056 N N . ALA A 1 389 ? -21.065 -8.642 13.095 1.00 91.00 389 ALA A N 1
ATOM 3057 C CA . ALA A 1 389 ? -20.143 -9.724 13.435 1.00 91.00 389 ALA A CA 1
ATOM 3058 C C . ALA A 1 389 ? -20.243 -10.103 14.926 1.00 91.00 389 ALA A C 1
ATOM 3060 O O . ALA A 1 389 ? -19.241 -10.161 15.638 1.00 91.00 389 ALA A O 1
ATOM 3061 N N . THR A 1 390 ? -21.459 -10.304 15.439 1.00 89.44 390 THR A N 1
ATOM 3062 C CA . THR A 1 390 ? -21.742 -10.304 16.885 1.00 89.44 390 THR A CA 1
ATOM 3063 C C . THR A 1 390 ? -20.918 -11.297 17.706 1.00 89.44 390 THR A C 1
ATOM 3065 O O . THR A 1 390 ? -20.284 -10.876 18.669 1.00 89.44 390 THR A O 1
ATOM 3068 N N . GLU A 1 391 ? -20.904 -12.584 17.350 1.00 89.56 391 GLU A N 1
ATOM 3069 C CA . GLU A 1 391 ? -20.272 -13.632 18.174 1.00 89.56 391 GLU A CA 1
ATOM 3070 C C . GLU A 1 391 ? -18.759 -13.408 18.323 1.00 89.56 391 GLU A C 1
ATOM 3072 O O . GLU A 1 391 ? -18.264 -13.209 19.429 1.00 89.56 391 GLU A O 1
ATOM 3077 N N . GLN A 1 392 ? -18.039 -13.307 17.205 1.00 92.50 392 GLN A N 1
ATOM 3078 C CA . GLN A 1 392 ? -16.592 -13.059 17.196 1.00 92.50 392 GLN A CA 1
ATOM 3079 C C . GLN A 1 392 ? -16.191 -11.706 17.805 1.00 92.50 392 GLN A C 1
ATOM 3081 O O . GLN A 1 392 ? -15.135 -11.589 18.431 1.00 92.50 392 GLN A O 1
ATOM 3086 N N . THR A 1 393 ? -17.035 -10.678 17.657 1.00 93.31 393 THR A N 1
ATOM 3087 C CA . THR A 1 393 ? -16.764 -9.354 18.236 1.00 93.31 393 THR A CA 1
ATOM 3088 C C . THR A 1 393 ? -16.930 -9.367 19.748 1.00 93.31 393 THR A C 1
ATOM 3090 O O . THR A 1 393 ? -16.155 -8.713 20.440 1.00 93.31 393 THR A O 1
ATOM 3093 N N . LEU A 1 394 ? -17.908 -10.110 20.281 1.00 93.56 394 LEU A N 1
ATOM 3094 C CA . LEU A 1 394 ? -18.078 -10.267 21.727 1.00 93.56 394 LEU A CA 1
ATOM 3095 C C . LEU A 1 394 ? -16.843 -10.916 22.352 1.00 93.56 394 LEU A C 1
ATOM 3097 O O . LEU A 1 394 ? -16.301 -10.370 23.313 1.00 93.56 394 LEU A O 1
ATOM 3101 N N . ASP A 1 395 ? -16.358 -12.012 21.768 1.00 93.69 395 ASP A N 1
ATOM 3102 C CA . ASP A 1 395 ? -15.143 -12.689 22.231 1.00 93.69 395 ASP A CA 1
ATOM 3103 C C . ASP A 1 395 ? -13.930 -11.749 22.188 1.00 93.69 395 ASP A C 1
ATOM 3105 O O . ASP A 1 395 ? -13.176 -11.636 23.160 1.00 93.69 395 ASP A O 1
ATOM 3109 N N . SER A 1 396 ? -13.786 -10.996 21.093 1.00 95.19 396 SER A N 1
ATOM 3110 C CA . SER A 1 396 ? -12.715 -10.012 20.934 1.00 95.19 396 SER A CA 1
ATOM 3111 C C . SER A 1 396 ? -12.798 -8.885 21.967 1.00 95.19 396 SER A C 1
ATOM 3113 O O . SER A 1 396 ? -11.799 -8.535 22.592 1.00 95.19 396 SER A O 1
ATOM 3115 N N . PHE A 1 397 ? -13.986 -8.326 22.203 1.00 95.38 397 PHE A N 1
ATOM 3116 C CA . PHE A 1 397 ? -14.185 -7.240 23.165 1.00 95.38 397 PHE A CA 1
ATOM 3117 C C . PHE A 1 397 ? -13.942 -7.683 24.605 1.00 95.38 397 PHE A C 1
ATOM 3119 O O . PHE A 1 397 ? -13.397 -6.903 25.388 1.00 95.38 397 PHE A O 1
ATOM 3126 N N . ILE A 1 398 ? -14.308 -8.921 24.947 1.00 95.31 398 ILE A N 1
ATOM 3127 C CA . ILE A 1 398 ? -13.991 -9.516 26.248 1.00 95.31 398 ILE A CA 1
ATOM 3128 C C . ILE A 1 398 ? -12.475 -9.660 26.395 1.00 95.31 398 ILE A C 1
ATOM 3130 O O . ILE A 1 398 ? -11.919 -9.228 27.402 1.00 95.31 398 ILE A O 1
ATOM 3134 N N . SER A 1 399 ? -11.794 -10.207 25.382 1.00 96.25 399 SER A N 1
ATOM 3135 C CA . SER A 1 399 ? -10.339 -10.392 25.412 1.00 96.25 399 SER A CA 1
ATOM 3136 C C . SER A 1 399 ? -9.560 -9.076 25.522 1.00 96.25 399 SER A C 1
ATOM 3138 O O . SER A 1 399 ? -8.462 -9.072 26.074 1.00 96.25 399 SER A O 1
ATOM 3140 N N . LEU A 1 400 ? -10.094 -7.980 24.978 1.00 96.00 400 LEU A N 1
ATOM 3141 C CA . LEU A 1 400 ? -9.453 -6.659 24.967 1.00 96.00 400 LEU A CA 1
ATOM 3142 C C . LEU A 1 400 ? -9.837 -5.772 26.159 1.00 96.00 400 LEU A C 1
ATOM 3144 O O . LEU A 1 400 ? -9.357 -4.641 26.236 1.00 96.00 400 LEU A O 1
ATOM 3148 N N . ASP A 1 401 ? -10.733 -6.233 27.040 1.00 94.94 401 ASP A N 1
ATOM 3149 C CA . ASP A 1 401 ? -11.375 -5.400 28.068 1.00 94.94 401 ASP A CA 1
ATOM 3150 C C . ASP A 1 401 ? -11.944 -4.085 27.481 1.00 94.94 401 ASP A C 1
ATOM 3152 O O . ASP A 1 401 ? -11.819 -2.985 28.031 1.00 94.94 401 ASP A O 1
ATOM 3156 N N . ALA A 1 402 ? -12.557 -4.192 26.295 1.00 93.62 402 ALA A N 1
ATOM 3157 C CA . ALA A 1 402 ? -12.910 -3.039 25.469 1.00 93.62 402 ALA A CA 1
ATOM 3158 C C . ALA A 1 402 ? -13.891 -2.086 26.172 1.00 93.62 402 ALA A C 1
ATOM 3160 O O . ALA A 1 402 ? -13.794 -0.871 26.013 1.00 93.62 402 ALA A O 1
ATOM 3161 N N . ILE A 1 403 ? -14.810 -2.614 26.989 1.00 92.06 403 ILE A N 1
ATOM 3162 C CA . ILE A 1 403 ? -15.786 -1.806 27.738 1.00 92.06 403 ILE A CA 1
ATOM 3163 C C . ILE A 1 403 ? -15.077 -0.887 28.737 1.00 92.06 403 ILE A C 1
ATOM 3165 O O . ILE A 1 403 ? -15.389 0.302 28.798 1.00 92.06 403 ILE A O 1
ATOM 3169 N N . THR A 1 404 ? -14.107 -1.404 29.493 1.00 93.81 404 THR A N 1
ATOM 3170 C CA . THR A 1 404 ? -13.347 -0.610 30.468 1.00 93.81 404 THR A CA 1
ATOM 3171 C C . THR A 1 404 ? -12.553 0.491 29.773 1.00 93.81 404 THR A C 1
ATOM 3173 O O . THR A 1 404 ? -12.563 1.641 30.220 1.00 93.81 404 THR A O 1
ATOM 3176 N N . ARG A 1 405 ? -11.928 0.172 28.634 1.00 94.31 405 ARG A N 1
ATOM 3177 C CA . ARG A 1 405 ? -11.174 1.138 27.818 1.00 94.31 405 ARG A CA 1
ATOM 3178 C C . ARG A 1 405 ? -12.085 2.229 27.242 1.00 94.31 405 ARG A C 1
ATOM 3180 O O . ARG A 1 405 ? -11.782 3.413 27.373 1.00 94.31 405 ARG A O 1
ATOM 3187 N N . VAL A 1 406 ? -13.259 1.867 26.722 1.00 92.69 406 VAL A N 1
ATOM 3188 C CA . VAL A 1 406 ? -14.283 2.825 26.262 1.00 92.69 406 VAL A CA 1
ATOM 3189 C C . VAL A 1 406 ? -14.764 3.733 27.399 1.00 92.69 406 VAL A C 1
ATOM 3191 O O . VAL A 1 406 ? -14.848 4.949 27.223 1.00 92.69 406 VAL A O 1
ATOM 3194 N N . LEU A 1 407 ? -15.052 3.172 28.579 1.00 91.44 407 LEU A N 1
ATOM 3195 C CA . LEU A 1 407 ? -15.482 3.945 29.749 1.00 91.44 407 LEU A CA 1
ATOM 3196 C C . LEU A 1 407 ? -14.405 4.928 30.211 1.00 91.44 407 LEU A C 1
ATOM 3198 O O . LEU A 1 407 ? -14.721 6.068 30.548 1.00 91.44 407 LEU A O 1
ATOM 3202 N N . LYS A 1 408 ? -13.133 4.517 30.188 1.00 92.50 408 LYS A N 1
ATOM 3203 C CA . LYS A 1 408 ? -11.996 5.393 30.485 1.00 92.50 408 LYS A CA 1
ATOM 3204 C C . LYS A 1 408 ? -11.974 6.604 29.547 1.00 92.50 408 LYS A C 1
ATOM 3206 O O . LYS A 1 408 ? -11.894 7.727 30.039 1.00 92.50 408 LYS A O 1
ATOM 3211 N N . VAL A 1 409 ? -12.107 6.400 28.234 1.00 89.12 409 VAL A N 1
ATOM 3212 C CA . VAL A 1 409 ? -12.150 7.502 27.252 1.00 89.12 409 VAL A CA 1
ATOM 3213 C C . VAL A 1 409 ? -13.347 8.425 27.490 1.00 89.12 409 VAL A C 1
ATOM 3215 O O . VAL A 1 409 ? -13.176 9.641 27.554 1.00 89.12 409 VAL A O 1
ATOM 3218 N N . ALA A 1 410 ? -14.541 7.866 27.707 1.00 88.38 410 ALA A N 1
ATOM 3219 C CA . ALA A 1 410 ? -15.745 8.651 27.976 1.00 88.38 410 ALA A CA 1
ATOM 3220 C C . ALA A 1 410 ? -15.616 9.515 29.247 1.00 88.38 410 ALA A C 1
ATOM 3222 O O . ALA A 1 410 ? -16.023 10.677 29.255 1.00 88.38 410 ALA A O 1
ATOM 3223 N N . CYS A 1 411 ? -15.019 8.970 30.312 1.00 89.38 411 CYS A N 1
ATOM 3224 C CA . CYS A 1 411 ? -14.755 9.706 31.547 1.00 89.38 411 CYS A CA 1
ATOM 3225 C C . CYS A 1 411 ? -13.770 10.861 31.335 1.00 89.38 411 CYS A C 1
ATOM 3227 O O . CYS A 1 411 ? -14.009 11.952 31.848 1.00 89.38 411 CYS A O 1
ATOM 3229 N N . LEU A 1 412 ? -12.689 10.638 30.580 1.00 88.06 412 LEU A N 1
ATOM 3230 C CA . LEU A 1 412 ? -11.699 11.678 30.282 1.00 88.06 412 LEU A CA 1
ATOM 3231 C C . LEU A 1 412 ? -12.326 12.827 29.476 1.00 88.06 412 LEU A C 1
ATOM 3233 O O . LEU A 1 412 ? -12.175 13.986 29.854 1.00 88.06 412 LEU A O 1
ATOM 3237 N N . GLN A 1 413 ? -13.127 12.514 28.452 1.00 85.44 413 GLN A N 1
ATOM 3238 C CA . GLN A 1 413 ? -13.844 13.526 27.664 1.00 85.44 413 GLN A CA 1
ATOM 3239 C C . GLN A 1 413 ? -14.866 14.311 28.500 1.00 85.44 413 GLN A C 1
ATOM 3241 O O . GLN A 1 413 ? -15.003 15.524 28.350 1.00 85.44 413 GLN A O 1
ATOM 3246 N N . ALA A 1 414 ? -15.567 13.647 29.425 1.00 84.56 414 ALA A N 1
ATOM 3247 C CA . ALA A 1 414 ? -16.519 14.305 30.322 1.00 84.56 414 ALA A CA 1
ATOM 3248 C C . ALA A 1 414 ? -15.849 15.266 31.325 1.00 84.56 414 ALA A C 1
ATOM 3250 O O . ALA A 1 414 ? -16.497 16.195 31.806 1.00 84.56 414 ALA A O 1
ATOM 3251 N N . GLN A 1 415 ? -14.569 15.054 31.643 1.00 84.94 415 GLN A N 1
ATOM 3252 C CA . GLN A 1 415 ? -13.786 15.897 32.554 1.00 84.94 415 GLN A CA 1
ATOM 3253 C C . GLN A 1 415 ? -13.176 17.135 31.871 1.00 84.94 415 GLN A C 1
ATOM 3255 O O . GLN A 1 415 ? -12.593 17.970 32.560 1.00 84.94 415 GLN A O 1
ATOM 3260 N N . GLY A 1 416 ? -13.358 17.297 30.554 1.00 69.25 416 GLY A N 1
ATOM 3261 C CA . GLY A 1 416 ? -12.870 18.456 29.801 1.00 69.25 416 GLY A CA 1
ATOM 3262 C C . GLY A 1 416 ? -11.386 18.386 29.429 1.00 69.25 416 GLY A C 1
ATOM 3263 O O . GLY A 1 416 ? -10.728 19.426 29.411 1.00 69.25 416 GLY A O 1
ATOM 3264 N N . LEU A 1 417 ? -10.879 17.177 29.165 1.00 54.44 417 LEU A N 1
ATOM 3265 C CA . LEU A 1 417 ? -9.584 16.937 28.519 1.00 54.44 417 LEU A CA 1
ATOM 3266 C C . LEU A 1 417 ? -9.713 16.905 26.996 1.00 54.44 417 LEU A C 1
ATOM 3268 O O . LEU A 1 417 ? -10.682 16.277 26.509 1.00 54.44 417 LEU A O 1
#

Secondary structure (DSSP, 8-state):
-----------TT-HHHHHHHHHHHHHHHHHHH-TT---HHHHHHHHHHHHTT--SHHHHHHHHHTTHHHHHHHHTS--HHHHS--TT----HHHHHHHHHHHHHHHHHHHHHHTT-HHHHHHHTSHHHHHHHHHHH-HHHHHHHHHHHHHHHHTTS--------TT-SS-HHHHHHHHHHHHHHHHTTTS-HHHHHS---HHHHHHHHTTS-HHHHHHHHHHHHHHHHHHHHHHHHH--SSPPPHHHHHHHHHHHHHHHHHHHHHHHH-GGGHHHHHHTTHHHHH--TTSSSS---------------S-S----------TTSSSS-HHHHHHHHHHHHHHHHHH-TT-S--HHHHHHHHHHHHHTTT-HHHHHHHHHHHHHHHHHSHHHHHHHHHHTTHHHHHHHHHHHHHTT-

InterPro domains:
  IPR046852 Neurobeachin, alpha-solenoid region [PF20425] (354-415)

Foldseek 3Di:
DDDDDPPDPPPQDDPVLLVLLLVLLVVLLVCLVPLPNPCLVVNVVSLVSNLSNLDDDSSLVSCVVSVNLVSLLSLLADNPVLLDPDVDNPADLVNLLSSLVSSLSSLLSSLSSCFLPLVSLVVCQPPVNLLSNLVSLLVVLVSLLVQVVVVVVCVVPDDDDDDDRSPPSDDLVSLLVSLQSVLLSLLSSQFNSVPLLDPDDLVVLLVRLVVRPPSSNLSSLLSSLSSLVSNLVSNVVSDDPDDRDPSVLSNNLSNLLSNLVSVLSSCSNPVVSLVSCVVSPVLCSQQDLLGGSRHDDPDQDPNCPPPPDDDDDDDDDDDDDDPPPPRPPSSVSSLLSSLVSLLCNLLPPPCLASLSSVLSLLSSLLSCLVPPVSVVSSVVSLVSSCVRVVPNSVVSCVVNVSVVSNVVSVVSVVVPD

Sequence (417 aa):
STLAAKGYYSCAGSWLCQSVSRELLRVIQRLNLKEQWTDLSLHFTTLCTLRSTISGTHAQNHFRSIGGLEILLDGLGLPSNKFSVSKHSSISRDERGEILLLQLLYLEILSEAVFGNVNNLEFLCENGLVHKFANSISWPAFMIQESHRQKDTTKTLLALNSISGPVHFLKITEWNDYSLKLSIALCSFILPSNVVKCCSDETAINQISASIPSAYQEQSVRWMIRVLLTVFLCIKACACESELPSHIKILAKTIQIYTIRTFRRVLVSAPALLTAFREEGVWDLIFSEDCFYVGSSVEDIQFHIGTENQNDNVRNNRTATDSQSSYRTDVNILQVEAISFLEFAATLNENTYNLPECSALVDALEHCVSDAVVASILLKCFRVILQLATEQTLDSFISLDAITRVLKVACLQAQGL